Protein AF-A0A7S4WCY2-F1 (afdb_monomer_lite)

Secondary structure (DSSP, 8-state):
-HHHHHHTT-HHHHHHHHHHHHTTTTS---S---PPPPHHHHHHHHHHHHHHHHTS--HHHHHHHHHHHHHHHHHHHSSTT-TTS--HHHHHHHHHHHHH--SS--HHHHHHHHHHHHHHHGGGGB-TTT-PBP-SSSPPEEPTTTS--EESSHHHHHHHIIIIIHHH---GGGTT-HHHHHHHSGGGGSSS----S-PPP---TT-----HHHHSS-THHHHT--SSS-HHHHHHHHHHHHHHHHHHHHHHHHHHTTT-THHHHHHHHHHHHHHHT-TTHHHHHHHHHHHHHHHHHHHHS---S-HHHHHHHHHHHHHHHHHHHHHHHHHHHHHHHHHHHHHHHHHHHHHHHS-GGG--STHHHHHHHHHHHHHHHHS----------------

Structure (mmCIF, N/CA/C/O backbone):
data_AF-A0A7S4WCY2-F1
#
_entry.id   AF-A0A7S4WCY2-F1
#
loop_
_atom_site.group_PDB
_atom_site.id
_atom_site.type_symbol
_atom_site.label_atom_id
_atom_site.label_alt_id
_atom_site.label_comp_id
_atom_site.label_asym_id
_atom_site.label_entity_id
_atom_site.label_seq_id
_atom_site.pdbx_PDB_ins_code
_atom_site.Cartn_x
_atom_site.Cartn_y
_atom_site.Cartn_z
_atom_site.occupancy
_atom_site.B_iso_or_equiv
_atom_site.auth_seq_id
_atom_site.auth_comp_id
_atom_site.auth_asym_id
_atom_site.auth_atom_id
_atom_site.pdbx_PDB_model_num
ATOM 1 N N . MET A 1 1 ? 4.487 -0.505 -36.611 1.00 85.38 1 MET A N 1
ATOM 2 C CA . MET A 1 1 ? 5.626 -1.456 -36.594 1.00 85.38 1 MET A CA 1
ATOM 3 C C . MET A 1 1 ? 5.828 -2.096 -35.217 1.00 85.38 1 MET A C 1
ATOM 5 O O . MET A 1 1 ? 5.811 -3.319 -35.144 1.00 85.38 1 MET A O 1
ATOM 9 N N . TYR A 1 2 ? 5.940 -1.323 -34.125 1.00 93.44 2 TYR A N 1
ATOM 10 C CA . TYR A 1 2 ? 6.182 -1.879 -32.780 1.00 93.44 2 TYR A CA 1
ATOM 11 C C . TYR A 1 2 ? 5.120 -2.869 -32.292 1.00 93.44 2 TYR A C 1
ATOM 13 O O . TYR A 1 2 ? 5.494 -3.914 -31.772 1.00 93.44 2 TYR A O 1
ATOM 21 N N . LYS A 1 3 ? 3.827 -2.622 -32.557 1.00 94.75 3 LYS A N 1
ATOM 22 C CA . LYS A 1 3 ? 2.738 -3.562 -32.225 1.00 94.75 3 LYS A CA 1
ATOM 23 C C . LYS A 1 3 ? 2.994 -4.973 -32.756 1.00 94.75 3 LYS A C 1
ATOM 25 O O . LYS A 1 3 ? 2.889 -5.939 -32.013 1.00 94.75 3 LYS A O 1
ATOM 30 N N . VAL A 1 4 ? 3.401 -5.083 -34.021 1.00 95.50 4 VAL A N 1
ATOM 31 C CA . VAL A 1 4 ? 3.689 -6.369 -34.671 1.00 95.50 4 VAL A CA 1
ATOM 32 C C . VAL A 1 4 ? 4.854 -7.071 -33.964 1.00 95.50 4 VAL A C 1
ATOM 34 O O . VAL A 1 4 ? 4.727 -8.215 -33.533 1.00 95.50 4 VAL A O 1
ATOM 37 N N . ALA A 1 5 ? 5.967 -6.366 -33.739 1.00 94.25 5 ALA A N 1
ATOM 38 C CA . ALA A 1 5 ? 7.109 -6.919 -33.007 1.00 94.25 5 ALA A CA 1
ATOM 39 C C . ALA A 1 5 ? 6.745 -7.327 -31.563 1.00 94.25 5 ALA A C 1
ATOM 41 O O . ALA A 1 5 ? 7.202 -8.362 -31.073 1.00 94.25 5 ALA A O 1
ATOM 42 N N . ALA A 1 6 ? 5.892 -6.549 -30.893 1.00 94.75 6 ALA A N 1
ATOM 43 C CA . ALA A 1 6 ? 5.392 -6.839 -29.556 1.00 94.75 6 ALA A CA 1
ATOM 44 C C . ALA A 1 6 ? 4.550 -8.124 -29.523 1.00 94.75 6 ALA A C 1
ATOM 46 O O . ALA A 1 6 ? 4.747 -8.963 -28.636 1.00 94.75 6 ALA A O 1
ATOM 47 N N . THR A 1 7 ? 3.659 -8.304 -30.508 1.00 93.69 7 THR A N 1
ATOM 48 C CA . THR A 1 7 ? 2.813 -9.501 -30.650 1.00 93.69 7 THR A CA 1
ATOM 49 C C . THR A 1 7 ? 3.619 -10.759 -30.961 1.00 93.69 7 THR A C 1
ATOM 51 O O . THR A 1 7 ? 3.288 -11.819 -30.443 1.00 93.69 7 THR A O 1
ATOM 54 N N . TYR A 1 8 ? 4.728 -10.639 -31.698 1.00 95.62 8 TYR A N 1
ATOM 55 C CA . TYR A 1 8 ? 5.667 -11.746 -31.935 1.00 95.62 8 TYR A CA 1
ATOM 56 C C . TYR A 1 8 ? 6.645 -11.987 -30.777 1.00 95.62 8 TYR A C 1
ATOM 58 O O . TYR A 1 8 ? 7.535 -12.826 -30.871 1.00 95.62 8 TYR A O 1
ATOM 66 N N . GLY A 1 9 ? 6.499 -11.271 -29.660 1.00 92.62 9 GLY A N 1
ATOM 67 C CA . GLY A 1 9 ? 7.306 -11.527 -28.476 1.00 92.62 9 GLY A CA 1
ATOM 68 C C . GLY A 1 9 ? 8.733 -10.986 -28.562 1.00 92.62 9 GLY A C 1
ATOM 69 O O . GLY A 1 9 ? 9.607 -11.477 -27.852 1.00 92.62 9 GLY A O 1
ATOM 70 N N . HIS A 1 10 ? 9.013 -9.940 -29.335 1.00 93.75 10 HIS A N 1
ATOM 71 C CA . HIS A 1 10 ? 10.302 -9.249 -29.227 1.00 93.75 10 HIS A CA 1
ATOM 72 C C . HIS A 1 10 ? 10.307 -8.334 -27.998 1.00 93.75 10 HIS A C 1
ATOM 74 O O . HIS A 1 10 ? 9.493 -7.422 -27.936 1.00 93.75 10 HIS A O 1
ATOM 80 N N . ALA A 1 11 ? 11.214 -8.533 -27.031 1.00 92.88 11 ALA A N 1
ATOM 81 C CA . ALA A 1 11 ? 11.222 -7.752 -25.778 1.00 92.88 11 ALA A CA 1
ATOM 82 C C . ALA A 1 11 ? 11.286 -6.236 -26.031 1.00 92.88 11 ALA A C 1
ATOM 84 O O . ALA A 1 11 ? 10.440 -5.490 -25.552 1.00 92.88 11 ALA A O 1
ATOM 85 N N . ARG A 1 12 ? 12.214 -5.797 -26.895 1.00 93.31 12 ARG A N 1
ATOM 86 C CA . ARG A 1 12 ? 12.289 -4.395 -27.323 1.00 93.31 12 ARG A CA 1
ATOM 87 C C . ARG A 1 12 ? 10.990 -3.937 -27.986 1.00 93.31 12 ARG A C 1
ATOM 89 O O . ARG A 1 12 ? 10.481 -2.889 -27.635 1.00 93.31 12 ARG A O 1
ATOM 96 N N . GLY A 1 13 ? 10.416 -4.736 -28.888 1.00 94.19 13 GLY A N 1
ATOM 97 C CA . GLY A 1 13 ? 9.131 -4.415 -29.518 1.00 94.19 13 GLY A CA 1
ATOM 98 C C . GLY A 1 13 ? 7.997 -4.232 -28.504 1.00 94.19 13 GLY A C 1
ATOM 99 O O . GLY A 1 13 ? 7.221 -3.293 -28.634 1.00 94.19 13 GLY A O 1
ATOM 100 N N . GLN A 1 14 ? 7.934 -5.087 -27.477 1.00 95.12 14 GLN A N 1
ATOM 101 C CA . GLN A 1 14 ? 6.965 -4.996 -26.378 1.00 95.12 14 GLN A CA 1
ATOM 102 C C . GLN A 1 14 ? 7.150 -3.714 -25.564 1.00 95.12 14 GLN A C 1
ATOM 104 O O . GLN A 1 14 ? 6.176 -3.020 -25.299 1.00 95.12 14 GLN A O 1
ATOM 109 N N . TYR A 1 15 ? 8.392 -3.376 -25.222 1.00 94.69 15 TYR A N 1
ATOM 110 C CA . TYR A 1 15 ? 8.720 -2.128 -24.541 1.00 94.69 15 TYR A CA 1
ATOM 111 C C . TYR A 1 15 ? 8.349 -0.886 -25.366 1.00 94.69 15 TYR A C 1
ATOM 113 O O . TYR A 1 15 ? 7.616 -0.034 -24.877 1.00 94.69 15 TYR A O 1
ATOM 121 N N . GLU A 1 16 ? 8.805 -0.795 -26.620 1.00 94.25 16 GLU A N 1
ATOM 122 C CA . GLU A 1 16 ? 8.559 0.381 -27.471 1.00 94.25 16 GLU A CA 1
ATOM 123 C C . GLU A 1 16 ? 7.058 0.557 -27.739 1.00 94.25 16 GLU A C 1
ATOM 125 O O . GLU A 1 16 ? 6.543 1.671 -27.726 1.00 94.25 16 GLU A O 1
ATOM 130 N N . TYR A 1 17 ? 6.324 -0.546 -27.927 1.00 95.06 17 TYR A N 1
ATOM 131 C CA . TYR A 1 17 ? 4.872 -0.488 -28.084 1.00 95.06 17 TYR A CA 1
ATOM 132 C C . TYR A 1 17 ? 4.172 -0.009 -26.806 1.00 95.06 17 TYR A C 1
ATOM 134 O O . TYR A 1 17 ? 3.269 0.818 -26.894 1.00 95.06 17 TYR A O 1
ATOM 142 N N . ALA A 1 18 ? 4.614 -0.455 -25.626 1.00 93.88 18 ALA A N 1
ATOM 143 C CA . ALA A 1 18 ? 4.088 0.048 -24.360 1.00 93.88 18 ALA A CA 1
ATOM 144 C C . ALA A 1 18 ? 4.344 1.552 -24.175 1.00 93.88 18 ALA A C 1
ATOM 146 O O . ALA A 1 18 ? 3.457 2.262 -23.710 1.00 93.88 18 ALA A O 1
ATOM 147 N N . LEU A 1 19 ? 5.510 2.063 -24.587 1.00 92.88 19 LEU A N 1
ATOM 148 C CA . LEU A 1 19 ? 5.768 3.506 -24.577 1.00 92.88 19 LEU A CA 1
ATOM 149 C C . LEU A 1 19 ? 4.831 4.267 -25.516 1.00 92.88 19 LEU A C 1
ATOM 151 O O . LEU A 1 19 ? 4.324 5.317 -25.130 1.00 92.88 19 LEU A O 1
ATOM 155 N N . CYS A 1 20 ? 4.563 3.737 -26.714 1.00 92.75 20 CYS A N 1
ATOM 156 C CA . CYS A 1 20 ? 3.601 4.350 -27.631 1.00 92.75 20 CYS A CA 1
ATOM 157 C C . CYS A 1 20 ? 2.199 4.461 -27.014 1.00 92.75 20 CYS A C 1
ATOM 159 O O . CYS A 1 20 ? 1.542 5.484 -27.197 1.00 92.75 20 CYS A O 1
ATOM 161 N N . LEU A 1 21 ? 1.764 3.432 -26.276 1.00 91.31 21 LEU A N 1
ATOM 162 C CA . LEU A 1 21 ? 0.486 3.430 -25.557 1.00 91.31 21 LEU A CA 1
ATOM 163 C C . LEU A 1 21 ? 0.473 4.478 -24.433 1.00 91.31 21 LEU A C 1
ATOM 165 O O . LEU A 1 21 ? -0.447 5.284 -24.360 1.00 91.31 21 LEU A O 1
ATOM 169 N N . LEU A 1 22 ? 1.522 4.533 -23.604 1.00 90.00 22 LEU A N 1
ATOM 170 C CA . LEU A 1 22 ? 1.614 5.495 -22.494 1.00 90.00 22 LEU A CA 1
ATOM 171 C C . LEU A 1 22 ? 1.725 6.954 -22.958 1.00 90.00 22 LEU A C 1
ATOM 173 O O . LEU A 1 22 ? 1.287 7.855 -22.250 1.00 90.00 22 LEU A O 1
ATOM 177 N N . GLN A 1 23 ? 2.322 7.196 -24.126 1.00 89.56 23 GLN A N 1
ATOM 178 C CA . GLN A 1 23 ? 2.479 8.534 -24.704 1.00 89.56 23 GLN A CA 1
ATOM 179 C C . GLN A 1 23 ? 1.288 8.967 -25.574 1.00 89.56 23 GLN A C 1
ATOM 181 O O . GLN A 1 23 ? 1.297 10.087 -26.079 1.00 89.56 23 GLN A O 1
ATOM 186 N N . GLY A 1 24 ? 0.308 8.088 -25.819 1.00 85.69 24 GLY A N 1
ATOM 187 C CA . GLY A 1 24 ? -0.814 8.368 -26.721 1.00 85.69 24 GLY A CA 1
ATOM 188 C C . GLY A 1 24 ? -0.415 8.539 -28.196 1.00 85.69 24 GLY A C 1
ATOM 189 O O . GLY A 1 24 ? -1.204 9.028 -28.998 1.00 85.69 24 GLY A O 1
ATOM 190 N N . THR A 1 25 ? 0.798 8.136 -28.596 1.00 77.62 25 THR A N 1
ATOM 191 C CA . THR A 1 25 ? 1.307 8.316 -29.974 1.00 77.62 25 THR A CA 1
ATOM 192 C C . THR A 1 25 ? 0.789 7.260 -30.955 1.00 77.62 25 THR A C 1
ATOM 194 O O . THR A 1 25 ? 1.057 7.333 -32.154 1.00 77.62 25 THR A O 1
ATOM 197 N N . GLY A 1 26 ? 0.048 6.262 -30.462 1.00 63.62 26 GLY A N 1
ATOM 198 C CA . GLY A 1 26 ? -0.462 5.134 -31.243 1.00 63.62 26 GLY A CA 1
ATOM 199 C C . GLY A 1 26 ? -1.706 5.420 -32.089 1.00 63.62 26 GLY A C 1
ATOM 200 O O . GLY A 1 26 ? -2.015 4.618 -32.972 1.00 63.62 26 GLY A O 1
ATOM 201 N N . VAL A 1 27 ? -2.402 6.538 -31.861 1.00 58.69 27 VAL A N 1
ATOM 202 C CA . VAL A 1 27 ? -3.636 6.891 -32.577 1.00 58.69 27 VAL A CA 1
ATOM 203 C C . VAL A 1 27 ? -3.407 8.181 -33.352 1.00 58.69 27 VAL A C 1
ATOM 205 O O . VAL A 1 27 ? -2.999 9.194 -32.795 1.00 58.69 27 VAL A O 1
ATOM 208 N N . SER A 1 28 ? -3.652 8.137 -34.660 1.00 56.00 28 SER A N 1
ATOM 209 C CA . SER A 1 28 ? -3.529 9.251 -35.603 1.00 56.00 28 SER A CA 1
ATOM 210 C C . SER A 1 28 ? -4.600 10.327 -35.369 1.00 56.00 28 SER A C 1
ATOM 212 O O . SER A 1 28 ? -5.413 10.594 -36.251 1.00 56.00 28 SER A O 1
ATOM 214 N N . ASN A 1 29 ? -4.632 10.920 -34.179 1.00 49.28 29 ASN A N 1
ATOM 215 C CA . ASN A 1 29 ? -5.524 12.019 -33.847 1.00 49.28 29 ASN A CA 1
ATOM 216 C C . ASN A 1 29 ? -4.752 13.332 -33.957 1.00 49.28 29 ASN A C 1
ATOM 218 O O . ASN A 1 29 ? -3.979 13.730 -33.090 1.00 49.28 29 ASN A O 1
ATOM 222 N N . THR A 1 30 ? -4.966 14.001 -35.080 1.00 52.41 30 THR A N 1
ATOM 223 C CA . THR A 1 30 ? -4.531 15.366 -35.351 1.00 52.41 30 THR A CA 1
ATOM 224 C C . THR A 1 30 ? -5.337 16.351 -34.499 1.00 52.41 30 THR A C 1
ATOM 226 O O . THR A 1 30 ? -6.355 16.839 -34.975 1.00 52.41 30 THR A O 1
ATOM 229 N N . CYS A 1 31 ? -4.939 16.633 -33.255 1.00 45.62 31 CYS A N 1
ATOM 230 C CA . CYS A 1 31 ? -5.215 17.916 -32.583 1.00 45.62 31 CYS A CA 1
ATOM 231 C C . CYS A 1 31 ? -4.498 17.997 -31.224 1.00 45.62 31 CYS A C 1
ATOM 233 O O . CYS A 1 31 ? -4.495 17.025 -30.477 1.00 45.62 31 CYS A O 1
ATOM 235 N N . GLU A 1 32 ? -3.941 19.167 -30.904 1.00 52.69 32 GLU A N 1
ATOM 236 C CA . GLU A 1 32 ? -3.127 19.542 -29.729 1.00 52.69 32 GLU A CA 1
ATOM 237 C C . GLU A 1 32 ? -3.830 19.442 -28.355 1.00 52.69 32 GLU A C 1
ATOM 239 O O . GLU A 1 32 ? -3.850 20.390 -27.571 1.00 52.69 32 GLU A O 1
ATOM 244 N N . GLN A 1 33 ? -4.416 18.299 -28.022 1.00 55.00 33 GLN A N 1
ATOM 245 C CA . GLN A 1 33 ? -4.885 18.024 -26.669 1.00 55.00 33 GLN A CA 1
ATOM 246 C C . GLN A 1 33 ? -4.045 16.881 -26.118 1.00 55.00 33 GLN A C 1
ATOM 248 O O . GLN A 1 33 ? -4.048 15.784 -26.666 1.00 55.00 33 GLN A O 1
ATOM 253 N N . ALA A 1 34 ? -3.275 17.158 -25.065 1.00 50.53 34 ALA A N 1
ATOM 254 C CA . ALA A 1 34 ? -2.569 16.138 -24.303 1.00 50.53 34 ALA A CA 1
ATOM 255 C C . ALA A 1 34 ? -3.618 15.221 -23.655 1.00 50.53 34 ALA A C 1
ATOM 257 O O . ALA A 1 34 ? -4.119 15.505 -22.569 1.00 50.53 34 ALA A O 1
ATOM 258 N N . TYR A 1 35 ? -4.026 14.184 -24.385 1.00 50.75 35 TYR A N 1
ATOM 259 C CA . TYR A 1 35 ? -4.998 13.203 -23.931 1.00 50.75 35 TYR A CA 1
ATOM 260 C C . TYR A 1 35 ? -4.378 12.372 -22.807 1.00 50.75 35 TYR A C 1
ATOM 262 O O . TYR A 1 35 ? -3.313 11.777 -22.977 1.00 50.75 35 TYR A O 1
ATOM 270 N N . ASP A 1 36 ? -5.063 12.313 -21.664 1.00 68.56 36 ASP A N 1
ATOM 271 C CA . ASP A 1 36 ? -4.859 11.239 -20.699 1.00 68.56 36 ASP A CA 1
ATOM 272 C C . ASP A 1 36 ? -5.109 9.911 -21.427 1.00 68.56 36 ASP A C 1
ATOM 274 O O . ASP A 1 36 ? -6.200 9.690 -21.960 1.00 68.56 36 ASP A O 1
ATOM 278 N N . ALA A 1 37 ? -4.088 9.049 -21.483 1.00 75.06 37 ALA A N 1
ATOM 279 C CA . ALA A 1 37 ? -4.223 7.704 -22.032 1.00 75.06 37 ALA A CA 1
ATOM 280 C C . ALA A 1 37 ? -5.419 7.002 -21.378 1.00 75.06 37 ALA A C 1
ATOM 282 O O . ALA A 1 37 ? -5.630 7.102 -20.162 1.00 75.06 37 ALA A O 1
ATOM 283 N N . SER A 1 38 ? -6.208 6.289 -22.178 1.00 85.94 38 SER A N 1
ATOM 284 C CA . SER A 1 38 ? -7.343 5.544 -21.644 1.00 85.94 38 SER A CA 1
ATOM 285 C C . SER A 1 38 ? -6.859 4.482 -20.648 1.00 85.94 38 SER A C 1
ATOM 287 O O . SER A 1 38 ? -5.754 3.946 -20.760 1.00 85.94 38 SER A O 1
ATOM 289 N N . ASN A 1 39 ? -7.697 4.134 -19.667 1.00 85.88 39 ASN A N 1
ATOM 290 C CA . ASN A 1 39 ? -7.359 3.079 -18.703 1.00 85.88 39 ASN A CA 1
ATOM 291 C C . ASN A 1 39 ? -7.023 1.741 -19.395 1.00 85.88 39 ASN A C 1
ATOM 293 O O . ASN A 1 39 ? -6.214 0.976 -18.872 1.00 85.88 39 ASN A O 1
ATOM 297 N N . GLU A 1 40 ? -7.617 1.479 -20.565 1.00 89.00 40 GLU A N 1
ATOM 298 C CA . GLU A 1 40 ? -7.353 0.292 -21.387 1.00 89.00 40 GLU A CA 1
ATOM 299 C C . GLU A 1 40 ? -5.946 0.320 -22.004 1.00 89.00 40 GLU A C 1
ATOM 301 O O . GLU A 1 40 ? -5.228 -0.677 -21.934 1.00 89.00 40 GLU A O 1
ATOM 306 N N . GLU A 1 41 ? -5.504 1.465 -22.534 1.00 90.69 41 GLU A N 1
ATOM 307 C CA . GLU A 1 41 ? -4.148 1.624 -23.082 1.00 90.69 41 GLU A CA 1
ATOM 308 C C . GLU A 1 41 ? -3.077 1.505 -21.994 1.00 90.69 41 GLU A C 1
ATOM 310 O O . GLU A 1 41 ? -2.038 0.880 -22.215 1.00 90.69 41 GLU A O 1
ATOM 315 N N . VAL A 1 42 ? -3.335 2.052 -20.800 1.00 91.38 42 VAL A N 1
ATOM 316 C CA . VAL A 1 42 ? -2.437 1.903 -19.644 1.00 91.38 42 VAL A CA 1
ATOM 317 C C . VAL A 1 42 ? -2.351 0.436 -19.213 1.00 91.38 42 VAL A C 1
ATOM 319 O O . VAL A 1 42 ? -1.255 -0.064 -18.951 1.00 91.38 42 VAL A O 1
ATOM 322 N N . GLU A 1 43 ? -3.476 -0.283 -19.170 1.00 91.69 43 GLU A N 1
ATOM 323 C CA . GLU A 1 43 ? -3.492 -1.718 -18.867 1.00 91.69 43 GLU A CA 1
ATOM 324 C C . GLU A 1 43 ? -2.685 -2.522 -19.900 1.00 91.69 43 GLU A C 1
ATOM 326 O O . GLU A 1 43 ? -1.826 -3.332 -19.527 1.00 91.69 43 GLU A O 1
ATOM 331 N N . GLU A 1 44 ? -2.925 -2.280 -21.192 1.00 93.50 44 GLU A N 1
ATOM 332 C CA . GLU A 1 44 ? -2.209 -2.936 -22.289 1.00 93.50 44 GLU A CA 1
ATOM 333 C C . GLU A 1 44 ? -0.701 -2.636 -22.207 1.00 93.50 44 GLU A C 1
ATOM 335 O O . GLU A 1 44 ? 0.125 -3.551 -22.319 1.00 93.50 44 GLU A O 1
ATOM 340 N N . ALA A 1 45 ? -0.320 -1.390 -21.908 1.00 94.44 45 ALA A N 1
ATOM 341 C CA . ALA A 1 45 ? 1.073 -0.996 -21.725 1.00 94.44 45 ALA A CA 1
ATOM 342 C C . ALA A 1 45 ? 1.751 -1.764 -20.581 1.00 94.44 45 ALA A C 1
ATOM 344 O O . ALA A 1 45 ? 2.834 -2.324 -20.772 1.00 94.44 45 ALA A O 1
ATOM 345 N N . ILE A 1 46 ? 1.108 -1.859 -19.410 1.00 94.94 46 ILE A N 1
ATOM 346 C CA . ILE A 1 46 ? 1.629 -2.631 -18.270 1.00 94.94 46 ILE A CA 1
ATOM 347 C C . ILE A 1 46 ? 1.796 -4.100 -18.661 1.00 94.94 46 ILE A C 1
ATOM 349 O O . ILE A 1 46 ? 2.821 -4.704 -18.337 1.00 94.94 46 ILE A O 1
ATOM 353 N N . GLN A 1 47 ? 0.833 -4.681 -19.383 1.00 95.38 47 GLN A N 1
ATOM 354 C CA . GLN A 1 47 ? 0.915 -6.071 -19.825 1.00 95.38 47 GLN A CA 1
ATOM 355 C C . GLN A 1 47 ? 2.149 -6.309 -20.709 1.00 95.38 47 GLN A C 1
ATOM 357 O O . GLN A 1 47 ? 2.880 -7.286 -20.512 1.00 95.38 47 GLN A O 1
ATOM 362 N N . PHE A 1 48 ? 2.416 -5.419 -21.666 1.00 96.25 48 PHE A N 1
ATOM 363 C CA . PHE A 1 48 ? 3.590 -5.527 -22.530 1.00 96.25 48 PHE A CA 1
ATOM 364 C C . PHE A 1 48 ? 4.905 -5.257 -21.794 1.00 96.25 48 PHE A C 1
ATOM 366 O O . PHE A 1 48 ? 5.873 -5.987 -22.028 1.00 96.25 48 PHE A O 1
ATOM 373 N N . LEU A 1 49 ? 4.937 -4.304 -20.859 1.00 96.06 49 LEU A N 1
ATOM 374 C CA . LEU A 1 49 ? 6.097 -4.078 -19.993 1.00 96.06 49 LEU A CA 1
ATOM 375 C C . LEU A 1 49 ? 6.408 -5.318 -19.147 1.00 96.06 49 LEU A C 1
ATOM 377 O O . LEU A 1 49 ? 7.550 -5.769 -19.146 1.00 96.06 49 LEU A O 1
ATOM 381 N N . CYS A 1 50 ? 5.402 -5.954 -18.539 1.00 95.69 50 CYS A N 1
ATOM 382 C CA . CYS A 1 50 ? 5.577 -7.202 -17.788 1.00 95.69 50 CYS A CA 1
ATOM 383 C C . CYS A 1 50 ? 6.162 -8.321 -18.656 1.00 95.69 50 CYS A C 1
ATOM 385 O O . CYS A 1 50 ? 7.109 -9.000 -18.250 1.00 95.69 50 CYS A O 1
ATOM 387 N N . ARG A 1 51 ? 5.638 -8.501 -19.877 1.00 95.12 51 ARG A N 1
ATOM 388 C CA . ARG A 1 51 ? 6.147 -9.503 -20.832 1.00 95.12 51 ARG A CA 1
ATOM 389 C C . ARG A 1 51 ? 7.587 -9.216 -21.258 1.00 95.12 51 ARG A C 1
ATOM 391 O O . ARG A 1 51 ? 8.366 -10.157 -21.404 1.00 95.12 51 ARG A O 1
ATOM 398 N N . SER A 1 52 ? 7.938 -7.943 -21.448 1.00 94.56 52 SER A N 1
ATOM 399 C CA . SER A 1 52 ? 9.310 -7.533 -21.755 1.00 94.56 52 SER A CA 1
ATOM 400 C C . SER A 1 52 ? 10.245 -7.817 -20.579 1.00 94.56 52 SER A C 1
ATOM 402 O O . SER A 1 52 ? 11.316 -8.385 -20.778 1.00 94.56 52 SER A O 1
ATOM 404 N N . SER A 1 53 ? 9.834 -7.466 -19.360 1.00 94.62 53 SER A N 1
ATOM 405 C CA . SER A 1 53 ? 10.624 -7.643 -18.139 1.00 94.62 53 SER A CA 1
ATOM 406 C C . SER A 1 53 ? 10.822 -9.112 -17.760 1.00 94.62 53 SER A C 1
ATOM 408 O O . SER A 1 53 ? 11.918 -9.500 -17.375 1.00 94.62 53 SER A O 1
ATOM 410 N N . THR A 1 54 ? 9.812 -9.964 -17.963 1.00 93.75 54 THR A N 1
ATOM 411 C CA . THR A 1 54 ? 9.896 -11.413 -17.673 1.00 93.75 54 THR A CA 1
ATOM 412 C C . THR A 1 54 ? 11.022 -12.104 -18.447 1.00 93.75 54 THR A C 1
ATOM 414 O O . THR A 1 54 ? 11.546 -13.126 -18.018 1.00 93.75 54 THR A O 1
ATOM 417 N N . LYS A 1 55 ? 11.429 -11.543 -19.588 1.00 91.69 55 LYS A N 1
ATOM 418 C CA . LYS A 1 55 ? 12.503 -12.105 -20.409 1.00 91.69 55 LYS A CA 1
ATOM 419 C C . LYS A 1 55 ? 13.900 -11.889 -19.832 1.00 91.69 55 LYS A C 1
ATOM 421 O O . LYS A 1 55 ? 14.834 -12.521 -20.305 1.00 91.69 55 LYS A O 1
ATOM 426 N N . GLY A 1 56 ? 14.066 -11.030 -18.828 1.00 85.56 56 GLY A N 1
ATOM 427 C CA . GLY A 1 56 ? 15.308 -10.948 -18.059 1.00 85.56 56 GLY A CA 1
ATOM 428 C C . GLY A 1 56 ? 16.371 -9.985 -18.602 1.00 85.56 56 GLY A C 1
ATOM 429 O O . GLY A 1 56 ? 17.231 -9.561 -17.840 1.00 85.56 56 GLY A O 1
ATOM 430 N N . PHE A 1 57 ? 16.327 -9.604 -19.884 1.00 86.75 57 PHE A N 1
ATOM 431 C CA . PHE A 1 57 ? 17.476 -8.975 -20.561 1.00 86.75 57 PHE A CA 1
ATOM 432 C C . PHE A 1 57 ? 17.287 -7.523 -21.019 1.00 86.75 57 PHE A C 1
ATOM 434 O O . PHE A 1 57 ? 18.182 -6.977 -21.659 1.00 86.75 57 PHE A O 1
ATOM 441 N N . TYR A 1 58 ? 16.148 -6.880 -20.746 1.00 90.50 58 TYR A N 1
ATOM 442 C CA . TYR A 1 58 ? 15.897 -5.513 -21.219 1.00 90.50 58 TYR A CA 1
ATOM 443 C C . TYR A 1 58 ? 15.696 -4.534 -20.061 1.00 90.50 58 TYR A C 1
ATOM 445 O O . TYR A 1 58 ? 14.566 -4.279 -19.634 1.00 90.50 58 TYR A O 1
ATOM 453 N N . GLY A 1 59 ? 16.810 -3.969 -19.585 1.00 92.25 59 GLY A N 1
ATOM 454 C CA . GLY A 1 59 ? 16.894 -3.069 -18.429 1.00 92.25 59 GLY A CA 1
ATOM 455 C C . GLY A 1 59 ? 15.839 -1.956 -18.402 1.00 92.25 59 GLY A C 1
ATOM 456 O O . GLY A 1 59 ? 15.149 -1.821 -17.390 1.00 92.25 59 GLY A O 1
ATOM 457 N N . PRO A 1 60 ? 15.617 -1.219 -19.512 1.00 95.25 60 PRO A N 1
ATOM 458 C CA . PRO A 1 60 ? 14.634 -0.139 -19.545 1.00 95.25 60 PRO A CA 1
ATOM 459 C C . PRO A 1 60 ? 13.214 -0.572 -19.186 1.00 95.25 60 PRO A C 1
ATOM 461 O O . PRO A 1 60 ? 12.477 0.199 -18.577 1.00 95.25 60 PRO A O 1
ATOM 464 N N . SER A 1 61 ? 12.822 -1.809 -19.513 1.00 95.38 61 SER A N 1
ATOM 465 C CA . SER A 1 61 ? 11.463 -2.275 -19.216 1.00 95.38 61 SER A CA 1
ATOM 466 C C . SER A 1 61 ? 11.162 -2.290 -17.718 1.00 95.38 61 SER A C 1
ATOM 468 O O . SER A 1 61 ? 10.053 -1.932 -17.334 1.00 95.38 61 SER A O 1
ATOM 470 N N . TYR A 1 62 ? 12.149 -2.611 -16.874 1.00 96.56 62 TYR A N 1
ATOM 471 C CA . TYR A 1 62 ? 11.967 -2.619 -15.424 1.00 96.56 62 TYR A CA 1
ATOM 472 C C . TYR A 1 62 ? 11.746 -1.210 -14.872 1.00 96.56 62 TYR A C 1
ATOM 474 O O . TYR A 1 62 ? 10.803 -0.987 -14.114 1.00 96.56 62 TYR A O 1
ATOM 482 N N . THR A 1 63 ? 12.581 -0.248 -15.282 1.00 95.88 63 THR A N 1
ATOM 483 C CA . THR A 1 63 ? 12.486 1.143 -14.821 1.00 95.88 63 THR A CA 1
ATOM 484 C C . THR A 1 63 ? 11.183 1.789 -15.272 1.00 95.88 63 THR A C 1
ATOM 486 O O . THR A 1 63 ? 10.505 2.427 -14.470 1.00 95.88 63 THR A O 1
ATOM 489 N N . TYR A 1 64 ? 10.783 1.594 -16.530 1.00 95.19 64 TYR A N 1
ATOM 490 C CA . TYR A 1 64 ? 9.532 2.161 -17.030 1.00 95.19 64 TYR A CA 1
ATOM 491 C C . TYR A 1 64 ? 8.298 1.501 -16.420 1.00 95.19 64 TYR A C 1
ATOM 493 O O . TYR A 1 64 ? 7.343 2.210 -16.107 1.00 95.19 64 TYR A O 1
ATOM 501 N N . LEU A 1 65 ? 8.317 0.186 -16.180 1.00 96.12 65 LEU A N 1
ATOM 502 C CA . LEU A 1 65 ? 7.246 -0.477 -15.436 1.00 96.12 65 LEU A CA 1
ATOM 503 C C . LEU A 1 65 ? 7.125 0.104 -14.025 1.00 96.12 65 LEU A C 1
ATOM 505 O O . LEU A 1 65 ? 6.035 0.493 -13.620 1.00 96.12 65 LEU A O 1
ATOM 509 N N . ALA A 1 66 ? 8.244 0.247 -13.313 1.00 96.88 66 ALA A N 1
ATOM 510 C CA . ALA A 1 66 ? 8.273 0.832 -11.979 1.00 96.88 66 ALA A CA 1
ATOM 511 C C . ALA A 1 66 ? 7.717 2.270 -11.950 1.00 96.88 66 ALA A C 1
ATOM 513 O O . ALA A 1 66 ? 6.860 2.572 -11.121 1.00 96.88 66 ALA A O 1
ATOM 514 N N . LYS A 1 67 ? 8.142 3.132 -12.885 1.00 96.56 67 LYS A N 1
ATOM 515 C CA . LYS A 1 67 ? 7.623 4.505 -13.028 1.00 96.56 67 LYS A CA 1
ATOM 516 C C . LYS A 1 67 ? 6.126 4.525 -13.312 1.00 96.56 67 LYS A C 1
ATOM 518 O O . LYS A 1 67 ? 5.386 5.219 -12.629 1.00 96.56 67 LYS A O 1
ATOM 523 N N . THR A 1 68 ? 5.679 3.686 -14.245 1.00 94.69 68 THR A N 1
ATOM 524 C CA . THR A 1 68 ? 4.258 3.585 -14.597 1.00 94.69 68 THR A CA 1
ATOM 525 C C . THR A 1 68 ? 3.420 3.241 -13.369 1.00 94.69 68 THR A C 1
ATOM 527 O O . THR A 1 68 ? 2.376 3.846 -13.173 1.00 94.69 68 THR A O 1
ATOM 530 N N . LEU A 1 69 ? 3.884 2.323 -12.508 1.00 94.94 69 LEU A N 1
ATOM 531 C CA . LEU A 1 69 ? 3.194 1.955 -11.264 1.00 94.94 69 LEU A CA 1
ATOM 532 C C . LEU A 1 69 ? 3.173 3.078 -10.216 1.00 94.94 69 LEU A C 1
ATOM 534 O O . LEU A 1 69 ? 2.188 3.200 -9.487 1.00 94.94 69 LEU A O 1
ATOM 538 N N . ILE A 1 70 ? 4.236 3.883 -10.132 1.00 95.38 70 ILE A N 1
ATOM 539 C CA . ILE A 1 70 ? 4.296 5.073 -9.271 1.00 95.38 70 ILE A CA 1
ATOM 540 C C . ILE A 1 70 ? 3.247 6.092 -9.720 1.00 95.38 70 ILE A C 1
ATOM 542 O O . ILE A 1 70 ? 2.384 6.449 -8.920 1.00 95.38 70 ILE A O 1
ATOM 546 N N . ASP A 1 71 ? 3.264 6.479 -10.998 1.00 93.25 71 ASP A N 1
ATOM 547 C CA . ASP A 1 71 ? 2.356 7.487 -11.563 1.00 93.25 71 ASP A CA 1
ATOM 548 C C . ASP A 1 71 ? 0.887 7.086 -11.358 1.00 93.25 71 ASP A C 1
ATOM 550 O O . ASP A 1 71 ? 0.031 7.885 -10.980 1.00 93.25 71 ASP A O 1
ATOM 554 N N . ILE A 1 72 ? 0.613 5.798 -11.555 1.00 89.94 72 ILE A N 1
ATOM 555 C CA . ILE A 1 72 ? -0.655 5.117 -11.287 1.00 89.94 72 ILE A CA 1
ATOM 556 C C . ILE A 1 72 ? -1.105 5.317 -9.838 1.00 89.94 72 ILE A C 1
ATOM 558 O O . ILE A 1 72 ? -2.226 5.768 -9.597 1.00 89.94 72 ILE A O 1
ATOM 562 N N . ALA A 1 73 ? -0.249 5.012 -8.863 1.00 91.50 73 ALA A N 1
ATOM 563 C CA . ALA A 1 73 ? -0.596 5.138 -7.452 1.00 91.50 73 ALA A CA 1
ATOM 564 C C . ALA A 1 73 ? -0.770 6.606 -7.029 1.00 91.50 73 ALA A C 1
ATOM 566 O O . ALA A 1 73 ? -1.708 6.926 -6.296 1.00 91.50 73 ALA A O 1
ATOM 567 N N . GLU A 1 74 ? 0.073 7.511 -7.526 1.00 93.00 74 GLU A N 1
ATOM 568 C CA . GLU A 1 74 ? -0.034 8.945 -7.245 1.00 93.00 74 GLU A CA 1
ATOM 569 C C . GLU A 1 74 ? -1.327 9.539 -7.798 1.00 93.00 74 GLU A C 1
ATOM 571 O O . GLU A 1 74 ? -2.065 10.177 -7.046 1.00 93.00 74 GLU A O 1
ATOM 576 N N . LYS A 1 75 ? -1.669 9.263 -9.064 1.00 87.75 75 LYS A N 1
ATOM 577 C CA . LYS A 1 75 ? -2.913 9.754 -9.678 1.00 87.75 75 LYS A CA 1
ATOM 578 C C . LYS A 1 75 ? -4.161 9.288 -8.926 1.00 87.75 75 LYS A C 1
ATOM 580 O O . LYS A 1 75 ? -5.139 10.026 -8.854 1.00 87.75 75 LYS A O 1
ATOM 585 N N . LEU A 1 76 ? -4.153 8.074 -8.371 1.00 83.56 76 LEU A N 1
ATOM 586 C CA . LEU A 1 76 ? -5.379 7.444 -7.858 1.00 83.56 76 LEU A CA 1
ATOM 587 C C . LEU A 1 76 ? -5.518 7.417 -6.349 1.00 83.56 76 LEU A C 1
ATOM 589 O O . LEU A 1 76 ? -6.631 7.279 -5.834 1.00 83.56 76 LEU A O 1
ATOM 593 N N . HIS A 1 77 ? -4.416 7.525 -5.626 1.00 86.94 77 HIS A N 1
ATOM 594 C CA . HIS A 1 77 ? -4.426 7.557 -4.169 1.00 86.94 77 HIS A CA 1
ATOM 595 C C . HIS A 1 77 ? -3.877 8.872 -3.621 1.00 86.94 77 HIS A C 1
ATOM 597 O O . HIS 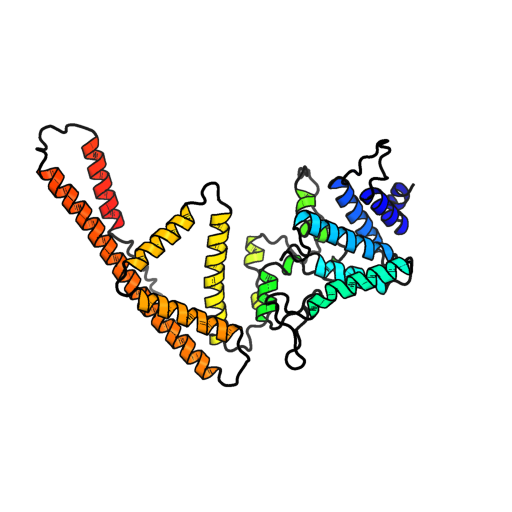A 1 77 ? -3.924 9.080 -2.412 1.00 86.94 77 HIS A O 1
ATOM 603 N N . GLY A 1 78 ? -3.355 9.753 -4.482 1.00 92.44 78 GLY A N 1
ATOM 604 C CA . GLY A 1 78 ? -2.629 10.954 -4.069 1.00 92.44 78 GLY A CA 1
ATOM 605 C C . GLY A 1 78 ? -1.292 10.640 -3.391 1.00 92.44 78 GLY A C 1
ATOM 606 O O . GLY A 1 78 ? -0.637 11.543 -2.878 1.00 92.44 78 GLY A O 1
ATOM 607 N N . THR A 1 79 ? -0.899 9.363 -3.318 1.00 94.00 79 THR A N 1
ATOM 608 C CA . THR A 1 79 ? 0.311 8.905 -2.636 1.00 94.00 79 THR A CA 1
ATOM 609 C C . THR A 1 79 ? 0.688 7.484 -3.052 1.00 94.00 79 THR A C 1
ATOM 611 O O . THR A 1 79 ? -0.170 6.624 -3.242 1.00 94.00 79 THR A O 1
ATOM 614 N N . VAL A 1 80 ? 1.990 7.206 -3.100 1.00 94.06 80 VAL A N 1
ATOM 615 C CA . VAL A 1 80 ? 2.546 5.854 -3.285 1.00 94.06 80 VAL A CA 1
ATOM 616 C C . VAL A 1 80 ? 2.609 5.031 -1.992 1.00 94.06 80 VAL A C 1
ATOM 618 O O . VAL A 1 80 ? 2.944 3.849 -2.028 1.00 94.06 80 VAL A O 1
ATOM 621 N N . TYR A 1 81 ? 2.304 5.631 -0.838 1.00 93.31 81 TYR A N 1
ATOM 622 C CA . TYR A 1 81 ? 2.417 4.994 0.484 1.00 93.31 81 TYR A CA 1
ATOM 623 C C . TYR A 1 81 ? 1.067 4.525 1.048 1.00 93.31 81 TYR A C 1
ATOM 625 O O . TYR A 1 81 ? 0.944 4.275 2.246 1.00 93.31 81 TYR A O 1
ATOM 633 N N . ALA A 1 82 ? 0.034 4.423 0.208 1.00 90.62 82 ALA A N 1
ATOM 634 C CA . ALA A 1 82 ? -1.271 3.929 0.628 1.00 90.62 82 ALA A CA 1
ATOM 635 C C . ALA A 1 82 ? -1.174 2.448 1.038 1.00 90.62 82 ALA A C 1
ATOM 637 O O . ALA A 1 82 ? -0.863 1.594 0.213 1.00 90.62 82 ALA A O 1
ATOM 638 N N . VAL A 1 83 ? -1.450 2.147 2.309 1.00 88.44 83 VAL A N 1
ATOM 639 C CA . VAL A 1 83 ? -1.362 0.787 2.868 1.00 88.44 83 VAL A CA 1
ATOM 640 C C . VAL A 1 83 ? -2.291 -0.172 2.111 1.00 88.44 83 VAL A C 1
ATOM 642 O O . VAL A 1 83 ? -3.481 0.109 1.942 1.00 88.44 83 VAL A O 1
ATOM 645 N N . GLY A 1 84 ? -1.749 -1.301 1.643 1.00 89.81 84 GLY A N 1
ATOM 646 C CA . GLY A 1 84 ? -2.467 -2.302 0.847 1.00 89.81 84 GLY A CA 1
ATOM 647 C C . GLY A 1 84 ? -2.706 -1.914 -0.610 1.00 89.81 84 GLY A C 1
ATOM 648 O O . GLY A 1 84 ? -3.444 -2.612 -1.308 1.00 89.81 84 GLY A O 1
ATOM 649 N N . LYS A 1 85 ? -2.141 -0.783 -1.045 1.00 91.44 85 LYS A N 1
ATOM 650 C CA . LYS A 1 85 ? -2.139 -0.302 -2.433 1.00 91.44 85 LYS A CA 1
ATOM 651 C C . LYS A 1 85 ? -0.795 0.331 -2.810 1.00 91.44 85 LYS A C 1
ATOM 653 O O . LYS A 1 85 ? -0.728 1.142 -3.734 1.00 91.44 85 LYS A O 1
ATOM 658 N N . SER A 1 86 ? 0.263 0.041 -2.058 1.00 93.31 86 SER A N 1
ATOM 659 C CA . SER A 1 86 ? 1.568 0.658 -2.253 1.00 93.31 86 SER A CA 1
ATOM 660 C C . SER A 1 86 ? 2.348 -0.130 -3.301 1.00 93.31 86 SER A C 1
ATOM 662 O O . SER A 1 86 ? 2.683 -1.294 -3.069 1.00 93.31 86 SER A O 1
ATOM 664 N N . PRO A 1 87 ? 2.732 0.483 -4.436 1.00 95.00 87 PRO A N 1
ATOM 665 C CA . PRO A 1 87 ? 3.553 -0.203 -5.425 1.00 95.00 87 PRO A CA 1
ATOM 666 C C . PRO A 1 87 ? 5.016 -0.332 -4.970 1.00 95.00 87 PRO A C 1
ATOM 668 O O . PRO A 1 87 ? 5.794 -1.033 -5.614 1.00 95.00 87 PRO A O 1
ATOM 671 N N . ILE A 1 88 ? 5.413 0.331 -3.877 1.00 95.19 88 ILE A N 1
ATOM 672 C CA . ILE A 1 88 ? 6.814 0.525 -3.483 1.00 95.19 88 ILE A CA 1
ATOM 673 C C . ILE A 1 88 ? 7.594 -0.785 -3.306 1.00 95.19 88 ILE A C 1
ATOM 675 O O . ILE A 1 88 ? 8.690 -0.875 -3.868 1.00 95.19 88 ILE A O 1
ATOM 679 N N . PRO A 1 89 ? 7.083 -1.826 -2.613 1.00 95.12 89 PRO A N 1
ATOM 680 C CA . PRO A 1 89 ? 7.830 -3.077 -2.483 1.00 95.12 89 PRO A CA 1
ATOM 681 C C . PRO A 1 89 ? 8.131 -3.747 -3.827 1.00 95.12 89 PRO A C 1
ATOM 683 O O . PRO A 1 89 ? 9.155 -4.407 -3.987 1.00 95.12 89 PRO A O 1
ATOM 686 N N . ARG A 1 90 ? 7.248 -3.573 -4.812 1.00 95.50 90 ARG A N 1
ATOM 687 C CA . ARG A 1 90 ? 7.410 -4.122 -6.158 1.00 95.50 90 ARG A CA 1
ATOM 688 C C . ARG A 1 90 ? 8.331 -3.242 -7.006 1.00 95.50 90 ARG A C 1
ATOM 690 O O . ARG A 1 90 ? 9.282 -3.740 -7.599 1.00 95.50 90 ARG A O 1
ATOM 697 N N . VAL A 1 91 ? 8.108 -1.932 -6.982 1.00 96.19 91 VAL A N 1
ATOM 698 C CA . VAL A 1 91 ? 8.925 -0.903 -7.646 1.00 96.19 91 VAL A CA 1
ATOM 699 C C . VAL A 1 91 ? 10.398 -1.025 -7.263 1.00 96.19 91 VAL A C 1
ATOM 701 O O . VAL A 1 91 ? 11.245 -1.092 -8.146 1.00 96.19 91 VAL A O 1
ATOM 704 N N . LEU A 1 92 ? 10.723 -1.123 -5.971 1.00 96.75 92 LEU 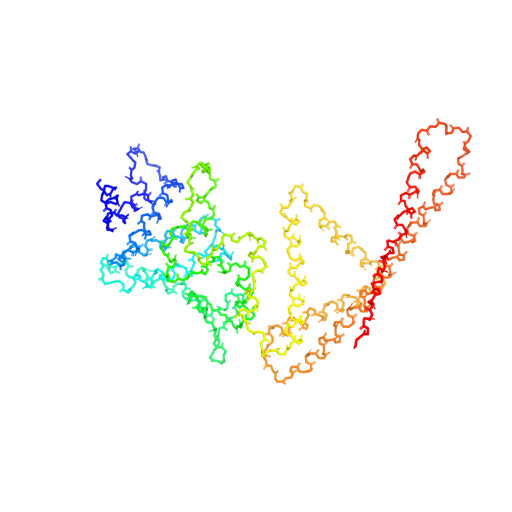A N 1
ATOM 705 C CA . LEU A 1 92 ? 12.114 -1.228 -5.517 1.00 96.75 92 LEU A CA 1
ATOM 706 C C . LEU A 1 92 ? 12.813 -2.489 -6.043 1.00 96.75 92 LEU A C 1
ATOM 708 O O . LEU A 1 92 ? 13.964 -2.414 -6.469 1.00 96.75 92 LEU A O 1
ATOM 712 N N . GLN A 1 93 ? 12.121 -3.632 -6.059 1.00 96.06 93 GLN A N 1
ATOM 713 C CA . GLN A 1 93 ? 12.662 -4.872 -6.624 1.00 96.06 93 GLN A CA 1
ATOM 714 C C . GLN A 1 93 ? 12.868 -4.767 -8.142 1.00 96.06 93 GLN A C 1
ATOM 716 O O . GLN A 1 93 ? 13.895 -5.211 -8.650 1.00 96.06 93 GLN A O 1
ATOM 721 N N . MET A 1 94 ? 11.931 -4.146 -8.868 1.00 96.69 94 MET A N 1
ATOM 722 C CA . MET A 1 94 ? 12.060 -3.914 -10.312 1.00 96.69 94 MET A CA 1
ATOM 723 C C . MET A 1 94 ? 13.243 -2.998 -10.629 1.00 96.69 94 MET A C 1
ATOM 725 O O . MET A 1 94 ? 14.047 -3.310 -11.503 1.00 96.69 94 MET A O 1
ATOM 729 N N . LEU A 1 95 ? 13.390 -1.892 -9.897 1.00 96.88 95 LEU A N 1
ATOM 730 C CA . LEU A 1 95 ? 14.495 -0.955 -10.093 1.00 96.88 95 LEU A CA 1
ATOM 731 C C . LEU A 1 95 ? 15.852 -1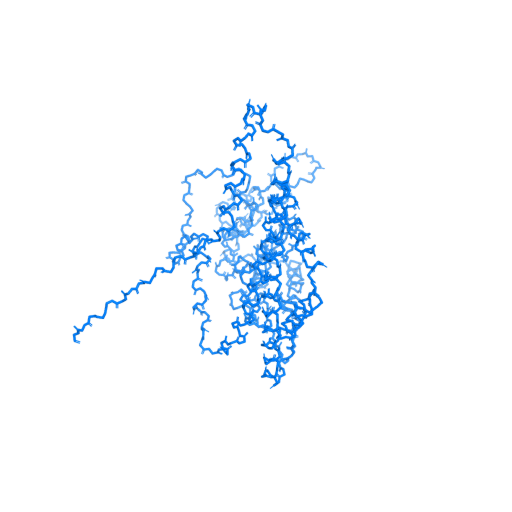.611 -9.791 1.00 96.88 95 LEU A C 1
ATOM 733 O O . LEU A 1 95 ? 16.804 -1.390 -10.538 1.00 96.88 95 LEU A O 1
ATOM 737 N N . ALA A 1 96 ? 15.937 -2.455 -8.755 1.00 96.19 96 ALA A N 1
ATOM 738 C CA . ALA A 1 96 ? 17.147 -3.225 -8.458 1.00 96.19 96 ALA A CA 1
ATOM 739 C C . ALA A 1 96 ? 17.542 -4.142 -9.631 1.00 96.19 96 ALA A C 1
ATOM 741 O O . ALA A 1 96 ? 18.685 -4.096 -10.082 1.00 96.19 96 ALA A O 1
ATOM 742 N N . LEU A 1 97 ? 16.583 -4.877 -10.210 1.00 95.44 97 LEU A N 1
ATOM 743 C CA . LEU A 1 97 ? 16.820 -5.681 -11.420 1.00 95.44 97 LEU A CA 1
ATOM 744 C C . LEU A 1 97 ? 17.220 -4.818 -12.629 1.00 95.44 97 LEU A C 1
ATOM 746 O O . LEU A 1 97 ? 18.059 -5.222 -13.431 1.00 95.44 97 LEU A O 1
ATOM 750 N N . GLY A 1 98 ? 16.663 -3.609 -12.747 1.00 95.50 98 GLY A N 1
ATOM 751 C CA . GLY A 1 98 ? 17.064 -2.620 -13.749 1.00 95.50 98 GLY A CA 1
ATOM 752 C C . GLY A 1 98 ? 18.534 -2.217 -13.650 1.00 95.50 98 GLY A C 1
ATOM 753 O O . GLY A 1 98 ? 19.206 -2.118 -14.676 1.00 95.50 98 GLY A O 1
ATOM 754 N N . MET A 1 99 ? 19.049 -2.045 -12.431 1.00 96.25 99 MET A N 1
ATOM 755 C CA . MET A 1 99 ? 20.454 -1.700 -12.182 1.00 96.25 99 MET A CA 1
ATOM 756 C C . MET A 1 99 ? 21.415 -2.866 -12.434 1.00 96.25 99 MET A C 1
ATOM 758 O O . MET A 1 99 ? 22.533 -2.638 -12.905 1.00 96.25 99 MET A O 1
ATOM 762 N N . GLU A 1 100 ? 20.979 -4.091 -12.132 1.00 95.31 100 GLU A N 1
ATOM 763 C CA . GLU A 1 100 ? 21.738 -5.329 -12.354 1.00 95.31 100 GLU A CA 1
ATOM 764 C C . GLU A 1 100 ? 21.758 -5.752 -13.834 1.00 95.31 100 GLU A C 1
ATOM 766 O O . GLU A 1 100 ? 22.629 -6.516 -14.250 1.00 95.31 100 GLU A O 1
ATOM 771 N N . CYS A 1 101 ? 20.829 -5.247 -14.653 1.00 93.69 101 CYS A N 1
ATOM 772 C CA . CYS A 1 101 ? 20.725 -5.620 -16.058 1.00 93.69 101 CYS A CA 1
ATOM 773 C C . CYS A 1 101 ? 21.897 -5.057 -16.896 1.00 93.69 101 CYS A C 1
ATOM 775 O O . CYS A 1 101 ? 22.074 -3.836 -16.975 1.00 93.69 101 CYS A O 1
ATOM 777 N N . PRO A 1 102 ? 22.666 -5.911 -17.603 1.00 88.69 102 PRO A N 1
ATOM 778 C CA . PRO A 1 102 ? 23.824 -5.469 -18.382 1.00 88.69 102 PRO A CA 1
ATOM 779 C C . PRO A 1 102 ? 23.463 -4.818 -19.726 1.00 88.69 102 PRO A C 1
ATOM 781 O O . PRO A 1 102 ? 24.305 -4.152 -20.324 1.00 88.69 102 PRO A O 1
ATOM 784 N N . TYR A 1 103 ? 22.230 -4.988 -20.218 1.00 89.62 103 TYR A N 1
ATOM 785 C CA . TYR A 1 103 ? 21.838 -4.575 -21.568 1.00 89.62 103 TYR A CA 1
ATOM 786 C C . TYR A 1 103 ? 20.749 -3.497 -21.594 1.00 89.62 103 TYR A C 1
ATOM 788 O O . TYR A 1 103 ? 19.773 -3.533 -20.839 1.00 89.62 103 TYR A O 1
ATOM 796 N N . GLY A 1 104 ? 20.892 -2.578 -22.553 1.00 81.19 104 GLY A N 1
ATOM 797 C CA . GLY A 1 104 ? 19.832 -1.683 -23.020 1.00 81.19 104 GLY A CA 1
ATOM 798 C C . GLY A 1 104 ? 19.562 -0.443 -22.169 1.00 81.19 104 GLY A C 1
ATOM 799 O O . GLY A 1 104 ? 18.818 0.418 -22.625 1.00 81.19 104 GLY A O 1
ATOM 800 N N . ILE A 1 105 ? 20.142 -0.317 -20.972 1.00 90.44 105 ILE A N 1
ATOM 801 C CA . ILE A 1 105 ? 19.975 0.883 -20.143 1.00 90.44 105 ILE A CA 1
ATOM 802 C C . ILE A 1 105 ? 20.991 1.954 -20.558 1.00 90.44 105 ILE A C 1
ATOM 804 O O . ILE A 1 105 ? 22.195 1.705 -20.568 1.00 90.44 105 ILE A O 1
ATOM 808 N N . SER A 1 106 ? 20.508 3.138 -20.932 1.00 94.56 106 SER A N 1
ATOM 809 C CA . SER A 1 106 ? 21.371 4.303 -21.141 1.00 94.56 106 SER A CA 1
ATOM 810 C C . SER A 1 106 ? 21.886 4.830 -19.799 1.00 94.56 106 SER A C 1
ATOM 812 O O . SER A 1 106 ? 21.236 4.631 -18.770 1.00 94.56 106 SER A O 1
ATOM 814 N N . ASP A 1 107 ? 23.011 5.549 -19.796 1.00 96.00 107 ASP A N 1
ATOM 815 C CA . ASP A 1 107 ? 23.552 6.155 -18.568 1.00 96.00 107 ASP A CA 1
ATOM 816 C C . ASP A 1 107 ? 22.543 7.103 -17.910 1.00 96.00 107 ASP A C 1
ATOM 818 O O . ASP A 1 107 ? 22.334 7.051 -16.702 1.00 96.00 107 ASP A O 1
ATOM 822 N N . ALA A 1 108 ? 21.808 7.875 -18.717 1.00 96.06 108 ALA A N 1
ATOM 823 C CA . ALA A 1 108 ? 20.740 8.742 -18.226 1.00 96.06 108 ALA A CA 1
ATOM 824 C C . ALA A 1 108 ? 19.631 7.960 -17.494 1.00 96.06 108 ALA A C 1
ATOM 826 O O . ALA A 1 108 ? 19.187 8.372 -16.421 1.00 96.06 108 ALA A O 1
ATOM 827 N N . LEU A 1 109 ? 19.201 6.814 -18.039 1.00 95.00 109 LEU A N 1
ATOM 828 C CA . LEU A 1 109 ? 18.169 5.983 -17.413 1.00 95.00 109 LEU A CA 1
ATOM 829 C C . LEU A 1 109 ? 18.706 5.243 -16.179 1.00 95.00 109 LEU A C 1
ATOM 831 O O . LEU A 1 109 ? 17.967 5.028 -15.218 1.00 95.00 109 LEU A O 1
ATOM 835 N N . ARG A 1 110 ? 19.994 4.882 -16.168 1.00 96.06 110 ARG A N 1
ATOM 836 C CA . ARG A 1 110 ? 20.679 4.310 -15.001 1.00 96.06 110 ARG A CA 1
ATOM 837 C C . ARG A 1 110 ? 20.752 5.324 -13.858 1.00 96.06 110 ARG A C 1
ATOM 839 O O . ARG A 1 110 ? 20.417 4.984 -12.724 1.00 96.06 110 ARG A O 1
ATOM 846 N N . ASP A 1 111 ? 21.113 6.569 -14.153 1.00 96.81 111 ASP A N 1
ATOM 847 C CA . ASP A 1 111 ? 21.134 7.663 -13.180 1.00 96.81 111 ASP A CA 1
ATOM 848 C C . ASP A 1 111 ? 19.741 7.948 -12.619 1.00 96.81 111 ASP A C 1
ATOM 850 O O . ASP A 1 111 ? 19.576 8.123 -11.409 1.00 96.81 111 ASP A O 1
ATOM 854 N N . GLU A 1 112 ? 18.721 7.955 -13.478 1.00 97.00 112 GLU A N 1
ATOM 855 C CA . GLU A 1 112 ? 17.326 8.087 -13.059 1.00 97.00 112 GLU A CA 1
ATOM 856 C C . GLU A 1 112 ? 16.893 6.926 -12.148 1.00 97.00 112 GLU A C 1
ATOM 858 O O . GLU A 1 112 ? 16.365 7.157 -11.060 1.00 97.00 112 GLU A O 1
ATOM 863 N N . THR A 1 113 ? 17.187 5.683 -12.541 1.00 96.88 113 THR A N 1
ATOM 864 C CA . THR A 1 113 ? 16.892 4.475 -11.750 1.00 96.88 113 THR A CA 1
ATOM 865 C C . THR A 1 113 ? 17.560 4.549 -10.373 1.00 96.88 113 THR A C 1
ATOM 867 O O . THR A 1 113 ? 16.914 4.316 -9.353 1.00 96.88 113 THR A O 1
ATOM 870 N N . SER A 1 114 ? 18.829 4.961 -10.320 1.00 97.38 114 SER A N 1
ATOM 871 C CA . SER A 1 114 ? 19.586 5.159 -9.078 1.00 97.38 114 SER A CA 1
ATOM 872 C C . SER A 1 114 ? 18.965 6.233 -8.176 1.00 97.38 114 SER A C 1
ATOM 874 O O . SER A 1 114 ? 18.854 6.039 -6.963 1.00 97.38 114 SER A O 1
ATOM 876 N N . LYS A 1 115 ? 18.502 7.353 -8.750 1.00 97.31 115 LYS A N 1
ATOM 877 C CA . LYS A 1 115 ? 17.790 8.405 -8.003 1.00 97.31 115 LYS A CA 1
ATOM 878 C C . LYS A 1 115 ? 16.482 7.887 -7.404 1.00 97.31 115 LYS A C 1
ATOM 880 O O . LYS A 1 115 ? 16.226 8.155 -6.231 1.00 97.31 115 LYS A O 1
ATOM 885 N N . LEU A 1 116 ? 15.696 7.123 -8.168 1.00 96.62 116 LEU A N 1
ATOM 886 C CA . LEU A 1 116 ? 14.445 6.526 -7.686 1.00 96.62 116 LEU A CA 1
ATOM 887 C C . LEU A 1 116 ? 14.693 5.531 -6.546 1.00 96.62 116 LEU A C 1
ATOM 889 O O . LEU A 1 116 ? 14.025 5.613 -5.517 1.00 96.62 116 LEU A O 1
ATOM 893 N N . ILE A 1 117 ? 15.689 4.647 -6.683 1.00 97.19 117 ILE A N 1
ATOM 894 C CA . ILE A 1 117 ? 16.075 3.713 -5.614 1.00 97.19 117 ILE A CA 1
ATOM 895 C C . ILE A 1 117 ? 16.427 4.492 -4.349 1.00 97.19 117 ILE A C 1
ATOM 897 O O . ILE A 1 117 ? 15.800 4.280 -3.316 1.00 97.19 117 ILE A O 1
ATOM 901 N N . LYS A 1 118 ? 17.350 5.459 -4.428 1.00 96.31 118 LYS A N 1
ATOM 902 C CA . LYS A 1 118 ? 17.753 6.266 -3.263 1.00 96.31 118 LYS A CA 1
ATOM 903 C C . LYS A 1 118 ? 16.571 6.988 -2.618 1.00 96.31 118 LYS A C 1
ATOM 905 O O . LYS A 1 118 ? 16.480 7.030 -1.394 1.00 96.31 118 LYS A O 1
ATOM 910 N N . HIS A 1 119 ? 15.667 7.545 -3.425 1.00 95.25 119 HIS A N 1
ATOM 911 C CA . HIS A 1 119 ? 14.486 8.244 -2.927 1.00 95.25 119 HIS A CA 1
ATOM 912 C C . HIS A 1 119 ? 13.607 7.327 -2.065 1.00 95.25 119 HIS A C 1
ATOM 914 O O . HIS A 1 119 ? 13.287 7.684 -0.929 1.00 95.25 119 HIS A O 1
ATOM 920 N N . TYR A 1 120 ? 13.276 6.131 -2.559 1.00 94.94 120 TYR A N 1
ATOM 921 C CA . TYR A 1 120 ? 12.388 5.209 -1.849 1.00 94.94 120 TYR A CA 1
ATOM 922 C C . TYR A 1 120 ? 13.097 4.378 -0.775 1.00 94.94 120 TYR A C 1
ATOM 924 O O . TYR A 1 120 ? 12.479 4.033 0.231 1.00 94.94 120 TYR A O 1
ATOM 932 N N . GLU A 1 121 ? 14.393 4.098 -0.906 1.00 93.88 121 GLU A N 1
ATOM 933 C CA . GLU A 1 121 ? 15.160 3.386 0.123 1.00 93.88 121 GLU A CA 1
ATOM 934 C C . GLU A 1 121 ? 15.358 4.198 1.399 1.00 93.88 121 GLU A C 1
ATOM 936 O O . GLU A 1 121 ? 15.447 3.608 2.473 1.00 93.88 121 GLU A O 1
ATOM 941 N N . ASN A 1 122 ? 15.314 5.531 1.334 1.00 90.00 122 ASN A N 1
ATOM 942 C CA . ASN A 1 122 ? 15.329 6.371 2.535 1.00 90.00 122 ASN A CA 1
ATOM 943 C C . ASN A 1 122 ? 14.182 6.039 3.509 1.00 90.00 122 ASN A C 1
ATOM 945 O O . ASN A 1 122 ? 14.305 6.281 4.713 1.00 90.00 122 ASN A O 1
ATOM 949 N N . SER A 1 123 ? 13.087 5.443 3.017 1.00 86.31 123 SER A N 1
ATOM 950 C CA . SER A 1 123 ? 11.989 4.963 3.861 1.00 86.31 123 SER A CA 1
ATOM 951 C C . SER A 1 123 ? 12.361 3.737 4.708 1.00 86.31 123 SER A C 1
ATOM 953 O O . SER A 1 123 ? 11.812 3.579 5.797 1.00 86.31 123 SER A O 1
ATOM 955 N N . LYS A 1 124 ? 13.353 2.930 4.292 1.00 91.12 124 LYS A N 1
ATOM 956 C CA . LYS A 1 124 ? 13.823 1.731 5.018 1.00 91.12 124 LYS A CA 1
ATOM 957 C C . LYS A 1 124 ? 14.478 2.056 6.358 1.00 91.12 124 LYS A C 1
ATOM 959 O O . LYS A 1 124 ? 14.603 1.176 7.203 1.00 91.12 124 LYS A O 1
ATOM 964 N N . ASN A 1 125 ? 14.868 3.311 6.576 1.00 93.88 125 ASN A N 1
ATOM 965 C CA . ASN A 1 125 ? 15.425 3.759 7.852 1.00 93.88 125 ASN A CA 1
ATOM 966 C C . ASN A 1 125 ? 14.356 3.924 8.939 1.00 93.88 125 ASN A C 1
ATOM 968 O O . ASN A 1 125 ? 14.706 4.147 10.097 1.00 93.88 125 ASN A O 1
ATOM 972 N N . LYS A 1 126 ? 13.069 3.821 8.588 1.00 95.81 126 LYS A N 1
ATOM 973 C CA . LYS A 1 126 ? 11.933 3.941 9.501 1.00 95.81 126 LYS A CA 1
ATOM 974 C C . LYS A 1 126 ? 11.088 2.673 9.468 1.00 95.81 126 LYS A C 1
ATOM 976 O O . LYS A 1 126 ? 10.949 2.017 8.442 1.00 95.81 126 LYS A O 1
ATOM 981 N N . CYS A 1 127 ? 10.499 2.340 10.608 1.00 96.06 127 CYS A N 1
ATOM 982 C CA . CYS A 1 127 ? 9.530 1.265 10.718 1.00 96.06 127 CYS A CA 1
ATOM 983 C C . CYS A 1 127 ? 8.298 1.604 9.870 1.00 96.06 127 CYS A C 1
ATOM 985 O O . CYS A 1 127 ? 7.652 2.618 10.128 1.00 96.06 127 CYS A O 1
ATOM 987 N N . SER A 1 128 ? 7.930 0.749 8.917 1.00 94.94 128 SER A N 1
ATOM 988 C CA . SER A 1 128 ? 6.790 0.990 8.021 1.00 94.94 128 SER A CA 1
ATOM 989 C C . SER A 1 128 ? 5.449 1.072 8.759 1.00 94.94 128 SER A C 1
ATOM 991 O O . SER A 1 128 ? 4.567 1.802 8.331 1.00 94.94 128 SER A O 1
ATOM 993 N N . ASN A 1 129 ? 5.327 0.409 9.915 1.00 94.88 129 ASN A N 1
ATOM 994 C CA . ASN A 1 129 ? 4.118 0.461 10.740 1.00 94.88 129 ASN A CA 1
ATOM 995 C C . ASN A 1 129 ? 4.056 1.693 11.663 1.00 94.88 129 ASN A C 1
ATOM 997 O O . ASN A 1 129 ? 3.046 2.381 11.736 1.00 94.88 129 ASN A O 1
ATOM 1001 N N . CYS A 1 130 ? 5.112 1.936 12.449 1.00 94.00 130 CYS A N 1
ATOM 1002 C CA . CYS A 1 130 ? 5.072 2.920 13.541 1.00 94.00 130 CYS A CA 1
ATOM 1003 C C . CYS A 1 130 ? 5.956 4.154 13.312 1.00 94.00 130 CYS A C 1
ATOM 1005 O O . CYS A 1 130 ? 6.051 5.002 14.193 1.00 94.00 130 CYS A O 1
ATOM 1007 N N . GLY A 1 131 ? 6.665 4.235 12.183 1.00 94.62 131 GLY A N 1
ATOM 1008 C CA . GLY A 1 131 ? 7.524 5.362 11.807 1.00 94.62 131 GLY A CA 1
ATOM 1009 C C . GLY A 1 131 ? 8.843 5.490 12.578 1.00 94.62 131 GLY A C 1
ATOM 1010 O O . GLY A 1 131 ? 9.638 6.371 12.261 1.00 94.62 131 GLY A O 1
ATOM 1011 N N . MET A 1 132 ? 9.098 4.631 13.569 1.00 94.25 132 MET A N 1
ATOM 1012 C CA . MET A 1 132 ? 10.303 4.690 14.404 1.00 94.25 132 MET A CA 1
ATOM 1013 C C . MET A 1 132 ? 11.566 4.451 13.577 1.00 94.25 132 MET A C 1
ATOM 1015 O O . MET A 1 132 ? 11.655 3.450 12.867 1.00 94.25 132 MET A O 1
ATOM 1019 N N . THR A 1 133 ? 12.544 5.341 13.698 1.00 96.56 133 THR A N 1
ATOM 1020 C CA . THR A 1 133 ? 13.841 5.200 13.033 1.00 96.56 133 THR A CA 1
ATOM 1021 C C . THR A 1 133 ? 14.670 4.098 13.695 1.00 96.56 133 THR A C 1
ATOM 1023 O O . THR A 1 133 ? 14.706 4.007 14.922 1.00 96.56 133 THR A O 1
ATOM 1026 N N . GLY A 1 134 ? 15.343 3.266 12.898 1.00 93.75 134 GLY A N 1
ATOM 1027 C CA . GLY A 1 134 ? 16.306 2.291 13.418 1.00 93.75 134 GLY A CA 1
ATOM 1028 C C . GLY A 1 134 ? 17.505 2.963 14.087 1.00 93.75 134 GLY A C 1
ATOM 1029 O O . GLY A 1 134 ? 17.948 4.024 13.651 1.00 93.75 134 GLY A O 1
ATOM 1030 N N . SER A 1 135 ? 18.060 2.331 15.120 1.00 94.38 135 SER A N 1
ATOM 1031 C CA . SER A 1 135 ? 19.335 2.731 15.728 1.00 94.38 135 SER A CA 1
ATOM 1032 C C . SER A 1 135 ? 20.386 1.635 15.536 1.00 94.38 135 SER A C 1
ATOM 1034 O O . SER A 1 135 ? 20.063 0.514 15.149 1.00 94.38 135 SER A O 1
ATOM 1036 N N . GLN A 1 136 ? 21.653 1.930 15.843 1.00 94.25 136 GLN A N 1
ATOM 1037 C CA . GLN A 1 136 ? 22.705 0.903 15.850 1.00 94.25 136 GLN A CA 1
ATOM 1038 C C . GLN A 1 136 ? 22.425 -0.206 16.878 1.00 94.25 136 GLN A C 1
ATOM 1040 O O . GLN A 1 136 ? 22.718 -1.370 16.628 1.00 94.25 136 GLN A O 1
ATOM 1045 N N . THR A 1 137 ? 21.826 0.143 18.021 1.00 92.81 137 THR A N 1
ATOM 1046 C CA . THR A 1 137 ? 21.466 -0.809 19.085 1.00 92.81 137 THR A CA 1
ATOM 1047 C C . THR A 1 137 ? 20.195 -1.600 18.773 1.00 92.81 137 THR A C 1
ATOM 1049 O O . THR A 1 137 ? 20.036 -2.732 19.229 1.00 92.81 137 THR A O 1
ATOM 1052 N N . HIS A 1 138 ? 19.292 -1.025 17.979 1.00 91.38 138 HIS A N 1
ATOM 1053 C CA . HIS A 1 138 ? 18.022 -1.621 17.583 1.00 91.38 138 HIS A CA 1
ATOM 1054 C C . HIS A 1 138 ? 17.818 -1.452 16.071 1.00 91.38 138 HIS A C 1
ATOM 1056 O O . HIS A 1 138 ? 17.033 -0.597 15.640 1.00 91.38 138 HIS A O 1
ATOM 1062 N N . PRO A 1 139 ? 18.531 -2.247 15.250 1.00 96.25 139 PRO A N 1
ATOM 1063 C CA . PRO A 1 139 ? 18.360 -2.210 13.808 1.00 96.25 139 PRO A CA 1
ATOM 1064 C C . PRO A 1 139 ? 16.955 -2.686 13.426 1.00 96.25 139 PRO A C 1
ATOM 1066 O O . PRO A 1 139 ? 16.381 -3.580 14.056 1.00 96.25 139 PRO A O 1
ATOM 1069 N N . LEU A 1 140 ? 16.396 -2.090 12.373 1.00 97.12 140 LEU A N 1
ATOM 1070 C CA . LEU A 1 140 ? 15.103 -2.513 11.845 1.00 97.12 140 LEU A CA 1
ATOM 1071 C C . LEU A 1 140 ? 15.237 -3.863 11.133 1.00 97.12 140 LEU A C 1
ATOM 1073 O O . LEU A 1 140 ? 16.197 -4.127 10.413 1.00 97.12 140 LEU A O 1
ATOM 1077 N N . ARG A 1 141 ? 14.234 -4.716 11.318 1.00 96.50 141 ARG A N 1
ATOM 1078 C CA . ARG A 1 141 ? 14.094 -6.012 10.657 1.00 96.50 141 ARG A CA 1
ATOM 1079 C C . ARG A 1 141 ? 13.450 -5.815 9.297 1.00 96.50 141 ARG A C 1
ATOM 1081 O O . ARG A 1 141 ? 12.350 -5.278 9.215 1.00 96.50 141 ARG A O 1
ATOM 1088 N N . ILE A 1 142 ? 14.113 -6.264 8.245 1.00 96.81 142 ILE A N 1
ATOM 1089 C CA . ILE A 1 142 ? 13.584 -6.186 6.884 1.00 96.81 142 ILE A CA 1
ATOM 1090 C C . ILE A 1 142 ? 12.569 -7.319 6.670 1.00 96.81 142 ILE A C 1
ATOM 1092 O O . ILE A 1 142 ? 12.758 -8.431 7.167 1.00 96.81 142 ILE A O 1
ATOM 1096 N N . CYS A 1 143 ? 11.488 -7.054 5.934 1.00 96.75 143 CYS A N 1
ATOM 1097 C CA . CYS A 1 143 ? 10.549 -8.092 5.514 1.00 96.75 143 CYS A CA 1
ATOM 1098 C C . CYS A 1 143 ? 11.275 -9.170 4.702 1.00 96.75 143 CYS A C 1
ATOM 1100 O O . CYS A 1 143 ? 11.846 -8.876 3.654 1.00 96.75 143 CYS A O 1
ATOM 1102 N N . THR A 1 144 ? 11.221 -10.421 5.151 1.00 94.69 144 THR A N 1
ATOM 1103 C CA . THR A 1 144 ? 11.932 -11.540 4.512 1.00 94.69 144 THR A CA 1
ATOM 1104 C C . THR A 1 144 ? 11.386 -11.900 3.131 1.00 94.69 144 THR A C 1
ATOM 1106 O O . THR A 1 144 ? 12.120 -12.455 2.322 1.00 94.69 144 THR A O 1
ATOM 1109 N N . MET A 1 145 ? 10.119 -11.575 2.848 1.00 94.19 145 MET A N 1
ATOM 1110 C CA . MET A 1 145 ? 9.475 -11.881 1.568 1.00 94.19 145 MET A CA 1
ATOM 1111 C C . MET A 1 145 ? 9.846 -10.881 0.469 1.00 94.19 145 MET A C 1
ATOM 1113 O O . MET A 1 145 ? 10.317 -11.284 -0.590 1.00 94.19 145 MET A O 1
ATOM 1117 N N . CYS A 1 146 ? 9.636 -9.582 0.708 1.00 95.19 146 CYS A N 1
ATOM 1118 C CA . CYS A 1 146 ? 9.873 -8.555 -0.312 1.00 95.19 146 CYS A CA 1
ATOM 1119 C C . CYS A 1 146 ? 11.238 -7.865 -0.194 1.00 95.19 146 CYS A C 1
ATOM 1121 O O . CYS A 1 146 ? 11.705 -7.280 -1.163 1.00 95.19 146 CYS A O 1
ATOM 1123 N N . GLY A 1 147 ? 11.878 -7.871 0.980 1.00 94.88 147 GLY A N 1
ATOM 1124 C CA . GLY A 1 147 ? 13.149 -7.172 1.203 1.00 94.88 147 GLY A CA 1
ATOM 1125 C C . GLY A 1 147 ? 13.061 -5.635 1.207 1.00 94.88 147 GLY A C 1
ATOM 1126 O O . GLY A 1 147 ? 14.087 -4.962 1.308 1.00 94.88 147 GLY A O 1
ATOM 1127 N N . CYS A 1 148 ? 11.863 -5.056 1.068 1.00 94.06 148 CYS A N 1
ATOM 1128 C CA . CYS A 1 148 ? 11.700 -3.627 0.772 1.00 94.06 148 CYS A CA 1
ATOM 1129 C C . CYS A 1 148 ? 11.251 -2.761 1.946 1.00 94.06 148 CYS A C 1
ATOM 1131 O O . CYS A 1 148 ? 11.555 -1.573 1.955 1.00 94.06 148 CYS A O 1
ATOM 1133 N N . VAL A 1 149 ? 10.535 -3.332 2.910 1.00 95.44 149 VAL A N 1
ATOM 1134 C CA . VAL A 1 149 ? 10.010 -2.623 4.087 1.00 95.44 149 VAL A CA 1
ATOM 1135 C C . VAL A 1 149 ? 10.716 -3.103 5.349 1.00 95.44 149 VAL A C 1
ATOM 1137 O O . VAL A 1 149 ? 11.202 -4.238 5.396 1.00 95.44 149 VAL A O 1
ATOM 1140 N N . ALA A 1 150 ? 10.790 -2.241 6.361 1.00 96.81 150 ALA A N 1
ATOM 1141 C CA . ALA A 1 150 ? 11.542 -2.493 7.584 1.00 96.81 150 ALA A CA 1
ATOM 1142 C C . ALA A 1 150 ? 10.679 -2.254 8.830 1.00 96.81 150 ALA A C 1
ATOM 1144 O O . ALA A 1 150 ? 9.789 -1.406 8.837 1.00 96.81 150 ALA A O 1
ATOM 1145 N N . TYR A 1 151 ? 10.943 -2.996 9.905 1.00 96.81 151 TYR A N 1
ATOM 1146 C CA . TYR A 1 151 ? 10.126 -3.009 11.117 1.00 96.81 151 TYR A CA 1
ATOM 1147 C C . TYR A 1 151 ? 10.979 -3.000 12.381 1.00 96.81 151 TYR A C 1
ATOM 1149 O O . TYR A 1 151 ? 11.954 -3.733 12.492 1.00 96.81 151 TYR A O 1
ATOM 1157 N N . CYS A 1 152 ? 10.574 -2.240 13.397 1.00 96.44 152 CYS A N 1
ATOM 1158 C CA . CYS A 1 152 ? 11.267 -2.240 14.693 1.00 96.44 152 CYS A CA 1
ATOM 1159 C C . CYS A 1 152 ? 11.022 -3.522 15.511 1.00 96.44 152 CYS A C 1
ATOM 1161 O O . CYS A 1 152 ? 11.742 -3.808 16.464 1.00 96.44 152 CYS A O 1
ATOM 1163 N N . SER A 1 153 ? 9.982 -4.293 15.177 1.00 94.56 153 SER A N 1
ATOM 1164 C CA . SER A 1 153 ? 9.574 -5.489 15.916 1.00 94.56 153 SER A CA 1
ATOM 1165 C C . SER A 1 153 ? 8.693 -6.410 15.070 1.00 94.56 153 SER A C 1
ATOM 1167 O O . SER A 1 153 ? 8.043 -5.966 14.121 1.00 94.56 153 SER A O 1
ATOM 1169 N N . ASN A 1 154 ? 8.592 -7.682 15.476 1.00 94.12 154 ASN A N 1
ATOM 1170 C CA . ASN A 1 154 ? 7.655 -8.641 14.871 1.00 94.12 154 ASN A CA 1
ATOM 1171 C C . ASN A 1 154 ? 6.193 -8.200 15.030 1.00 94.12 154 ASN A C 1
ATOM 1173 O O . ASN A 1 154 ? 5.370 -8.478 14.165 1.00 94.12 154 ASN A O 1
ATOM 1177 N N . VAL A 1 155 ? 5.864 -7.486 16.112 1.00 93.06 155 VAL A N 1
ATOM 1178 C CA . VAL A 1 155 ? 4.514 -6.950 16.337 1.00 93.06 155 VAL A CA 1
ATOM 1179 C C . VAL A 1 155 ? 4.160 -5.927 15.258 1.00 93.06 155 VAL A C 1
ATOM 1181 O O . VAL A 1 155 ? 3.077 -5.995 14.680 1.00 93.06 155 VAL A O 1
ATOM 1184 N N . CYS A 1 156 ? 5.088 -5.017 14.944 1.00 95.44 156 CYS A N 1
ATOM 1185 C CA . CYS A 1 156 ? 4.904 -4.041 13.872 1.00 95.44 156 CYS A CA 1
ATOM 1186 C C . CYS A 1 156 ? 4.793 -4.700 12.496 1.00 95.44 156 CYS A C 1
ATOM 1188 O O . CYS A 1 156 ? 3.923 -4.311 11.727 1.00 95.44 156 CYS A O 1
ATOM 1190 N N . GLN A 1 157 ? 5.601 -5.725 12.220 1.00 95.94 157 GLN A N 1
ATOM 1191 C CA . GLN A 1 157 ? 5.505 -6.492 10.977 1.00 95.94 157 GLN A CA 1
ATOM 1192 C C . GLN A 1 157 ? 4.148 -7.198 10.839 1.00 95.94 157 GLN A C 1
ATOM 1194 O O . GLN A 1 157 ? 3.462 -7.008 9.840 1.00 95.94 157 GLN A O 1
ATOM 1199 N N . LYS A 1 158 ? 3.721 -7.973 11.850 1.00 93.88 158 LYS A N 1
ATOM 1200 C CA . LYS A 1 158 ? 2.422 -8.676 11.839 1.00 93.88 158 LYS A CA 1
ATOM 1201 C C . LYS A 1 158 ? 1.245 -7.701 11.719 1.00 93.88 158 LYS A C 1
ATOM 1203 O O . LYS A 1 158 ? 0.201 -8.049 11.174 1.00 93.88 158 LYS A O 1
ATOM 1208 N N . ARG A 1 159 ? 1.372 -6.491 12.270 1.00 90.00 159 ARG A N 1
ATOM 1209 C CA . ARG A 1 159 ? 0.349 -5.448 12.155 1.00 90.00 159 ARG A CA 1
ATOM 1210 C C . ARG A 1 159 ? 0.279 -4.875 10.743 1.00 90.00 159 ARG A C 1
ATOM 1212 O O . ARG A 1 159 ? -0.770 -4.991 10.130 1.00 90.00 159 ARG A O 1
ATOM 1219 N N . ASP A 1 160 ? 1.390 -4.376 10.215 1.00 94.75 160 ASP A N 1
ATOM 1220 C CA . ASP A 1 160 ? 1.459 -3.831 8.853 1.00 94.75 160 ASP A CA 1
ATOM 1221 C C . ASP A 1 160 ? 1.019 -4.858 7.796 1.00 94.75 160 ASP A C 1
ATOM 1223 O O . ASP A 1 160 ? 0.243 -4.552 6.892 1.00 94.75 160 ASP A O 1
ATOM 1227 N N . TYR A 1 161 ? 1.422 -6.124 7.969 1.00 95.12 161 TYR A N 1
ATOM 1228 C CA . TYR A 1 161 ? 0.991 -7.234 7.115 1.00 95.12 161 TYR A CA 1
ATOM 1229 C C . TYR A 1 161 ? -0.533 -7.401 7.084 1.00 95.12 161 TYR A C 1
ATOM 1231 O O . TYR A 1 161 ? -1.108 -7.580 6.009 1.00 95.12 161 TYR A O 1
ATOM 1239 N N . ARG A 1 162 ? -1.199 -7.298 8.243 1.00 93.25 162 ARG A N 1
ATOM 1240 C CA . ARG A 1 162 ? -2.667 -7.353 8.347 1.00 93.25 162 ARG A CA 1
ATOM 1241 C C . ARG A 1 162 ? -3.339 -6.099 7.796 1.00 93.25 162 ARG A C 1
ATOM 1243 O O . ARG A 1 162 ? -4.368 -6.235 7.136 1.00 93.25 162 ARG A O 1
ATOM 1250 N N . ASP A 1 163 ? -2.757 -4.931 8.054 1.00 91.50 163 ASP A N 1
ATOM 1251 C CA . ASP A 1 163 ? -3.321 -3.628 7.687 1.00 91.50 163 ASP A CA 1
ATOM 1252 C C . ASP A 1 163 ? -3.272 -3.391 6.167 1.00 91.50 163 ASP A C 1
ATOM 1254 O O . ASP A 1 163 ? -4.125 -2.694 5.622 1.00 91.50 163 ASP A O 1
ATOM 1258 N N . GLY A 1 164 ? -2.355 -4.049 5.456 1.00 92.00 164 GLY A N 1
ATOM 1259 C CA . GLY A 1 164 ? -2.423 -4.143 3.999 1.00 92.00 164 GLY A CA 1
ATOM 1260 C C . GLY A 1 164 ? -1.149 -4.617 3.320 1.00 92.00 164 GLY A C 1
ATOM 1261 O O . GLY A 1 164 ? -1.227 -5.043 2.170 1.00 92.00 164 GLY A O 1
ATOM 1262 N N . HIS A 1 165 ? -0.004 -4.650 4.012 1.00 94.69 165 HIS A N 1
ATOM 1263 C CA . HIS A 1 165 ? 1.258 -5.029 3.378 1.00 94.69 165 HIS A CA 1
ATOM 1264 C C . HIS A 1 165 ? 1.200 -6.414 2.726 1.00 94.69 165 HIS A C 1
ATOM 1266 O O . HIS A 1 165 ? 1.869 -6.612 1.727 1.00 94.69 165 HIS A O 1
ATOM 1272 N N . LYS A 1 166 ? 0.356 -7.354 3.173 1.00 93.25 166 LYS A N 1
ATOM 1273 C CA . LYS A 1 166 ? 0.169 -8.642 2.474 1.00 93.25 166 LYS A CA 1
ATOM 1274 C C . LYS A 1 166 ? -0.247 -8.528 1.001 1.00 93.25 166 LYS A C 1
ATOM 1276 O O . LYS A 1 166 ? 0.042 -9.437 0.235 1.00 93.25 166 LYS A O 1
ATOM 1281 N N . PHE A 1 167 ? -0.921 -7.442 0.620 1.00 90.06 167 PHE A N 1
ATOM 1282 C CA . PHE A 1 167 ? -1.310 -7.166 -0.765 1.00 90.06 167 PHE A CA 1
ATOM 1283 C C . PHE A 1 167 ? -0.179 -6.488 -1.547 1.00 90.06 167 PHE A C 1
ATOM 1285 O O . PHE A 1 167 ? -0.009 -6.753 -2.731 1.00 90.06 167 PHE A O 1
ATOM 1292 N N . ASP A 1 168 ? 0.629 -5.672 -0.871 1.00 92.50 168 ASP A N 1
ATOM 1293 C CA . ASP A 1 168 ? 1.776 -4.970 -1.463 1.00 92.50 168 ASP A CA 1
ATOM 1294 C C . ASP A 1 168 ? 3.030 -5.862 -1.538 1.00 92.50 168 ASP A C 1
ATOM 1296 O O . ASP A 1 168 ? 3.947 -5.640 -2.333 1.00 92.50 168 ASP A O 1
ATOM 1300 N N . CYS A 1 169 ? 3.099 -6.870 -0.667 1.00 94.69 169 CYS A N 1
ATOM 1301 C CA . CYS A 1 169 ? 4.225 -7.770 -0.505 1.00 94.69 169 CYS A CA 1
ATOM 1302 C C . CYS A 1 169 ? 4.303 -8.714 -1.700 1.00 94.69 169 CYS A C 1
ATOM 1304 O O . CYS A 1 169 ? 3.397 -9.502 -1.960 1.00 94.69 169 CYS A O 1
ATOM 1306 N N . CYS A 1 170 ? 5.417 -8.648 -2.420 1.00 93.31 170 CYS A N 1
ATOM 1307 C CA . CYS A 1 170 ? 5.635 -9.422 -3.628 1.00 93.31 170 CYS A CA 1
ATOM 1308 C C . CYS A 1 170 ? 6.950 -10.186 -3.521 1.00 93.31 170 CYS A C 1
ATOM 1310 O O . CYS A 1 170 ? 7.979 -9.585 -3.201 1.00 93.31 170 CYS A O 1
ATOM 1312 N N . SER A 1 171 ? 6.912 -11.485 -3.822 1.00 92.94 171 SER A N 1
ATOM 1313 C CA . SER A 1 171 ? 8.117 -12.284 -4.033 1.00 92.94 171 SER A CA 1
ATOM 1314 C C . SER A 1 171 ? 8.783 -11.894 -5.360 1.00 92.94 171 SER A C 1
ATOM 1316 O O . SER A 1 171 ? 8.127 -11.353 -6.256 1.00 92.94 171 SER A O 1
ATOM 1318 N N . LYS A 1 172 ? 10.071 -12.219 -5.532 1.00 91.06 172 LYS A N 1
ATOM 1319 C CA . LYS A 1 172 ? 10.766 -12.017 -6.818 1.00 91.06 172 LYS A CA 1
ATOM 1320 C C . LYS A 1 172 ? 10.102 -12.775 -7.977 1.00 91.06 172 LYS A C 1
ATOM 1322 O O . LYS A 1 172 ? 10.133 -12.296 -9.105 1.00 91.06 172 LYS A O 1
ATOM 1327 N N . ASN A 1 173 ? 9.475 -13.921 -7.700 1.00 89.88 173 ASN A N 1
ATOM 1328 C CA . ASN A 1 173 ? 8.833 -14.757 -8.719 1.00 89.88 173 ASN A CA 1
ATOM 1329 C C . ASN A 1 173 ? 7.526 -14.141 -9.242 1.00 89.88 173 ASN A C 1
ATOM 1331 O O . ASN A 1 173 ? 7.183 -14.320 -10.408 1.00 89.88 173 ASN A O 1
ATOM 1335 N N . ASP A 1 174 ? 6.825 -13.372 -8.407 1.00 92.88 174 ASP A N 1
ATOM 1336 C CA . ASP A 1 174 ? 5.544 -12.745 -8.760 1.00 92.88 174 ASP A CA 1
ATOM 1337 C C . ASP A 1 174 ? 5.696 -11.323 -9.307 1.00 92.88 174 ASP A C 1
ATOM 1339 O O . ASP A 1 174 ? 4.705 -10.675 -9.651 1.00 92.88 174 ASP A O 1
ATOM 1343 N N . LEU A 1 175 ? 6.932 -10.826 -9.398 1.00 93.31 175 LEU A N 1
ATOM 1344 C CA . LEU A 1 175 ? 7.228 -9.423 -9.670 1.00 93.31 175 LEU A CA 1
ATOM 1345 C C . LEU A 1 175 ? 6.636 -8.931 -10.996 1.00 93.31 175 LEU A C 1
ATOM 1347 O O . LEU A 1 175 ? 6.106 -7.824 -11.066 1.00 93.31 175 LEU A O 1
ATOM 1351 N N . PHE A 1 176 ? 6.684 -9.777 -12.025 1.00 94.88 176 PHE A N 1
ATOM 1352 C CA . PHE A 1 176 ? 6.181 -9.485 -13.372 1.00 94.88 176 PHE A CA 1
ATOM 1353 C C . PHE A 1 176 ? 4.874 -10.212 -13.695 1.00 94.88 176 PHE A C 1
ATOM 1355 O O . PHE A 1 176 ? 4.432 -10.219 -14.846 1.00 94.88 176 PHE A O 1
ATOM 1362 N N . ASN A 1 177 ? 4.239 -10.831 -12.696 1.00 93.69 177 ASN A N 1
ATOM 1363 C CA . ASN A 1 177 ? 2.947 -11.463 -12.891 1.00 93.69 177 ASN A CA 1
ATOM 1364 C C . ASN A 1 177 ? 1.887 -10.369 -13.065 1.00 93.69 177 ASN A C 1
ATOM 1366 O O . ASN A 1 177 ? 1.457 -9.723 -12.107 1.00 93.69 177 ASN A O 1
ATOM 1370 N N . PHE A 1 178 ? 1.453 -10.174 -14.309 1.00 92.19 178 PHE A N 1
ATOM 1371 C CA . PHE A 1 178 ? 0.458 -9.166 -14.656 1.00 92.19 178 PHE A CA 1
ATOM 1372 C C . PHE A 1 178 ? -0.855 -9.338 -13.880 1.00 92.19 178 PHE A C 1
ATOM 1374 O O . PHE A 1 178 ? -1.449 -8.349 -13.464 1.00 92.19 178 PHE A O 1
ATOM 1381 N N . GLN A 1 179 ? -1.286 -10.575 -13.614 1.00 90.25 179 GLN A N 1
ATOM 1382 C CA . GLN A 1 179 ? -2.499 -10.816 -12.835 1.00 90.25 179 GLN A CA 1
ATOM 1383 C C . GLN A 1 179 ? -2.318 -10.382 -11.375 1.00 90.25 179 GLN A C 1
ATOM 1385 O O . GLN A 1 179 ? -3.215 -9.768 -10.800 1.00 90.25 179 GLN A O 1
ATOM 1390 N N . SER A 1 180 ? -1.140 -10.627 -10.795 1.00 89.12 180 SER A N 1
ATOM 1391 C CA . SER A 1 180 ? -0.783 -10.122 -9.464 1.00 89.12 180 SER A CA 1
ATOM 1392 C C . SER A 1 180 ? -0.766 -8.589 -9.434 1.00 89.12 180 SER A C 1
ATOM 1394 O O . SER A 1 180 ? -1.321 -7.982 -8.524 1.00 89.12 180 SER A O 1
ATOM 1396 N N . LEU A 1 181 ? -0.199 -7.937 -10.458 1.00 89.56 181 LEU A N 1
ATOM 1397 C CA . LEU A 1 181 ? -0.245 -6.475 -10.626 1.00 89.56 181 LEU A CA 1
ATOM 1398 C C . LEU A 1 181 ? -1.671 -5.945 -10.724 1.00 89.56 181 LEU A C 1
ATOM 1400 O O . LEU A 1 181 ? -2.027 -4.989 -10.039 1.00 89.56 181 LEU A O 1
ATOM 1404 N N . ARG A 1 182 ? -2.507 -6.601 -11.522 1.00 85.88 182 ARG A N 1
ATOM 1405 C CA . ARG A 1 182 ? -3.902 -6.221 -11.717 1.00 85.88 182 ARG A CA 1
ATOM 1406 C C . ARG A 1 182 ? -4.712 -6.303 -10.422 1.00 85.88 182 ARG A C 1
ATOM 1408 O O . ARG A 1 182 ? -5.543 -5.436 -10.178 1.00 85.88 182 ARG A O 1
ATOM 1415 N N . LEU A 1 183 ? -4.452 -7.296 -9.568 1.00 81.25 183 LEU A N 1
ATOM 1416 C CA . LEU A 1 183 ? -5.099 -7.405 -8.254 1.00 81.25 183 LEU A CA 1
ATOM 1417 C C . LEU A 1 183 ? -4.674 -6.285 -7.294 1.00 81.25 183 LEU A C 1
ATOM 1419 O O . LEU A 1 183 ? -5.501 -5.799 -6.525 1.00 81.25 183 LEU A O 1
ATOM 1423 N N . THR A 1 184 ? -3.417 -5.843 -7.373 1.00 75.12 184 THR A N 1
ATOM 1424 C CA . THR A 1 184 ? -2.898 -4.725 -6.567 1.00 75.12 184 THR A CA 1
ATOM 1425 C C . THR A 1 184 ? -3.304 -3.341 -7.087 1.00 75.12 184 THR A C 1
ATOM 1427 O O . THR A 1 184 ? -3.139 -2.359 -6.372 1.00 75.12 184 THR A O 1
ATOM 1430 N N . LEU A 1 185 ? -3.866 -3.250 -8.302 1.00 72.25 185 LEU A N 1
ATOM 1431 C CA . LEU A 1 185 ? -4.266 -2.006 -8.976 1.00 72.25 185 LEU A CA 1
ATOM 1432 C C . LEU A 1 185 ? -5.784 -1.999 -9.272 1.00 72.25 185 LEU A C 1
ATOM 1434 O O . LEU A 1 185 ? -6.213 -2.328 -10.382 1.00 72.25 185 LEU A O 1
ATOM 1438 N N . PRO A 1 186 ? -6.647 -1.624 -8.305 1.00 58.22 186 PRO A N 1
ATOM 1439 C CA . PRO A 1 186 ? -8.083 -1.928 -8.342 1.00 58.22 186 PRO A CA 1
ATOM 1440 C C . PRO A 1 186 ? -8.905 -1.345 -9.511 1.00 58.22 186 PRO A C 1
ATOM 1442 O O . PRO A 1 186 ? -10.043 -1.775 -9.711 1.00 58.22 186 PRO A O 1
ATOM 1445 N N . TRP A 1 187 ? -8.405 -0.364 -10.269 1.00 59.00 187 TRP A N 1
ATOM 1446 C CA . TRP A 1 187 ? -9.167 0.299 -11.345 1.00 59.00 187 TRP A CA 1
ATOM 1447 C C . TRP A 1 187 ? -9.078 -0.385 -12.705 1.00 59.00 187 TRP A C 1
ATOM 1449 O O . TRP A 1 187 ? -9.973 -0.186 -13.521 1.00 59.00 187 TRP A O 1
ATOM 1459 N N . VAL A 1 188 ? -8.098 -1.263 -12.920 1.00 54.38 188 VAL A N 1
ATOM 1460 C CA . VAL A 1 188 ? -7.988 -2.069 -14.147 1.00 54.38 188 VAL A CA 1
ATOM 1461 C C . VAL A 1 188 ? -9.233 -2.965 -14.353 1.00 54.38 188 VAL A C 1
ATOM 1463 O O . VAL A 1 188 ? -9.496 -3.489 -15.426 1.00 54.38 188 VAL A O 1
ATOM 1466 N N . SER A 1 189 ? -10.065 -3.153 -13.321 1.00 52.03 189 SER A N 1
ATOM 1467 C CA . SER A 1 189 ? -11.276 -3.985 -13.403 1.00 52.03 189 SER A CA 1
ATOM 1468 C C . SER A 1 189 ? -12.614 -3.236 -13.422 1.00 52.03 189 SER A C 1
ATOM 1470 O O . SER A 1 189 ? -13.645 -3.892 -13.566 1.00 52.03 189 SER A O 1
ATOM 1472 N N . LYS A 1 190 ? -12.658 -1.906 -13.240 1.00 49.44 190 LYS A N 1
ATOM 1473 C CA . LYS A 1 190 ? -13.900 -1.252 -12.773 1.00 49.44 190 LYS A CA 1
ATOM 1474 C C . LYS A 1 190 ? -14.791 -0.571 -13.813 1.00 49.44 190 LYS A C 1
ATOM 1476 O O . LYS A 1 190 ? -15.930 -0.274 -13.469 1.00 49.44 190 LYS A O 1
ATOM 1481 N N . SER A 1 191 ? -14.386 -0.403 -15.068 1.00 44.19 191 SER A N 1
ATOM 1482 C CA . SER A 1 191 ? -15.277 0.143 -16.105 1.00 44.19 191 SER A CA 1
ATOM 1483 C C . SER A 1 191 ? -15.371 -0.793 -17.308 1.00 44.19 191 SER A C 1
ATOM 1485 O O . SER A 1 191 ? -14.628 -0.643 -18.264 1.00 44.19 191 SER A O 1
ATOM 1487 N N . GLY A 1 192 ? -16.285 -1.769 -17.263 1.00 47.84 192 GLY A N 1
ATOM 1488 C CA . GLY A 1 192 ? -16.768 -2.444 -18.480 1.00 47.84 192 GLY A CA 1
ATOM 1489 C C . GLY A 1 192 ? -16.402 -3.917 -18.682 1.00 47.84 192 GLY A C 1
ATOM 1490 O O . GLY A 1 192 ? -16.940 -4.530 -19.600 1.00 47.84 192 GLY A O 1
ATOM 1491 N N . TRP A 1 193 ? -15.580 -4.533 -17.825 1.00 42.62 193 TRP A N 1
ATOM 1492 C CA . TRP A 1 193 ? -15.275 -5.968 -17.938 1.00 42.62 193 TRP A CA 1
ATOM 1493 C C . TRP A 1 193 ? -16.485 -6.821 -17.513 1.00 42.62 193 TRP A C 1
ATOM 1495 O O . TRP A 1 193 ? -16.629 -7.230 -16.358 1.00 42.62 193 TRP A O 1
ATOM 1505 N N . LYS A 1 194 ? -17.395 -7.085 -18.458 1.00 42.78 194 LYS A N 1
ATOM 1506 C CA . LYS A 1 194 ? -18.360 -8.180 -18.333 1.00 42.78 194 LYS A CA 1
ATOM 1507 C C . LYS A 1 194 ? -17.549 -9.471 -18.236 1.00 42.78 194 LYS A C 1
ATOM 1509 O O . LYS A 1 194 ? -16.734 -9.753 -19.108 1.00 42.78 194 LYS A O 1
ATOM 1514 N N . ARG A 1 195 ? -17.745 -10.240 -17.160 1.00 43.31 195 ARG A N 1
ATOM 1515 C CA . ARG A 1 195 ? -17.189 -11.594 -17.013 1.00 43.31 195 ARG A CA 1
ATOM 1516 C C . ARG A 1 195 ? -17.829 -12.518 -18.052 1.00 43.31 195 ARG A C 1
ATOM 1518 O O . ARG A 1 195 ? -18.703 -13.311 -17.718 1.00 43.31 195 ARG A O 1
ATOM 1525 N N . GLU A 1 196 ? -17.432 -12.410 -19.309 1.00 41.00 196 GLU A N 1
ATOM 1526 C CA . GLU A 1 196 ? -17.819 -13.368 -20.337 1.00 41.00 196 GLU A CA 1
ATOM 1527 C C . GLU A 1 196 ? -16.733 -14.447 -20.428 1.00 41.00 196 GLU A C 1
ATOM 1529 O O . GLU A 1 196 ? -15.701 -14.298 -21.071 1.00 41.00 196 GLU A O 1
ATOM 1534 N N . GLY A 1 197 ? -16.959 -15.540 -19.697 1.00 42.44 197 GLY A N 1
ATOM 1535 C CA . GLY A 1 197 ? -16.547 -16.890 -20.097 1.00 42.44 197 GLY A CA 1
ATOM 1536 C C . GLY A 1 197 ? -15.077 -17.315 -20.003 1.00 42.44 197 GLY A C 1
ATOM 1537 O O . GLY A 1 197 ? -14.830 -18.514 -20.099 1.00 42.44 197 GLY A O 1
ATOM 1538 N N . VAL A 1 198 ? -14.101 -16.429 -19.789 1.00 38.41 198 VAL A N 1
ATOM 1539 C CA . VAL A 1 198 ? -12.689 -16.854 -19.682 1.00 38.41 198 VAL A CA 1
ATOM 1540 C C . VAL A 1 198 ? -12.345 -17.190 -18.230 1.00 38.41 198 VAL A C 1
ATOM 1542 O O . VAL A 1 198 ? -12.243 -16.303 -17.382 1.00 38.41 198 VAL A O 1
ATOM 1545 N N . GLN A 1 199 ? -12.173 -18.484 -17.939 1.00 36.88 199 GLN A N 1
ATOM 1546 C CA . GLN A 1 199 ? -11.590 -18.946 -16.678 1.00 36.88 199 GLN A CA 1
ATOM 1547 C C . GLN A 1 199 ? -10.184 -18.345 -16.540 1.00 36.88 199 GLN A C 1
ATOM 1549 O O . GLN A 1 199 ? -9.337 -18.517 -17.417 1.00 36.88 199 GLN A O 1
ATOM 1554 N N . LEU A 1 200 ? -9.958 -17.599 -15.455 1.00 37.28 200 LEU A N 1
ATOM 1555 C CA . LEU A 1 200 ? -8.635 -17.106 -15.076 1.00 37.28 200 LEU A CA 1
ATOM 1556 C C . LEU A 1 200 ? -7.650 -18.289 -15.044 1.00 37.28 200 LEU A C 1
ATOM 1558 O O . LEU A 1 200 ? -8.036 -19.362 -14.574 1.00 37.28 200 LEU A O 1
ATOM 1562 N N . PRO A 1 201 ? -6.392 -18.128 -15.502 1.00 33.62 201 PRO A N 1
ATOM 1563 C CA . PRO A 1 201 ? -5.369 -19.132 -15.256 1.00 33.62 201 PRO A CA 1
ATOM 1564 C C . PRO A 1 201 ? -5.324 -19.400 -13.754 1.00 33.62 201 PRO A C 1
ATOM 1566 O O . PRO A 1 201 ? -5.101 -18.470 -12.974 1.00 33.62 201 PRO A O 1
ATOM 1569 N N . GLN A 1 202 ? -5.568 -20.650 -13.358 1.00 32.44 202 GLN A N 1
ATOM 1570 C CA . GLN A 1 202 ? -5.324 -21.090 -11.993 1.00 32.44 202 GLN A CA 1
ATOM 1571 C C . GLN A 1 202 ? -3.860 -20.765 -11.683 1.00 32.44 202 GLN A C 1
ATOM 1573 O O . GLN A 1 202 ? -2.942 -21.326 -12.285 1.00 32.44 202 GLN A O 1
ATOM 1578 N N . LEU A 1 203 ? -3.644 -19.790 -10.794 1.00 32.88 203 LEU A N 1
ATOM 1579 C CA . LEU A 1 203 ? -2.355 -19.603 -10.136 1.00 32.88 203 LEU A CA 1
ATOM 1580 C C . LEU A 1 203 ? -1.951 -20.974 -9.579 1.00 32.88 203 LEU A C 1
ATOM 1582 O O . LEU A 1 203 ? -2.818 -21.709 -9.112 1.00 32.88 203 LEU A O 1
ATOM 1586 N N . SER A 1 204 ? -0.670 -21.332 -9.714 1.00 35.47 204 SER A N 1
ATOM 1587 C CA . SER A 1 204 ? -0.112 -22.653 -9.384 1.00 35.47 204 SER A CA 1
ATOM 1588 C C . SER A 1 204 ? -0.837 -23.337 -8.221 1.00 35.47 204 SER A C 1
ATOM 1590 O O . SER A 1 204 ? -1.034 -22.693 -7.192 1.00 35.47 204 SER A O 1
ATOM 1592 N N . ASN A 1 205 ? -1.158 -24.626 -8.380 1.00 33.94 205 ASN A N 1
ATOM 1593 C CA . ASN A 1 205 ? -2.009 -25.494 -7.540 1.00 33.94 205 ASN A CA 1
ATOM 1594 C C . ASN A 1 205 ? -1.723 -25.562 -6.014 1.00 33.94 205 ASN A C 1
ATOM 1596 O O . ASN A 1 205 ? -2.223 -26.461 -5.347 1.00 33.94 205 ASN A O 1
ATOM 1600 N N . HIS A 1 206 ? -0.947 -24.649 -5.433 1.00 35.28 206 HIS A N 1
ATOM 1601 C CA . HIS A 1 206 ? -0.788 -24.479 -3.989 1.00 35.28 206 HIS A CA 1
ATOM 1602 C C . HIS A 1 206 ? -1.635 -23.359 -3.371 1.00 35.28 206 HIS A C 1
ATOM 1604 O O . HIS A 1 206 ? -1.645 -23.223 -2.149 1.00 35.28 206 HIS A O 1
ATOM 1610 N N . THR A 1 207 ? -2.394 -22.604 -4.161 1.00 41.44 207 THR A N 1
ATOM 1611 C CA . THR A 1 207 ? -3.323 -21.593 -3.641 1.00 41.44 207 THR A CA 1
ATOM 1612 C C . THR A 1 207 ? -4.695 -21.779 -4.270 1.00 41.44 207 THR A C 1
ATOM 1614 O O . THR A 1 207 ? -5.068 -21.094 -5.218 1.00 41.44 207 THR A O 1
ATOM 1617 N N . GLU A 1 208 ? -5.460 -22.731 -3.726 1.00 36.00 208 GLU A N 1
ATOM 1618 C CA . GLU A 1 208 ? -6.913 -22.777 -3.915 1.00 36.00 208 GLU A CA 1
ATOM 1619 C C . GLU A 1 208 ? -7.501 -21.378 -3.675 1.00 36.00 208 GLU A C 1
ATOM 1621 O O . GLU A 1 208 ? -7.057 -20.666 -2.770 1.00 36.00 208 GLU A O 1
ATOM 1626 N N . GLU A 1 209 ? -8.480 -20.971 -4.489 1.00 34.09 209 GLU A N 1
ATOM 1627 C CA . GLU A 1 209 ? -9.207 -19.707 -4.346 1.00 34.09 209 GLU A CA 1
ATOM 1628 C C . GLU A 1 209 ? -9.865 -19.628 -2.961 1.00 34.09 209 GLU A C 1
ATOM 1630 O O . GLU A 1 209 ? -11.006 -20.036 -2.740 1.00 34.09 209 GLU A O 1
ATOM 1635 N N . ARG A 1 210 ? -9.121 -19.104 -1.989 1.00 40.06 210 ARG A N 1
ATOM 1636 C CA . ARG A 1 210 ? -9.609 -18.880 -0.636 1.00 40.06 210 ARG A CA 1
ATOM 1637 C C . ARG A 1 210 ? -10.627 -17.750 -0.695 1.00 40.06 210 ARG A C 1
ATOM 1639 O O . ARG A 1 210 ? -10.307 -16.622 -1.066 1.00 40.06 210 ARG A O 1
ATOM 1646 N N . SER A 1 211 ? -11.858 -18.047 -0.284 1.00 41.16 211 SER A N 1
ATOM 1647 C CA . SER A 1 211 ? -12.873 -17.032 0.006 1.00 41.16 211 SER A CA 1
ATOM 1648 C C . SER A 1 211 ? -12.277 -15.927 0.889 1.00 41.16 211 SER A C 1
ATOM 1650 O O . SER A 1 211 ? -11.431 -16.202 1.741 1.00 41.16 211 SER A O 1
ATOM 1652 N N . LEU A 1 212 ? -12.758 -14.684 0.773 1.00 39.12 212 LEU A N 1
ATOM 1653 C CA . LEU A 1 212 ? -12.382 -13.587 1.681 1.00 39.12 212 LEU A CA 1
ATOM 1654 C C . LEU A 1 212 ? -12.520 -14.007 3.166 1.00 39.12 212 LEU A C 1
ATOM 1656 O O . LEU A 1 212 ? -11.750 -13.576 4.018 1.00 39.12 212 LEU A O 1
ATOM 1660 N N . MET A 1 213 ? -13.461 -14.914 3.467 1.00 37.66 213 MET A N 1
ATOM 1661 C CA . MET A 1 213 ? -13.656 -15.521 4.790 1.00 37.66 213 MET A CA 1
ATOM 1662 C C . MET A 1 213 ? -12.614 -16.592 5.159 1.00 37.66 213 MET A C 1
ATOM 1664 O O . MET A 1 213 ? -12.360 -16.780 6.343 1.00 37.66 213 MET A O 1
ATOM 1668 N N . GLN A 1 214 ? -12.000 -17.270 4.188 1.00 42.31 214 GLN A N 1
ATOM 1669 C CA . GLN A 1 214 ? -10.848 -18.162 4.385 1.00 42.31 214 GLN A CA 1
ATOM 1670 C C . GLN A 1 214 ? -9.532 -17.386 4.510 1.00 42.31 214 GLN A C 1
ATOM 1672 O O . GLN A 1 214 ? -8.713 -17.762 5.333 1.00 42.31 214 GLN A O 1
ATOM 1677 N N . MET A 1 215 ? -9.364 -16.254 3.817 1.00 43.88 215 MET A N 1
ATOM 1678 C CA . MET A 1 215 ? -8.214 -15.354 4.022 1.00 43.88 215 MET A CA 1
ATOM 1679 C C . MET A 1 215 ? -8.218 -14.650 5.389 1.00 43.88 215 MET A C 1
ATOM 1681 O O . MET A 1 215 ? -7.174 -14.217 5.869 1.00 43.88 215 MET A O 1
ATOM 1685 N N . VAL A 1 216 ? -9.392 -14.481 6.007 1.00 44.78 216 VAL A N 1
ATOM 1686 C CA . VAL A 1 216 ? -9.533 -13.968 7.385 1.00 44.78 216 VAL A CA 1
ATOM 1687 C C . VAL A 1 216 ? -9.323 -15.076 8.425 1.00 44.78 216 VAL A C 1
ATOM 1689 O O . VAL A 1 216 ? -8.987 -14.780 9.567 1.00 44.78 216 VAL A O 1
ATOM 1692 N N . LYS A 1 217 ? -9.501 -16.342 8.033 1.00 41.31 217 LYS A N 1
ATOM 1693 C CA . LYS A 1 217 ? -9.266 -17.531 8.866 1.00 41.31 217 LYS A CA 1
ATOM 1694 C C . LYS A 1 217 ? -7.902 -18.176 8.627 1.00 41.31 217 LYS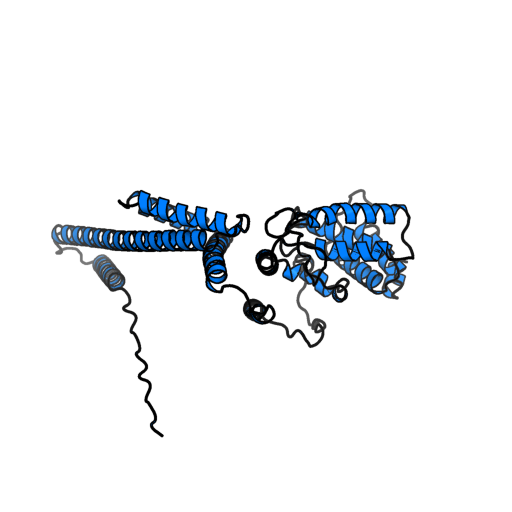 A C 1
ATOM 1696 O O . LYS A 1 217 ? -7.662 -19.253 9.153 1.00 41.31 217 LYS A O 1
ATOM 1701 N N . ASP A 1 218 ? -7.055 -17.556 7.812 1.00 40.22 218 ASP A N 1
ATOM 1702 C CA . ASP A 1 218 ? -5.783 -18.140 7.428 1.00 40.22 218 ASP A CA 1
ATOM 1703 C C . ASP A 1 218 ? -4.898 -18.302 8.667 1.00 40.22 218 ASP A C 1
ATOM 1705 O O . ASP A 1 218 ? -4.558 -17.311 9.322 1.00 40.22 218 ASP A O 1
ATOM 1709 N N . GLU A 1 219 ? -4.519 -19.549 8.955 1.00 40.75 219 GLU A N 1
ATOM 1710 C CA . GLU A 1 219 ? -3.659 -20.042 10.048 1.00 40.75 219 GLU A CA 1
ATOM 1711 C C . GLU A 1 219 ? -2.214 -19.509 9.951 1.00 40.75 219 GLU A C 1
ATOM 1713 O O . GLU A 1 219 ? -1.253 -20.098 10.430 1.00 40.75 219 GLU A O 1
ATOM 1718 N N . THR A 1 220 ? -2.031 -18.331 9.359 1.00 50.03 220 THR A N 1
ATOM 1719 C CA . THR A 1 220 ? -0.800 -17.544 9.456 1.00 50.03 220 THR A CA 1
ATOM 1720 C C . THR A 1 220 ? -0.432 -17.202 10.903 1.00 50.03 220 THR A C 1
ATOM 1722 O O . THR A 1 220 ? 0.727 -16.885 11.158 1.00 50.03 220 THR A O 1
ATOM 1725 N N . ASP A 1 221 ? -1.361 -17.323 11.859 1.00 48.72 221 ASP A N 1
ATOM 1726 C CA . ASP A 1 221 ? -1.028 -17.306 13.287 1.00 48.72 221 ASP A CA 1
ATOM 1727 C C . ASP A 1 221 ? -0.200 -18.548 13.711 1.00 48.72 221 ASP A C 1
ATOM 1729 O O . ASP A 1 221 ? 0.688 -18.398 14.547 1.00 48.72 221 ASP A O 1
ATOM 1733 N N . GLU A 1 222 ? -0.361 -19.717 13.069 1.00 48.84 222 GLU A N 1
ATOM 1734 C CA . GLU A 1 222 ? 0.393 -20.951 13.374 1.00 48.84 222 GLU A CA 1
ATOM 1735 C C . GLU A 1 222 ? 1.791 -20.991 12.722 1.00 48.84 222 GLU A C 1
ATOM 1737 O O . GLU A 1 222 ? 2.752 -21.467 13.326 1.00 48.84 222 GLU A O 1
ATOM 1742 N N . VAL A 1 223 ? 1.959 -20.429 11.515 1.00 49.84 223 VAL A N 1
ATOM 1743 C CA . VAL A 1 223 ? 3.262 -20.412 10.802 1.00 49.84 223 VAL A CA 1
ATOM 1744 C C . VAL A 1 223 ? 4.293 -19.498 11.486 1.00 49.84 223 VAL A C 1
ATOM 1746 O O . VAL A 1 223 ? 5.500 -19.670 11.317 1.00 49.84 223 VAL A O 1
ATOM 1749 N N . TYR A 1 224 ? 3.845 -18.552 12.315 1.00 51.00 224 TYR A N 1
ATOM 1750 C CA . TYR A 1 224 ? 4.720 -17.707 13.132 1.00 51.00 224 TYR A CA 1
ATOM 1751 C C . TYR A 1 224 ? 4.729 -18.142 14.601 1.00 51.00 224 TYR A C 1
ATOM 1753 O O . TYR A 1 224 ? 4.461 -17.311 15.472 1.00 51.00 224 TYR A O 1
ATOM 1761 N N . GLY A 1 225 ? 5.069 -19.418 14.820 1.00 45.91 225 GLY A N 1
ATOM 1762 C CA . GLY A 1 225 ? 5.595 -20.028 16.046 1.00 45.91 225 GLY A CA 1
ATOM 1763 C C . GLY A 1 225 ? 5.224 -19.338 17.358 1.00 45.91 225 GLY A C 1
ATOM 1764 O O . GLY A 1 225 ? 5.890 -18.392 17.782 1.00 45.91 225 GLY A O 1
ATOM 1765 N N . GLU A 1 226 ? 4.214 -19.877 18.034 1.00 45.28 226 GLU A N 1
ATOM 1766 C CA . GLU A 1 226 ? 3.756 -19.468 19.369 1.00 45.28 226 GLU A CA 1
ATOM 1767 C C . GLU A 1 226 ? 4.731 -19.825 20.512 1.00 45.28 226 GLU A C 1
ATOM 1769 O O . GLU A 1 226 ? 4.396 -19.662 21.681 1.00 45.28 226 GLU A O 1
ATOM 1774 N N . GLU A 1 227 ? 5.945 -20.308 20.235 1.00 50.22 227 GLU A N 1
ATOM 1775 C CA . GLU A 1 227 ? 6.665 -21.092 21.245 1.00 50.22 227 GLU A CA 1
ATOM 1776 C C . GLU A 1 227 ? 7.554 -20.334 22.241 1.00 50.22 227 GLU A C 1
ATOM 1778 O O . GLU A 1 227 ? 8.024 -20.977 23.166 1.00 50.22 227 GLU A O 1
ATOM 1783 N N . ASN A 1 228 ? 7.796 -19.017 22.160 1.00 47.09 228 ASN A N 1
ATOM 1784 C CA . ASN A 1 228 ? 8.704 -18.371 23.138 1.00 47.09 228 ASN A CA 1
ATOM 1785 C C . ASN A 1 228 ? 8.456 -16.873 23.398 1.00 47.09 228 ASN A C 1
ATOM 1787 O O . ASN A 1 228 ? 9.383 -16.063 23.309 1.00 47.09 228 ASN A O 1
ATOM 1791 N N . GLN A 1 229 ? 7.229 -16.458 23.720 1.00 48.69 229 GLN A N 1
ATOM 1792 C CA . GLN A 1 229 ? 6.997 -15.102 24.239 1.00 48.69 229 GLN A CA 1
ATOM 1793 C C . GLN A 1 229 ? 6.043 -15.135 25.424 1.00 48.69 229 GLN A C 1
ATOM 1795 O O . GLN A 1 229 ? 4.987 -15.752 25.326 1.00 48.69 229 GLN A O 1
ATOM 1800 N N . ASP A 1 230 ? 6.441 -14.471 26.516 1.00 49.44 230 ASP A N 1
ATOM 1801 C CA . ASP A 1 230 ? 5.654 -14.262 27.733 1.00 49.44 230 ASP A CA 1
ATOM 1802 C C . ASP A 1 230 ? 4.201 -13.948 27.371 1.00 49.44 230 ASP A C 1
ATOM 1804 O O . ASP A 1 230 ? 3.856 -12.863 26.886 1.00 49.44 230 ASP A O 1
ATOM 1808 N N . TYR A 1 231 ? 3.373 -14.977 27.540 1.00 51.12 231 TYR A N 1
ATOM 1809 C CA . TYR A 1 231 ? 2.040 -15.074 26.960 1.00 51.12 231 TYR A CA 1
ATOM 1810 C C . TYR A 1 231 ? 1.147 -13.928 27.454 1.00 51.12 231 TYR A C 1
ATOM 1812 O O . TYR A 1 231 ? 0.292 -13.447 26.720 1.00 51.12 231 TYR A O 1
ATOM 1820 N N . ASP A 1 232 ? 1.404 -13.403 28.651 1.00 55.69 232 ASP A N 1
ATOM 1821 C CA . ASP A 1 232 ? 0.538 -12.426 29.304 1.00 55.69 232 ASP A CA 1
ATOM 1822 C C . ASP A 1 232 ? 0.712 -10.992 28.775 1.00 55.69 232 ASP A C 1
ATOM 1824 O O . ASP A 1 232 ? -0.289 -10.320 28.505 1.00 55.69 232 ASP A O 1
ATOM 1828 N N . ASP A 1 233 ? 1.942 -10.535 28.517 1.00 50.47 233 ASP A N 1
ATOM 1829 C CA . ASP A 1 233 ? 2.193 -9.179 27.998 1.00 50.47 233 ASP A CA 1
ATOM 1830 C C . ASP A 1 233 ? 1.806 -9.063 26.517 1.00 50.47 233 ASP A C 1
ATOM 1832 O O . ASP A 1 233 ? 1.210 -8.068 26.087 1.00 50.47 233 ASP A O 1
ATOM 1836 N N . TYR A 1 234 ? 2.067 -10.111 25.728 1.00 56.12 234 TYR A N 1
ATOM 1837 C CA . TYR A 1 234 ? 1.642 -10.174 24.329 1.00 56.12 234 TYR A CA 1
ATOM 1838 C C . TYR A 1 234 ? 0.119 -10.302 24.207 1.00 56.12 234 TYR A C 1
ATOM 1840 O O . TYR A 1 234 ? -0.486 -9.624 23.371 1.00 56.12 234 TYR A O 1
ATOM 1848 N N . VAL A 1 235 ? -0.532 -11.125 25.037 1.00 59.16 235 VAL A N 1
ATOM 1849 C CA . VAL A 1 235 ? -1.998 -11.248 25.039 1.00 59.16 235 VAL A CA 1
ATOM 1850 C C . VAL A 1 235 ? -2.649 -9.945 25.484 1.00 59.16 235 VAL A C 1
ATOM 1852 O O . VAL A 1 235 ? -3.611 -9.518 24.844 1.00 59.16 235 VAL A O 1
ATOM 1855 N N . LEU A 1 236 ? -2.122 -9.263 26.505 1.00 57.25 236 LEU A N 1
ATOM 1856 C CA . LEU A 1 236 ? -2.671 -7.987 26.965 1.00 57.25 236 LEU A CA 1
ATOM 1857 C C . LEU A 1 236 ? -2.497 -6.881 25.915 1.00 57.25 236 LEU A C 1
ATOM 1859 O O . LEU A 1 236 ? -3.462 -6.174 25.610 1.00 57.25 236 LEU A O 1
ATOM 1863 N N . ALA A 1 237 ? -1.319 -6.777 25.292 1.00 56.75 237 ALA A N 1
ATOM 1864 C CA . ALA A 1 237 ? -1.073 -5.833 24.203 1.00 56.75 237 ALA A CA 1
ATOM 1865 C C . ALA A 1 237 ? -1.975 -6.114 22.988 1.00 56.75 237 ALA A C 1
ATOM 1867 O O . ALA A 1 237 ? -2.573 -5.191 22.429 1.00 56.75 237 ALA A O 1
ATOM 1868 N N . ASN A 1 238 ? -2.148 -7.384 22.608 1.00 59.75 238 ASN A N 1
ATOM 1869 C CA . ASN A 1 238 ? -3.062 -7.761 21.530 1.00 59.75 238 ASN A CA 1
ATOM 1870 C C . ASN A 1 238 ? -4.528 -7.541 21.889 1.00 59.75 238 ASN A C 1
ATOM 1872 O O . ASN A 1 238 ? -5.307 -7.172 21.015 1.00 59.75 238 ASN A O 1
ATOM 1876 N N . LEU A 1 239 ? -4.924 -7.749 23.143 1.00 61.78 239 LEU A N 1
ATOM 1877 C CA . LEU A 1 239 ? -6.288 -7.506 23.598 1.00 61.78 239 LEU A CA 1
ATOM 1878 C C . LEU A 1 239 ? -6.621 -6.014 23.512 1.00 61.78 239 LEU A C 1
ATOM 1880 O O . LEU A 1 239 ? -7.631 -5.650 22.909 1.00 61.78 239 LEU A O 1
ATOM 1884 N N . MET A 1 240 ? -5.749 -5.153 24.043 1.00 59.88 240 MET A N 1
ATOM 1885 C CA . MET A 1 240 ? -5.915 -3.696 23.976 1.00 59.88 240 MET A CA 1
ATOM 1886 C C . MET A 1 240 ? -5.908 -3.198 22.527 1.00 59.88 240 MET A C 1
ATOM 1888 O O . MET A 1 240 ? -6.717 -2.348 22.147 1.00 59.88 240 MET A O 1
ATOM 1892 N N . LEU A 1 241 ? -5.061 -3.786 21.681 1.00 56.38 241 LEU A N 1
ATOM 1893 C CA . LEU A 1 241 ? -5.011 -3.472 20.258 1.00 56.38 241 LEU A CA 1
ATOM 1894 C C . LEU A 1 241 ? -6.282 -3.905 19.512 1.00 56.38 241 LEU A C 1
ATOM 1896 O O . LEU A 1 241 ? -6.826 -3.113 18.746 1.00 56.38 241 LEU A O 1
ATOM 1900 N N . ARG A 1 242 ? -6.798 -5.117 19.758 1.00 58.75 242 ARG A N 1
ATOM 1901 C CA . ARG A 1 242 ? -8.069 -5.590 19.177 1.00 58.75 242 ARG A CA 1
ATOM 1902 C C . ARG A 1 242 ? -9.239 -4.722 19.624 1.00 58.75 242 ARG A C 1
ATOM 1904 O O . ARG A 1 242 ? -10.115 -4.429 18.817 1.00 58.75 242 ARG A O 1
ATOM 1911 N N . MET A 1 243 ? -9.253 -4.278 20.883 1.00 57.97 243 MET A N 1
ATOM 1912 C CA . MET A 1 243 ? -10.267 -3.341 21.375 1.00 57.97 243 MET A CA 1
ATOM 1913 C C . MET A 1 243 ? -10.218 -2.020 20.601 1.00 57.97 243 MET A C 1
ATOM 1915 O O . MET A 1 243 ? -11.257 -1.563 20.129 1.00 57.97 243 MET A O 1
ATOM 1919 N N . ARG A 1 244 ? -9.024 -1.456 20.384 1.00 65.94 244 ARG A N 1
ATOM 1920 C CA . ARG A 1 244 ? -8.842 -0.252 19.563 1.00 65.94 244 ARG A CA 1
ATOM 1921 C C . ARG A 1 244 ? -9.276 -0.461 18.107 1.00 65.94 244 ARG A C 1
ATOM 1923 O O . ARG A 1 244 ? -10.025 0.354 17.587 1.00 65.94 244 ARG A O 1
ATOM 1930 N N . GLN A 1 245 ? -8.851 -1.547 17.462 1.00 53.53 245 GLN A N 1
ATOM 1931 C CA . GLN A 1 245 ? -9.174 -1.831 16.057 1.00 53.53 245 GLN A CA 1
ATOM 1932 C C . GLN A 1 245 ? -10.663 -2.101 15.837 1.00 53.53 245 GLN A C 1
ATOM 1934 O O . GLN A 1 245 ? -11.223 -1.674 14.833 1.00 53.53 245 GLN A O 1
ATOM 1939 N N . ASN A 1 246 ? -11.328 -2.771 16.779 1.00 58.69 246 ASN A N 1
ATOM 1940 C CA . ASN A 1 246 ? -12.775 -2.956 16.720 1.00 58.69 246 ASN A CA 1
ATOM 1941 C C . ASN A 1 246 ? -13.509 -1.615 16.798 1.00 58.69 246 ASN A C 1
ATOM 1943 O O . ASN A 1 246 ? -14.489 -1.429 16.081 1.00 58.69 246 ASN A O 1
ATOM 1947 N N . ILE A 1 247 ? -13.014 -0.681 17.616 1.00 61.78 247 ILE A N 1
ATOM 1948 C CA . ILE A 1 247 ? -13.539 0.686 17.675 1.00 61.78 247 ILE A CA 1
ATOM 1949 C C . ILE A 1 247 ? -13.267 1.402 16.346 1.00 61.78 247 ILE A C 1
ATOM 1951 O O . ILE A 1 247 ? -14.207 1.868 15.722 1.00 61.78 247 ILE A O 1
ATOM 1955 N N . GLU A 1 248 ? -12.030 1.422 15.847 1.00 55.97 248 GLU A N 1
ATOM 1956 C CA . GLU A 1 248 ? -11.675 2.094 14.584 1.00 55.97 248 GLU A CA 1
ATOM 1957 C C . GLU A 1 248 ? -12.436 1.528 13.369 1.00 55.97 248 GLU A C 1
ATOM 1959 O O . GLU A 1 248 ? -12.961 2.293 12.563 1.00 55.97 248 GLU A O 1
ATOM 1964 N N . MET A 1 249 ? -12.571 0.202 13.240 1.00 60.19 249 MET A N 1
ATOM 1965 C CA . MET A 1 249 ? -13.371 -0.412 12.172 1.00 60.19 249 MET A CA 1
ATOM 1966 C C . MET A 1 249 ? -14.856 -0.092 12.301 1.00 60.19 249 MET A C 1
ATOM 1968 O O . MET A 1 249 ? -15.519 0.105 11.285 1.00 60.19 249 MET A O 1
ATOM 1972 N N . PHE A 1 250 ? -15.393 -0.087 13.522 1.00 58.75 250 PHE A N 1
ATOM 1973 C CA . PHE A 1 250 ? -16.778 0.305 13.759 1.00 58.75 250 PHE A CA 1
ATOM 1974 C C . PHE A 1 250 ? -16.998 1.760 13.324 1.00 58.75 250 PHE A C 1
ATOM 1976 O O . PHE A 1 250 ? -17.893 2.021 12.523 1.00 58.75 250 PHE A O 1
ATOM 1983 N N . LEU A 1 251 ? -16.108 2.672 13.734 1.00 57.25 251 LEU A N 1
ATOM 1984 C CA . LEU A 1 251 ? -16.131 4.081 13.332 1.00 57.25 251 LEU A CA 1
ATOM 1985 C C . LEU A 1 251 ? -16.034 4.250 11.802 1.00 57.25 251 LEU A C 1
ATOM 1987 O O . LEU A 1 251 ? -16.770 5.044 11.222 1.00 57.25 251 LEU A O 1
ATOM 1991 N N . ASN A 1 252 ? -15.176 3.472 11.135 1.00 60.66 252 ASN A N 1
ATOM 1992 C CA . ASN A 1 252 ? -14.991 3.527 9.680 1.00 60.66 252 ASN A CA 1
ATOM 1993 C C . ASN A 1 252 ? -16.153 2.914 8.879 1.00 60.66 252 ASN A C 1
ATOM 1995 O O . ASN A 1 252 ? -16.464 3.383 7.787 1.00 60.66 252 ASN A O 1
ATOM 1999 N N . ARG A 1 253 ? -16.810 1.864 9.384 1.00 63.31 253 ARG A N 1
ATOM 2000 C CA . ARG A 1 253 ? -18.007 1.299 8.733 1.00 63.31 253 ARG A CA 1
ATOM 2001 C C . ARG A 1 253 ? -19.188 2.257 8.814 1.00 63.31 253 ARG A C 1
ATOM 2003 O O . ARG A 1 253 ? -19.903 2.424 7.831 1.00 63.31 253 ARG A O 1
ATOM 2010 N N . GLU A 1 254 ? -19.361 2.906 9.958 1.00 55.69 254 GLU A N 1
ATOM 2011 C CA . GLU A 1 254 ? -20.387 3.933 10.142 1.00 55.69 254 GLU A CA 1
ATOM 2012 C C . GLU A 1 254 ? -20.106 5.178 9.285 1.00 55.69 254 GLU A C 1
ATOM 2014 O O . GLU A 1 254 ? -21.030 5.738 8.699 1.00 55.69 254 GLU A O 1
ATOM 2019 N N . SER A 1 255 ? -18.837 5.578 9.120 1.00 55.41 255 SER A N 1
ATOM 2020 C CA . SER A 1 255 ? -18.479 6.724 8.271 1.00 55.41 255 SER A CA 1
ATOM 2021 C C . SER A 1 255 ? -18.686 6.470 6.773 1.00 55.41 255 SER A C 1
ATOM 2023 O O . SER A 1 255 ? -18.994 7.411 6.043 1.00 55.41 255 SER A O 1
ATOM 2025 N N . GLN A 1 256 ? -18.571 5.223 6.302 1.00 62.72 256 GLN A N 1
ATOM 2026 C CA . GLN A 1 256 ? -18.791 4.864 4.893 1.00 62.72 256 GLN A CA 1
ATOM 2027 C C . GLN A 1 256 ? -20.257 4.580 4.530 1.00 62.72 256 GLN A C 1
ATOM 2029 O O . GLN A 1 256 ? -20.621 4.701 3.364 1.00 62.72 256 GLN A O 1
ATOM 2034 N N . ASN A 1 257 ? -21.123 4.284 5.502 1.00 60.47 257 ASN A N 1
ATOM 2035 C CA . ASN A 1 257 ? -22.572 4.135 5.289 1.00 60.47 257 ASN A CA 1
ATOM 2036 C C . ASN A 1 257 ? -23.326 5.488 5.302 1.00 60.47 257 ASN A C 1
ATOM 2038 O O . ASN A 1 257 ? -24.544 5.550 5.489 1.00 60.47 257 ASN A O 1
ATOM 2042 N N . SER A 1 258 ? -22.607 6.593 5.097 1.00 48.00 258 SER A N 1
ATOM 2043 C CA . SER A 1 258 ? -23.052 7.972 5.295 1.00 48.00 258 SER A CA 1
ATOM 2044 C C . SER A 1 258 ? -23.888 8.551 4.144 1.00 48.00 258 SER A C 1
ATOM 2046 O O . SER A 1 258 ? -23.572 9.596 3.589 1.00 48.00 258 SER A O 1
ATOM 2048 N N . ASN A 1 259 ? -25.065 7.967 3.909 1.00 56.12 259 ASN A N 1
ATOM 2049 C CA . ASN A 1 259 ? -26.244 8.824 3.703 1.00 56.12 259 ASN A CA 1
ATOM 2050 C C . ASN A 1 259 ? -26.876 9.255 5.044 1.00 56.12 259 ASN A C 1
ATOM 2052 O O . ASN A 1 259 ? -27.819 10.039 5.058 1.00 56.12 259 ASN A O 1
ATOM 2056 N N . SER A 1 260 ? -26.335 8.803 6.183 1.00 55.47 260 SER A N 1
ATOM 2057 C CA . SER A 1 260 ? -26.608 9.392 7.496 1.00 55.47 260 SER A CA 1
ATOM 2058 C C . SER A 1 260 ? -25.355 9.398 8.383 1.00 55.47 260 SER A C 1
ATOM 2060 O O . SER A 1 260 ? -25.087 8.429 9.091 1.00 55.47 260 SER A O 1
ATOM 2062 N N . PRO A 1 261 ? -24.601 10.509 8.420 1.00 55.91 261 PRO A N 1
ATOM 2063 C CA . PRO A 1 261 ? -23.580 10.770 9.438 1.00 55.91 261 PRO A CA 1
ATOM 2064 C C . PRO A 1 261 ? -24.131 10.857 10.879 1.00 55.91 261 PRO A C 1
ATOM 2066 O O . PRO A 1 261 ? -23.379 11.189 11.796 1.00 55.91 261 PRO A O 1
ATOM 2069 N N . SER A 1 262 ? -25.434 10.629 11.107 1.00 72.06 262 SER A N 1
ATOM 2070 C CA . SER A 1 262 ? -26.075 10.957 12.381 1.00 72.06 262 SER A CA 1
ATOM 2071 C C . SER A 1 262 ? -25.947 9.863 13.437 1.00 72.06 262 SER A C 1
ATOM 2073 O O . SER A 1 262 ? -25.880 10.208 14.605 1.00 72.06 262 SER A O 1
ATOM 2075 N N . ILE A 1 263 ? -25.891 8.572 13.084 1.00 74.06 263 ILE A N 1
ATOM 2076 C CA . ILE A 1 263 ? -26.084 7.492 14.076 1.00 74.06 263 ILE A CA 1
ATOM 2077 C C . ILE A 1 263 ? -24.892 7.363 15.024 1.00 74.06 263 ILE A C 1
ATOM 2079 O O . ILE A 1 263 ? -25.073 7.362 16.239 1.00 74.06 263 ILE A O 1
ATOM 2083 N N . LEU A 1 264 ? -23.671 7.282 14.498 1.00 64.94 264 LEU A N 1
ATOM 2084 C CA . LEU A 1 264 ? -22.478 7.167 15.333 1.00 64.94 264 LEU A CA 1
ATOM 2085 C C . LEU A 1 264 ? -22.230 8.436 16.151 1.00 64.94 264 LEU A C 1
ATOM 2087 O O . LEU A 1 264 ? -21.933 8.346 17.338 1.00 64.94 264 LEU A O 1
ATOM 2091 N N . LYS A 1 265 ? -22.377 9.612 15.531 1.00 75.62 265 LYS A N 1
ATOM 2092 C CA . LYS A 1 265 ? -22.273 10.887 16.243 1.00 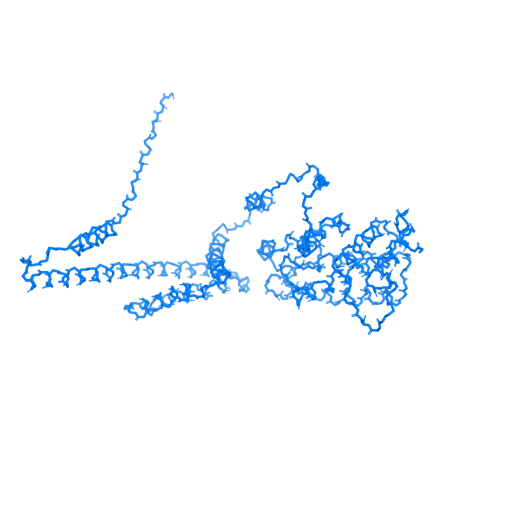75.62 265 LYS A CA 1
ATOM 2093 C C . LYS A 1 265 ? -23.305 10.950 17.369 1.00 75.62 265 LYS A C 1
ATOM 2095 O O . LYS A 1 265 ? -22.937 11.215 18.500 1.00 75.62 265 LYS A O 1
ATOM 2100 N N . GLN A 1 266 ? -24.548 10.562 17.094 1.00 79.75 266 GLN A N 1
ATOM 2101 C CA . GLN A 1 266 ? -25.603 10.466 18.098 1.00 79.75 266 GLN A CA 1
ATOM 2102 C C . GLN A 1 266 ? -25.275 9.444 19.196 1.00 79.75 266 GLN A C 1
ATOM 2104 O O . GLN A 1 266 ? -25.556 9.703 20.356 1.00 79.75 266 GLN A O 1
ATOM 2109 N N . GLN A 1 267 ? -24.659 8.301 18.881 1.00 77.31 267 GLN A N 1
ATOM 2110 C CA . GLN A 1 267 ? -24.213 7.345 19.902 1.00 77.31 267 GLN A CA 1
ATOM 2111 C C . GLN A 1 267 ? -23.082 7.907 20.771 1.00 77.31 267 GLN A C 1
ATOM 2113 O O . GLN A 1 267 ? -23.081 7.669 21.978 1.00 77.31 267 GLN A O 1
ATOM 2118 N N . ILE A 1 268 ? -22.142 8.644 20.174 1.00 74.44 268 ILE A N 1
ATOM 2119 C CA . ILE A 1 268 ? -21.065 9.336 20.892 1.00 74.44 268 ILE A CA 1
ATOM 2120 C C . ILE A 1 268 ? -21.650 10.433 21.784 1.00 74.44 268 ILE A C 1
ATOM 2122 O O . ILE A 1 268 ? -21.284 10.496 22.953 1.00 74.44 268 ILE A O 1
ATOM 2126 N N . ASP A 1 269 ? -22.586 11.228 21.271 1.00 81.75 269 ASP A N 1
ATOM 2127 C CA . ASP A 1 269 ? -23.248 12.309 22.003 1.00 81.75 269 ASP A CA 1
ATOM 2128 C C . ASP A 1 269 ? -24.081 11.742 23.167 1.00 81.75 269 ASP A C 1
ATOM 2130 O O . ASP A 1 269 ? -23.886 12.148 24.308 1.00 81.75 269 ASP A O 1
ATOM 2134 N N . ILE A 1 270 ? -24.893 10.700 22.931 1.00 83.81 270 ILE A N 1
ATOM 2135 C CA . ILE A 1 270 ? -25.642 9.988 23.986 1.00 83.81 270 ILE A CA 1
ATOM 2136 C C . ILE A 1 270 ? -24.691 9.423 25.045 1.00 83.81 270 ILE A C 1
ATOM 2138 O O . ILE A 1 270 ? -24.979 9.464 26.243 1.00 83.81 270 ILE A O 1
ATOM 2142 N N . PHE A 1 271 ? -23.558 8.854 24.625 1.00 83.88 271 PHE A N 1
ATOM 2143 C CA . PHE A 1 271 ? -22.572 8.330 25.561 1.00 83.88 271 PHE A CA 1
ATOM 2144 C C . PHE A 1 271 ? -21.933 9.454 26.384 1.00 83.88 271 PHE A C 1
ATOM 2146 O O . PHE A 1 271 ? -21.853 9.325 27.606 1.00 83.88 271 PHE A O 1
ATOM 2153 N N . ALA A 1 272 ? -21.542 10.557 25.747 1.00 83.50 272 ALA A N 1
ATOM 2154 C CA . ALA A 1 272 ? -20.963 11.724 26.401 1.00 83.50 272 ALA A CA 1
ATOM 2155 C C . ALA A 1 272 ? -21.936 12.355 27.408 1.00 83.50 272 ALA A C 1
ATOM 2157 O O . ALA A 1 272 ? -21.548 12.593 28.549 1.00 83.50 272 ALA A O 1
ATOM 2158 N N . GLU A 1 273 ? -23.206 12.528 27.037 1.00 90.06 273 GLU A N 1
ATOM 2159 C CA . GLU A 1 273 ? -24.276 12.984 27.933 1.00 90.06 273 GLU A CA 1
ATOM 2160 C C . GLU A 1 273 ? -24.466 12.019 29.110 1.00 90.06 273 GLU A C 1
ATOM 2162 O O . GLU A 1 273 ? -24.517 12.431 30.268 1.00 90.06 273 GLU A O 1
ATOM 2167 N N . SER A 1 274 ? -24.491 10.708 28.844 1.00 88.00 274 SER A N 1
ATOM 2168 C CA . SER A 1 274 ? -24.650 9.708 29.904 1.00 88.00 274 SER A CA 1
ATOM 2169 C C . SER A 1 274 ? -23.482 9.682 30.895 1.00 88.00 274 SER A C 1
ATOM 2171 O O . SER A 1 274 ? -23.699 9.395 32.073 1.00 88.00 274 SER A O 1
ATOM 2173 N N . ILE A 1 275 ? -22.264 9.989 30.436 1.00 88.12 275 ILE A N 1
ATOM 2174 C CA . ILE A 1 275 ? -21.089 10.156 31.297 1.00 88.12 275 ILE A CA 1
ATOM 2175 C C . ILE A 1 275 ? -21.169 11.468 32.072 1.00 88.12 275 ILE A C 1
ATOM 2177 O O . ILE A 1 275 ? -20.862 11.454 33.257 1.00 88.12 275 ILE A O 1
ATOM 2181 N N . ALA A 1 276 ? -21.590 12.567 31.440 1.00 91.38 276 ALA A N 1
ATOM 2182 C CA . ALA A 1 276 ? -21.684 13.880 32.079 1.00 91.38 276 ALA A CA 1
ATOM 2183 C C . ALA A 1 276 ? -22.622 13.885 33.299 1.00 91.38 276 ALA A C 1
ATOM 2185 O O . ALA A 1 276 ? -22.422 14.633 34.251 1.00 91.38 276 ALA A O 1
ATOM 2186 N N . GLU A 1 277 ? -23.644 13.029 33.286 1.00 92.56 277 GLU A N 1
ATOM 2187 C CA . GLU A 1 277 ? -24.574 12.879 34.405 1.00 92.56 277 GLU A CA 1
ATOM 2188 C C . GLU A 1 277 ? -24.137 11.839 35.453 1.00 92.56 277 GLU A C 1
ATOM 2190 O O . GLU A 1 277 ? -24.755 11.732 36.517 1.00 92.56 277 GLU A O 1
ATOM 2195 N N . TYR A 1 278 ? -23.099 11.045 35.175 1.00 94.62 278 TYR A N 1
ATOM 2196 C CA . TYR A 1 278 ? -22.625 10.012 36.092 1.00 94.62 278 TYR A CA 1
ATOM 2197 C C . TYR A 1 278 ? -21.838 10.644 37.255 1.00 94.62 278 TYR A C 1
ATOM 2199 O O . TYR A 1 278 ? -20.787 11.238 37.023 1.00 94.62 278 TYR A O 1
ATOM 2207 N N . PRO A 1 279 ? -22.247 10.453 38.529 1.00 94.81 279 PRO A N 1
ATOM 2208 C CA . PRO A 1 279 ? -21.565 11.074 39.671 1.00 94.81 279 PRO A CA 1
ATOM 2209 C C . PRO A 1 279 ? -20.086 10.687 39.818 1.00 94.81 279 PRO A C 1
ATOM 2211 O O . PRO A 1 279 ? -19.310 11.442 40.391 1.00 94.81 279 PRO A O 1
ATOM 2214 N N . GLY A 1 280 ? -19.693 9.514 39.305 1.00 94.12 280 GLY A N 1
ATOM 2215 C CA . GLY A 1 280 ? -18.306 9.035 39.282 1.00 94.12 280 GLY A CA 1
ATOM 2216 C C . GLY A 1 280 ? -17.574 9.311 37.964 1.00 94.12 280 GLY A C 1
ATOM 2217 O O . GLY A 1 280 ? -16.653 8.572 37.620 1.00 94.12 280 GLY A O 1
ATOM 2218 N N . GLN A 1 281 ? -18.015 10.303 37.180 1.00 95.06 281 GLN A N 1
ATOM 2219 C CA . GLN A 1 281 ? -17.436 10.656 35.878 1.00 95.06 281 GLN A CA 1
ATOM 2220 C C . GLN A 1 281 ? -15.916 10.803 35.943 1.00 95.06 281 GLN A C 1
ATOM 2222 O O . GLN A 1 281 ? -15.215 10.252 35.094 1.00 95.06 281 GLN A O 1
ATOM 2227 N N . GLN A 1 282 ? -15.422 11.551 36.931 1.00 94.44 282 GLN A N 1
ATOM 2228 C CA . GLN A 1 282 ? -14.006 11.881 37.032 1.00 94.44 282 GLN A CA 1
ATOM 2229 C C . GLN A 1 282 ? -13.163 10.616 37.232 1.00 94.44 282 GLN A C 1
ATOM 2231 O O . GLN A 1 282 ? -12.271 10.357 36.429 1.00 94.44 282 GLN A O 1
ATOM 2236 N N . ASP A 1 283 ? -13.533 9.766 38.195 1.00 94.19 283 ASP A N 1
ATOM 2237 C CA . ASP A 1 283 ? -12.868 8.481 38.449 1.00 94.19 283 ASP A CA 1
ATOM 2238 C C . ASP A 1 283 ? -12.876 7.567 37.211 1.00 94.19 283 ASP A C 1
ATOM 2240 O O . ASP A 1 283 ? -11.894 6.886 36.909 1.00 94.19 283 ASP A O 1
ATOM 2244 N N . PHE A 1 284 ? -13.987 7.544 36.465 1.00 88.69 284 PHE A N 1
ATOM 2245 C CA . PHE A 1 284 ? -14.100 6.743 35.247 1.00 88.69 284 PHE A CA 1
ATOM 2246 C C . PHE A 1 284 ? -13.174 7.255 34.133 1.00 88.69 284 PHE A C 1
ATOM 2248 O O . PHE A 1 284 ? -12.490 6.456 33.485 1.00 88.69 284 PHE A O 1
ATOM 2255 N N . ILE A 1 285 ? -13.118 8.575 33.924 1.00 85.88 285 ILE A N 1
ATOM 2256 C CA . ILE A 1 285 ? -12.228 9.211 32.941 1.00 85.88 285 ILE A CA 1
ATOM 2257 C C . ILE A 1 285 ? -10.763 8.993 33.327 1.00 85.88 285 ILE A C 1
ATOM 2259 O O . ILE A 1 285 ? -9.962 8.605 32.476 1.00 85.88 285 ILE A O 1
ATOM 2263 N N . GLU A 1 286 ? -10.415 9.176 34.599 1.00 92.44 286 GLU A N 1
ATOM 2264 C CA . GLU A 1 286 ? -9.059 8.965 35.109 1.00 92.44 286 GLU A CA 1
ATOM 2265 C C . GLU A 1 286 ? -8.608 7.512 34.940 1.00 92.44 286 GLU A C 1
ATOM 2267 O O . GLU A 1 286 ? -7.496 7.261 34.469 1.00 92.44 286 GLU A O 1
ATOM 2272 N N . ALA A 1 287 ? -9.485 6.543 35.219 1.00 87.94 287 ALA A N 1
ATOM 2273 C CA . ALA A 1 287 ? -9.183 5.133 35.002 1.00 87.94 287 ALA A CA 1
ATOM 2274 C C . ALA A 1 287 ? -8.967 4.802 33.511 1.00 87.94 287 ALA A C 1
ATOM 2276 O O . ALA A 1 287 ? -8.048 4.050 33.170 1.00 87.94 287 ALA A O 1
ATOM 2277 N N . MET A 1 288 ? -9.758 5.388 32.602 1.00 85.25 288 MET A N 1
ATOM 2278 C CA . MET A 1 288 ? -9.532 5.255 31.154 1.00 85.25 288 MET A CA 1
ATOM 2279 C C . MET A 1 288 ? -8.206 5.883 30.715 1.00 85.25 288 MET A C 1
ATOM 2281 O O . MET A 1 288 ? -7.455 5.281 29.941 1.00 85.25 288 MET A O 1
ATOM 2285 N N . GLU A 1 289 ? -7.901 7.088 31.200 1.00 84.19 289 GLU A N 1
ATOM 2286 C CA . GLU A 1 289 ? -6.644 7.770 30.907 1.00 84.19 289 GLU A CA 1
ATOM 2287 C C . GLU A 1 289 ? -5.432 6.986 31.402 1.00 84.19 289 GLU A C 1
ATOM 2289 O O . GLU A 1 289 ? -4.434 6.915 30.684 1.00 84.19 289 GLU A O 1
ATOM 2294 N N . ALA A 1 290 ? -5.515 6.388 32.592 1.00 90.69 290 ALA A N 1
ATOM 2295 C CA . ALA A 1 290 ? -4.446 5.580 33.163 1.00 90.69 290 ALA A CA 1
ATOM 2296 C C . ALA A 1 290 ? -4.123 4.376 32.268 1.00 90.69 290 ALA A C 1
ATOM 2298 O O . ALA A 1 290 ? -2.964 4.180 31.901 1.00 90.69 290 ALA A O 1
ATOM 2299 N N . VAL A 1 291 ? -5.146 3.628 31.830 1.00 84.25 291 VAL A N 1
ATOM 2300 C CA . VAL A 1 291 ? -4.973 2.504 30.891 1.00 84.25 291 VAL A CA 1
ATOM 2301 C C . VAL A 1 291 ? -4.377 2.983 29.565 1.00 84.25 291 VAL A C 1
ATOM 2303 O O . VAL A 1 291 ? -3.458 2.352 29.043 1.00 84.25 291 VAL A O 1
ATOM 2306 N N . ARG A 1 292 ? -4.844 4.120 29.030 1.00 84.00 292 ARG A N 1
ATOM 2307 C CA . ARG A 1 292 ? -4.319 4.704 27.784 1.00 84.00 292 ARG A CA 1
ATOM 2308 C C . ARG A 1 292 ? -2.845 5.095 27.907 1.00 84.00 292 ARG A C 1
ATOM 2310 O O . ARG A 1 292 ? -2.052 4.756 27.031 1.00 84.00 292 ARG A O 1
ATOM 2317 N N . LYS A 1 293 ? -2.481 5.815 28.972 1.00 84.06 293 LYS A N 1
ATOM 2318 C CA . LYS A 1 293 ? -1.113 6.291 29.228 1.00 84.06 293 LYS A CA 1
ATOM 2319 C C . LYS A 1 293 ? -0.161 5.109 29.406 1.00 84.06 293 LYS A C 1
ATOM 2321 O O . LYS A 1 293 ? 0.839 5.042 28.699 1.00 84.06 293 LYS A O 1
ATOM 2326 N N . LEU A 1 294 ? -0.510 4.150 30.264 1.00 85.62 294 LEU A N 1
ATOM 2327 C CA . LEU A 1 294 ? 0.312 2.965 30.517 1.00 85.62 294 LEU A CA 1
ATOM 2328 C C . LEU A 1 294 ? 0.423 2.060 29.287 1.00 85.62 294 LEU A C 1
ATOM 2330 O O . LEU A 1 294 ? 1.521 1.625 28.962 1.00 85.62 294 LEU A O 1
ATOM 2334 N N . GLY A 1 295 ? -0.670 1.843 28.549 1.00 78.62 295 GLY A N 1
ATOM 2335 C CA . GLY A 1 295 ? -0.647 1.068 27.307 1.00 78.62 295 GLY A CA 1
ATOM 2336 C C . GLY A 1 295 ? 0.253 1.690 26.235 1.00 78.62 295 GLY A C 1
ATOM 2337 O O . GLY A 1 295 ? 1.023 0.980 25.590 1.00 78.62 295 GLY A O 1
ATOM 2338 N N . ASN A 1 296 ? 0.219 3.018 26.080 1.00 75.44 296 ASN A N 1
ATOM 2339 C CA . ASN A 1 296 ? 1.119 3.730 25.170 1.00 75.44 296 ASN A CA 1
ATOM 2340 C C . ASN A 1 296 ? 2.582 3.645 25.632 1.00 75.44 296 ASN A C 1
ATOM 2342 O O . ASN A 1 296 ? 3.460 3.383 24.811 1.00 75.44 296 ASN A O 1
ATOM 2346 N N . SER A 1 297 ? 2.846 3.828 26.928 1.00 80.31 297 SER A N 1
ATOM 2347 C CA . SER A 1 297 ? 4.192 3.699 27.495 1.00 80.31 297 SER A CA 1
ATOM 2348 C C . SER A 1 297 ? 4.743 2.280 27.356 1.00 80.31 297 SER A C 1
ATOM 2350 O O . SER A 1 297 ? 5.897 2.123 26.985 1.00 80.31 297 SER A O 1
ATOM 2352 N N . ALA A 1 298 ? 3.934 1.243 27.574 1.00 77.75 298 ALA A N 1
ATOM 2353 C CA . ALA A 1 298 ? 4.347 -0.148 27.389 1.00 77.75 298 ALA A CA 1
ATOM 2354 C C . ALA A 1 298 ? 4.608 -0.485 25.910 1.00 77.75 298 ALA A C 1
ATOM 2356 O O . ALA A 1 298 ? 5.536 -1.224 25.591 1.00 77.75 298 ALA A O 1
ATOM 2357 N N . ALA A 1 299 ? 3.821 0.081 24.989 1.00 72.25 299 ALA A N 1
ATOM 2358 C CA . ALA A 1 299 ? 3.975 -0.158 23.554 1.00 72.25 299 ALA A CA 1
ATOM 2359 C C . ALA A 1 299 ? 5.181 0.566 22.927 1.00 72.25 299 ALA A C 1
ATOM 2361 O O . ALA A 1 299 ? 5.703 0.111 21.906 1.00 72.25 299 ALA A O 1
ATOM 2362 N N . HIS A 1 300 ? 5.593 1.703 23.496 1.00 74.38 300 HIS A N 1
ATOM 2363 C CA . HIS A 1 300 ? 6.585 2.598 22.890 1.00 74.38 300 HIS A CA 1
ATOM 2364 C C . HIS A 1 300 ? 7.802 2.894 23.772 1.00 74.38 300 HIS A C 1
ATOM 2366 O O . HIS A 1 300 ? 8.757 3.507 23.296 1.00 74.38 300 HIS A O 1
ATOM 2372 N N . GLY A 1 301 ? 7.784 2.486 25.038 1.00 74.50 301 GLY A N 1
ATOM 2373 C CA . GLY A 1 301 ? 8.870 2.717 25.976 1.00 74.50 301 GLY A CA 1
ATOM 2374 C C . GLY A 1 301 ? 10.121 1.907 25.619 1.00 74.50 301 GLY A C 1
ATOM 2375 O O . GLY A 1 301 ? 10.012 0.800 25.081 1.00 74.50 301 GLY A O 1
ATOM 2376 N N . PRO A 1 302 ? 11.325 2.431 25.913 1.00 75.75 302 PRO A N 1
ATOM 2377 C CA . PRO A 1 302 ? 12.539 1.628 25.861 1.00 75.75 302 PRO A CA 1
ATOM 2378 C C . PRO A 1 302 ? 12.354 0.393 26.748 1.00 75.75 302 PRO A C 1
ATOM 2380 O O . PRO A 1 302 ? 11.802 0.505 27.842 1.00 75.75 302 PRO A O 1
ATOM 2383 N N . LYS A 1 303 ? 12.797 -0.781 26.278 1.00 69.00 303 LYS A N 1
ATOM 2384 C CA . LYS A 1 303 ? 12.803 -2.025 27.065 1.00 69.00 303 LYS A CA 1
ATOM 2385 C C . LYS A 1 303 ? 13.746 -1.861 28.264 1.00 69.00 303 LYS A C 1
ATOM 2387 O O . LYS A 1 303 ? 14.895 -2.283 28.203 1.00 69.00 303 LYS A O 1
ATOM 2392 N N . LEU A 1 304 ? 13.297 -1.187 29.319 1.00 61.69 304 LEU A N 1
ATOM 2393 C CA . LEU A 1 304 ? 13.999 -1.153 30.594 1.00 61.69 304 LEU A CA 1
ATOM 2394 C C . LEU A 1 304 ? 13.776 -2.476 31.324 1.00 61.69 304 LEU A C 1
ATOM 2396 O O . LEU A 1 304 ? 12.698 -3.058 31.273 1.00 61.69 304 LEU A O 1
ATOM 2400 N N . GLU A 1 305 ? 14.783 -2.902 32.078 1.00 61.66 305 GLU A N 1
ATOM 2401 C CA . GLU A 1 305 ? 14.811 -4.147 32.860 1.00 61.66 305 GLU A CA 1
ATOM 2402 C C . GLU A 1 305 ? 13.742 -4.244 33.976 1.00 61.66 305 GLU A C 1
ATOM 2404 O O . GLU A 1 305 ? 13.685 -5.232 34.703 1.00 61.66 305 GLU A O 1
ATOM 2409 N N . CYS A 1 306 ? 12.838 -3.266 34.102 1.00 58.81 306 CYS A N 1
ATOM 2410 C CA . CYS A 1 306 ? 11.744 -3.251 35.079 1.00 58.81 306 CYS A CA 1
ATOM 2411 C C . CYS A 1 306 ? 10.367 -3.618 34.490 1.00 58.81 306 CYS A C 1
ATOM 2413 O O . CYS A 1 306 ? 9.344 -3.112 34.953 1.00 58.81 306 CYS A O 1
ATOM 2415 N N . ASN A 1 307 ? 10.312 -4.537 33.517 1.00 69.44 307 ASN A N 1
ATOM 2416 C CA . ASN A 1 307 ? 9.051 -5.024 32.925 1.00 69.44 307 ASN A CA 1
ATOM 2417 C C . ASN A 1 307 ? 8.016 -5.457 33.982 1.00 69.44 307 ASN A C 1
ATOM 2419 O O . ASN A 1 307 ? 6.833 -5.164 33.842 1.00 69.44 307 ASN A O 1
ATOM 2423 N N . LYS A 1 308 ? 8.457 -6.064 35.093 1.00 75.19 308 LYS A N 1
ATOM 2424 C CA . LYS A 1 308 ? 7.555 -6.525 36.163 1.00 75.19 308 LYS A CA 1
ATOM 2425 C C . LYS A 1 308 ? 6.817 -5.392 36.885 1.00 75.19 308 LYS A C 1
ATOM 2427 O O . LYS A 1 308 ? 5.657 -5.565 37.250 1.00 75.19 308 LYS A O 1
ATOM 2432 N N . LEU A 1 309 ? 7.465 -4.243 37.100 1.00 71.31 309 LEU A N 1
ATOM 2433 C CA . LEU A 1 309 ? 6.816 -3.094 37.745 1.00 71.31 309 LEU A CA 1
ATOM 2434 C C . LEU A 1 309 ? 5.785 -2.459 36.806 1.00 71.31 309 LEU A C 1
ATOM 2436 O O . LEU A 1 309 ? 4.658 -2.201 37.224 1.00 71.31 309 LEU A O 1
ATOM 2440 N N . VAL A 1 310 ? 6.132 -2.312 35.524 1.00 81.81 310 VAL A N 1
ATOM 2441 C CA . VAL A 1 310 ? 5.222 -1.774 34.498 1.00 81.81 310 VAL A CA 1
ATOM 2442 C C . VAL A 1 310 ? 4.006 -2.684 34.306 1.00 81.81 310 VAL A C 1
ATOM 2444 O O . VAL A 1 310 ? 2.881 -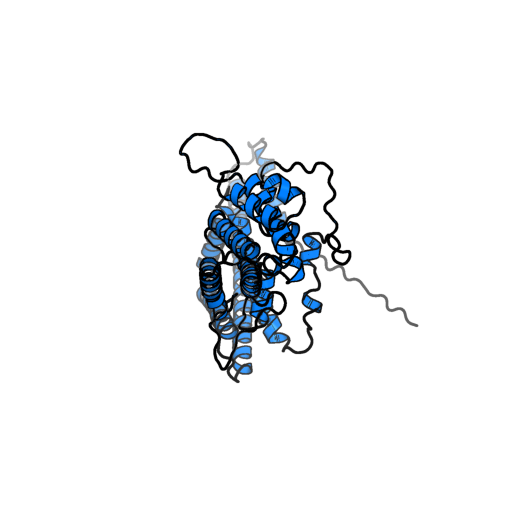2.194 34.206 1.00 81.81 310 VAL A O 1
ATOM 2447 N N . GLN A 1 311 ? 4.201 -4.005 34.317 1.00 83.25 311 GLN A N 1
ATOM 2448 C CA . GLN A 1 311 ? 3.113 -4.979 34.227 1.00 83.25 311 GLN A CA 1
ATOM 2449 C C . GLN A 1 311 ? 2.145 -4.856 35.413 1.00 83.25 311 GLN A C 1
ATOM 2451 O O . GLN A 1 311 ? 0.934 -4.752 35.209 1.00 83.25 311 GLN A O 1
ATOM 2456 N N . LEU A 1 312 ? 2.658 -4.790 36.648 1.00 88.25 312 LEU A N 1
ATOM 2457 C CA . LEU A 1 312 ? 1.824 -4.655 37.846 1.00 88.25 312 LEU A CA 1
ATOM 2458 C C . LEU A 1 312 ? 1.006 -3.350 37.835 1.00 88.25 312 LEU A C 1
ATOM 2460 O O . LEU A 1 312 ? -0.171 -3.346 38.213 1.00 88.25 312 LEU A O 1
ATOM 2464 N N . GLU A 1 313 ? 1.603 -2.248 37.376 1.00 91.56 313 GLU A N 1
ATOM 2465 C CA . GLU A 1 313 ? 0.912 -0.967 37.196 1.00 91.56 313 GLU A CA 1
ATOM 2466 C C . GLU A 1 313 ? -0.181 -1.050 36.124 1.00 91.56 313 GLU A C 1
ATOM 2468 O O . GLU A 1 313 ? -1.307 -0.599 36.359 1.00 91.56 313 GLU A O 1
ATOM 2473 N N . CYS A 1 314 ? 0.108 -1.687 34.985 1.00 86.31 314 CYS A N 1
ATOM 2474 C CA . CYS A 1 314 ? -0.871 -1.921 33.922 1.00 86.31 314 CYS A CA 1
ATOM 2475 C C . CYS A 1 314 ? -2.057 -2.749 34.427 1.00 86.31 314 CYS A C 1
ATOM 2477 O O . CYS A 1 314 ? -3.213 -2.372 34.225 1.00 86.31 314 CYS A O 1
ATOM 2479 N N . GLU A 1 315 ? -1.797 -3.850 35.133 1.00 87.44 315 GLU A N 1
ATOM 2480 C CA . GLU A 1 315 ? -2.850 -4.678 35.718 1.00 87.44 315 GLU A CA 1
ATOM 2481 C C . GLU A 1 315 ? -3.707 -3.905 36.718 1.00 87.44 315 GLU A C 1
ATOM 2483 O O . GLU A 1 315 ? -4.934 -4.033 36.717 1.00 87.44 315 GLU A O 1
ATOM 2488 N N . LYS A 1 316 ? -3.076 -3.095 37.577 1.00 93.56 316 LYS A N 1
ATOM 2489 C CA . LYS A 1 316 ? -3.783 -2.255 38.545 1.00 93.56 316 LYS A CA 1
ATOM 2490 C C . LYS A 1 316 ? -4.703 -1.261 37.834 1.00 93.56 316 LYS A C 1
ATOM 2492 O O . LYS A 1 316 ? -5.872 -1.174 38.202 1.00 93.56 316 LYS A O 1
ATOM 2497 N N . ALA A 1 317 ? -4.218 -0.582 36.794 1.00 90.56 317 ALA A N 1
ATOM 2498 C CA . ALA A 1 317 ? -5.023 0.355 36.012 1.00 90.56 317 ALA A CA 1
ATOM 2499 C C . ALA A 1 317 ? -6.195 -0.335 35.295 1.00 90.56 317 ALA A C 1
ATOM 2501 O O . ALA A 1 317 ? -7.317 0.169 35.309 1.00 90.56 317 ALA A O 1
ATOM 2502 N N . VAL A 1 318 ? -5.978 -1.527 34.727 1.00 87.81 318 VAL A N 1
ATOM 2503 C CA . VAL A 1 318 ? -7.046 -2.309 34.081 1.00 87.81 318 VAL A CA 1
ATOM 2504 C C . VAL A 1 318 ? -8.094 -2.780 35.094 1.00 87.81 318 VAL A C 1
ATOM 2506 O O . VAL A 1 318 ? -9.289 -2.754 34.786 1.00 87.81 318 VAL A O 1
ATOM 2509 N N . ARG A 1 319 ? -7.682 -3.205 36.298 1.00 91.38 319 ARG A N 1
ATOM 2510 C CA . ARG A 1 319 ? -8.611 -3.565 37.383 1.00 91.38 319 ARG A CA 1
ATOM 2511 C C . ARG A 1 319 ? -9.475 -2.372 37.794 1.00 91.38 319 ARG A C 1
ATOM 2513 O O . ARG A 1 319 ? -10.692 -2.529 37.870 1.00 91.38 319 ARG A O 1
ATOM 2520 N N . GLU A 1 320 ? -8.871 -1.200 37.977 1.00 93.00 320 GLU A N 1
ATOM 2521 C CA . GLU A 1 320 ? -9.600 0.023 38.335 1.00 93.00 320 GLU A CA 1
ATOM 2522 C C . GLU A 1 320 ? -10.592 0.431 37.239 1.00 93.00 320 GLU A C 1
ATOM 2524 O O . GLU A 1 320 ? -11.772 0.640 37.512 1.00 93.00 320 GLU A O 1
ATOM 2529 N N . TYR A 1 321 ? -10.169 0.425 35.971 1.00 91.88 321 TYR A N 1
ATOM 2530 C CA . TYR A 1 321 ? -11.066 0.706 34.848 1.00 91.88 321 TYR A CA 1
ATOM 2531 C C . TYR A 1 321 ? -12.269 -0.248 34.802 1.00 91.88 321 TYR A C 1
ATOM 2533 O O . TYR A 1 321 ? -13.401 0.191 34.598 1.00 91.88 321 TYR A O 1
ATOM 2541 N N . ARG A 1 322 ? -12.058 -1.553 35.024 1.00 90.56 322 ARG A N 1
ATOM 2542 C CA . ARG A 1 322 ? -13.157 -2.535 35.064 1.00 90.56 322 ARG A CA 1
ATOM 2543 C C . ARG A 1 322 ? -14.137 -2.249 36.200 1.00 90.56 322 ARG A C 1
ATOM 2545 O O . ARG A 1 322 ? -15.342 -2.328 35.971 1.00 90.56 322 ARG A O 1
ATOM 2552 N N . LEU A 1 323 ? -13.633 -1.892 37.381 1.00 94.12 323 LEU A N 1
ATOM 2553 C CA . LEU A 1 323 ? -14.463 -1.526 38.526 1.00 94.12 323 LEU A CA 1
ATOM 2554 C C . LEU A 1 323 ? -15.316 -0.286 38.222 1.00 94.12 323 LEU A C 1
ATOM 2556 O O . LEU A 1 323 ? -16.527 -0.298 38.447 1.00 94.12 323 LEU A O 1
ATOM 2560 N N . GLN A 1 324 ? -14.709 0.762 37.662 1.00 92.25 324 GLN A N 1
ATOM 2561 C CA . GLN A 1 324 ? -15.427 1.990 37.313 1.00 92.25 324 GLN A CA 1
ATOM 2562 C C . GLN A 1 324 ? -16.445 1.758 36.190 1.00 92.25 324 GLN A C 1
ATOM 2564 O O . GLN A 1 324 ? -17.561 2.273 36.251 1.00 92.25 324 GLN A O 1
ATOM 2569 N N . LYS A 1 325 ? -16.117 0.909 35.210 1.00 90.94 325 LYS A N 1
ATOM 2570 C CA . LYS A 1 325 ? -17.054 0.485 34.165 1.00 90.94 325 LYS A CA 1
ATOM 2571 C C . LYS A 1 325 ? -18.275 -0.234 34.738 1.00 90.94 325 LYS A C 1
ATOM 2573 O O . LYS A 1 325 ? -19.394 0.094 34.357 1.00 90.94 325 LYS A O 1
ATOM 2578 N N . GLU A 1 326 ? -18.083 -1.167 35.669 1.00 93.50 326 GLU A N 1
ATOM 2579 C CA . GLU A 1 326 ? -19.198 -1.864 36.324 1.00 93.50 326 GLU A CA 1
ATOM 2580 C C . GLU A 1 326 ? -20.095 -0.886 37.104 1.00 93.50 326 GLU A C 1
ATOM 2582 O O . GLU A 1 326 ? -21.324 -0.976 37.047 1.00 93.50 326 GLU A O 1
ATOM 2587 N N . ARG A 1 327 ? -19.499 0.084 37.814 1.00 94.81 327 ARG A N 1
ATOM 2588 C CA . ARG A 1 327 ? -20.252 1.131 38.528 1.00 94.81 327 ARG A CA 1
ATOM 2589 C C . ARG A 1 327 ? -21.069 1.999 37.571 1.00 94.81 327 ARG A C 1
ATOM 2591 O O . ARG A 1 327 ? -22.246 2.245 37.846 1.00 94.81 327 ARG A O 1
ATOM 2598 N N . PHE A 1 328 ? -20.478 2.403 36.447 1.00 92.38 328 PHE A N 1
ATOM 2599 C CA . PHE A 1 328 ? -21.158 3.161 35.399 1.00 92.38 328 PHE A CA 1
ATOM 2600 C C . PHE A 1 328 ? -22.322 2.371 34.779 1.00 92.38 328 PHE A C 1
ATOM 2602 O O . PHE A 1 328 ? -23.423 2.902 34.642 1.00 92.38 328 PHE A O 1
ATOM 2609 N N . GLU A 1 329 ? -22.133 1.083 34.476 1.00 91.00 329 GLU A N 1
ATOM 2610 C CA . GLU A 1 329 ? -23.199 0.220 33.949 1.00 91.00 329 GLU A CA 1
ATOM 2611 C C . GLU A 1 329 ? -24.369 0.096 34.942 1.00 91.00 329 GLU A C 1
ATOM 2613 O O . GLU A 1 329 ? -25.519 0.319 34.559 1.00 91.00 329 GLU A O 1
ATOM 2618 N N . LYS A 1 330 ? -24.091 -0.120 36.237 1.00 95.06 330 LYS A N 1
ATOM 2619 C CA . LYS A 1 330 ? -25.123 -0.139 37.297 1.00 95.06 330 LYS A CA 1
ATOM 2620 C C . LYS A 1 330 ? -25.836 1.202 37.472 1.00 95.06 330 LYS A C 1
ATOM 2622 O O . LYS A 1 330 ? -27.000 1.232 37.874 1.00 95.06 330 LYS A O 1
ATOM 2627 N N . TYR A 1 331 ? -25.142 2.319 37.263 1.00 95.06 331 TYR A N 1
ATOM 2628 C CA . TYR A 1 331 ? -25.764 3.643 37.259 1.00 95.06 331 TYR A CA 1
ATOM 2629 C C . TYR A 1 331 ? -26.710 3.791 36.061 1.00 95.06 331 TYR A C 1
ATOM 2631 O O . TYR A 1 331 ? -27.872 4.156 36.238 1.00 95.06 331 TYR A O 1
ATOM 2639 N N . ARG A 1 332 ? -26.256 3.414 34.859 1.00 92.25 332 ARG A N 1
ATOM 2640 C CA . ARG A 1 332 ? -27.053 3.494 33.630 1.00 92.25 332 ARG A CA 1
ATOM 2641 C C . ARG A 1 332 ? -28.312 2.629 33.700 1.00 92.25 332 ARG A C 1
ATOM 2643 O O . ARG A 1 332 ? -29.378 3.065 33.270 1.00 92.25 332 ARG A O 1
ATOM 2650 N N . GLU A 1 333 ? -28.208 1.425 34.262 1.00 91.81 333 GLU A N 1
ATOM 2651 C CA . GLU A 1 333 ? -29.352 0.534 34.496 1.00 91.81 333 GLU A CA 1
ATOM 2652 C C . GLU A 1 333 ? -30.386 1.158 35.441 1.00 91.81 333 GLU A C 1
ATOM 2654 O O . GLU A 1 333 ? -31.577 1.145 35.128 1.00 91.81 333 GLU A O 1
ATOM 2659 N N . ARG A 1 334 ? -29.941 1.760 36.555 1.00 94.69 334 ARG A N 1
ATOM 2660 C CA . ARG A 1 334 ? -30.822 2.467 37.501 1.00 94.69 334 ARG A CA 1
ATOM 2661 C C . ARG A 1 334 ? -31.518 3.655 36.846 1.00 94.69 334 ARG A C 1
ATOM 2663 O O . ARG A 1 334 ? -32.740 3.693 36.839 1.00 94.69 334 ARG A O 1
ATOM 2670 N N . LYS A 1 335 ? -30.768 4.530 36.171 1.00 92.12 335 LYS A N 1
ATOM 2671 C CA . LYS A 1 335 ? -31.329 5.688 35.459 1.00 92.12 335 LYS A CA 1
ATOM 2672 C C . LYS A 1 335 ? -32.352 5.285 34.391 1.00 92.12 335 LYS A C 1
ATOM 2674 O O . LYS A 1 335 ? -33.387 5.933 34.238 1.00 92.12 335 LYS A O 1
ATOM 2679 N N . THR A 1 336 ? -32.087 4.198 33.663 1.00 89.00 336 THR A N 1
ATOM 2680 C CA . THR A 1 336 ? -33.031 3.662 32.668 1.00 89.00 336 THR A CA 1
ATOM 2681 C C . THR A 1 336 ? -34.312 3.171 33.340 1.00 89.00 336 THR A C 1
ATOM 2683 O O . THR A 1 336 ? -35.404 3.431 32.841 1.00 89.00 336 THR A O 1
ATOM 2686 N N . LYS A 1 337 ? -34.190 2.486 34.483 1.00 92.62 337 LYS A N 1
ATOM 2687 C CA . LYS A 1 337 ? -35.336 2.025 35.269 1.00 92.62 337 LYS A CA 1
ATOM 2688 C C . LYS A 1 337 ? -36.158 3.201 35.805 1.00 92.62 337 LYS A C 1
ATOM 2690 O O . LYS A 1 337 ? -37.362 3.220 35.578 1.00 92.62 337 LYS A O 1
ATOM 2695 N N . ASP A 1 338 ? -35.509 4.201 36.395 1.00 92.75 338 ASP A N 1
ATOM 2696 C CA . ASP A 1 338 ? -36.166 5.400 36.931 1.00 92.75 338 ASP A CA 1
ATOM 2697 C C . ASP A 1 338 ? -36.901 6.177 35.824 1.00 92.75 338 ASP A C 1
ATOM 2699 O O . ASP A 1 338 ? -38.030 6.628 36.012 1.00 92.75 338 ASP A O 1
ATOM 2703 N N . SER A 1 339 ? -36.309 6.259 34.625 1.00 90.19 339 SER A N 1
ATOM 2704 C CA . SER A 1 339 ? -36.951 6.867 33.450 1.00 90.19 339 SER A CA 1
ATOM 2705 C C . SER A 1 339 ? -38.201 6.095 33.011 1.00 90.19 339 SER A C 1
ATOM 2707 O O . SER A 1 339 ? -39.225 6.697 32.695 1.00 90.19 339 SER A O 1
ATOM 2709 N N . ILE A 1 340 ? -38.143 4.757 33.006 1.00 88.50 340 ILE A N 1
ATOM 2710 C CA . ILE A 1 340 ? -39.293 3.903 32.671 1.00 88.50 340 ILE A CA 1
ATOM 2711 C C . ILE A 1 340 ? -40.401 4.049 33.718 1.00 88.50 340 ILE A C 1
ATOM 2713 O O . ILE A 1 340 ? -41.567 4.164 33.345 1.00 88.50 340 ILE A O 1
ATOM 2717 N N . ASP A 1 341 ? -40.055 4.045 35.004 1.00 91.12 341 ASP A N 1
ATOM 2718 C CA . ASP A 1 341 ? -41.025 4.159 36.094 1.00 91.12 341 ASP A CA 1
ATOM 2719 C C . ASP A 1 341 ? -41.676 5.558 36.104 1.00 91.12 341 ASP A C 1
ATOM 2721 O O . ASP A 1 341 ? -42.898 5.655 36.184 1.00 91.12 341 ASP A O 1
ATOM 2725 N N . THR A 1 342 ? -40.917 6.622 35.814 1.00 92.75 342 THR A N 1
ATOM 2726 C CA . THR A 1 342 ? -41.461 7.982 35.615 1.00 92.75 342 THR A CA 1
ATOM 2727 C C . THR A 1 342 ? -42.473 8.039 34.464 1.00 92.75 342 THR A C 1
ATOM 2729 O O . THR A 1 342 ? -43.537 8.649 34.583 1.00 92.75 342 THR A O 1
ATOM 2732 N N . VAL A 1 343 ? -42.180 7.383 33.333 1.00 88.75 343 VAL A N 1
ATOM 2733 C CA . VAL A 1 343 ? -43.117 7.306 32.199 1.00 88.75 343 VAL A CA 1
ATOM 2734 C C . VAL A 1 343 ? -44.369 6.508 32.572 1.00 88.75 343 VAL A C 1
ATOM 2736 O O . VAL A 1 343 ? -45.472 6.901 32.188 1.00 88.75 343 VAL A O 1
ATOM 2739 N N . LYS A 1 344 ? -44.235 5.420 33.341 1.00 86.94 344 LYS A N 1
ATOM 2740 C CA . LYS A 1 344 ? -45.385 4.648 33.837 1.00 86.94 344 LYS A CA 1
ATOM 2741 C C . LYS A 1 344 ? -46.274 5.479 34.759 1.00 86.94 344 LYS A C 1
ATOM 2743 O O . LYS A 1 344 ? -47.488 5.453 34.572 1.00 86.94 344 LYS A O 1
ATOM 2748 N N . ASP A 1 345 ? -45.697 6.245 35.680 1.00 89.94 345 ASP A N 1
ATOM 2749 C CA . ASP A 1 345 ? -46.448 7.109 36.596 1.00 89.94 345 ASP A CA 1
ATOM 2750 C C . ASP A 1 345 ? -47.169 8.242 35.847 1.00 89.94 345 ASP A C 1
ATOM 2752 O O . ASP A 1 345 ? -48.335 8.539 36.124 1.00 89.94 345 ASP A O 1
ATOM 2756 N N . LEU A 1 346 ? -46.533 8.831 34.826 1.00 87.88 346 LEU A N 1
ATOM 2757 C CA . LEU A 1 346 ? -47.169 9.815 33.937 1.00 87.88 346 LEU A CA 1
ATOM 2758 C C . LEU A 1 346 ? -48.346 9.222 33.150 1.00 87.88 346 LEU A C 1
ATOM 2760 O O . LEU A 1 346 ? -49.365 9.889 32.968 1.00 87.88 346 LEU A O 1
ATOM 2764 N N . ILE A 1 347 ? -48.227 7.975 32.686 1.00 84.81 347 ILE A N 1
ATOM 2765 C CA . ILE A 1 347 ? -49.326 7.275 32.010 1.00 84.81 347 ILE A CA 1
ATOM 2766 C C . ILE A 1 347 ? -50.451 6.979 33.009 1.00 84.81 347 ILE A C 1
ATOM 2768 O O . ILE A 1 347 ? -51.605 7.281 32.719 1.00 84.81 347 ILE A O 1
ATOM 2772 N N . ALA A 1 348 ? -50.136 6.454 34.197 1.00 85.12 348 ALA A N 1
ATOM 2773 C CA . ALA A 1 348 ? -51.125 6.122 35.223 1.00 85.12 348 ALA A CA 1
ATOM 2774 C C . ALA A 1 348 ? -51.918 7.354 35.692 1.00 85.12 348 ALA A C 1
ATOM 2776 O O . ALA A 1 348 ? -53.144 7.302 35.785 1.00 85.12 348 ALA A O 1
ATOM 2777 N N . THR A 1 349 ? -51.236 8.479 35.924 1.00 87.50 349 THR A N 1
ATOM 2778 C CA . THR A 1 349 ? -51.863 9.735 36.370 1.00 87.50 349 THR A CA 1
ATOM 2779 C C . THR A 1 349 ? -52.716 10.408 35.294 1.00 87.50 349 THR A C 1
ATOM 2781 O O . THR A 1 349 ? -53.732 11.012 35.637 1.00 87.50 349 THR A O 1
ATOM 2784 N N . LYS A 1 350 ? -52.353 10.297 34.007 1.00 80.06 350 LYS A N 1
ATOM 2785 C CA . LYS A 1 350 ? -53.186 10.793 32.895 1.00 80.06 350 LYS A CA 1
ATOM 2786 C C . LYS A 1 350 ? -54.411 9.914 32.651 1.00 80.06 350 LYS A C 1
ATOM 2788 O O . LYS A 1 350 ? -55.512 10.436 32.554 1.00 80.06 350 LYS A O 1
ATOM 2793 N N . VAL A 1 351 ? -54.236 8.590 32.639 1.00 73.81 351 VAL A N 1
ATOM 2794 C CA . VAL A 1 351 ? -55.335 7.627 32.429 1.00 73.81 351 VAL A CA 1
ATOM 2795 C C . VAL A 1 351 ? -56.397 7.715 33.532 1.00 73.81 351 VAL A C 1
ATOM 2797 O O . VAL A 1 351 ? -57.561 7.443 33.273 1.00 73.81 351 VAL A O 1
ATOM 2800 N N . TRP A 1 352 ? -56.022 8.117 34.748 1.00 67.56 352 TRP A N 1
ATOM 2801 C CA . TRP A 1 352 ? -56.971 8.310 35.851 1.00 67.56 352 TRP A CA 1
ATOM 2802 C C . TRP A 1 352 ? -57.696 9.660 35.855 1.00 67.56 352 TRP A C 1
ATOM 2804 O O . TRP A 1 352 ? -58.721 9.778 36.522 1.00 67.56 352 TRP A O 1
ATOM 2814 N N . LYS A 1 353 ? -57.168 10.686 35.177 1.00 64.69 353 LYS A N 1
ATOM 2815 C CA . LYS A 1 353 ? -57.765 12.033 35.177 1.00 64.69 353 LYS A CA 1
ATOM 2816 C C . LYS A 1 353 ? -58.759 12.258 34.044 1.00 64.69 353 LYS A C 1
ATOM 2818 O O . LYS A 1 353 ? -59.678 13.051 34.223 1.00 64.69 353 LYS A O 1
ATOM 2823 N N . ASP A 1 354 ? -58.602 11.552 32.933 1.00 59.62 354 ASP A N 1
ATOM 2824 C CA . ASP A 1 354 ? -59.553 11.602 31.831 1.00 59.62 354 ASP A CA 1
ATOM 2825 C C . ASP A 1 354 ? -60.568 10.465 32.021 1.00 59.62 354 ASP A C 1
ATOM 2827 O O . ASP A 1 354 ? -60.231 9.291 31.871 1.00 59.62 354 ASP A O 1
ATOM 2831 N N . ASP A 1 355 ? -61.800 10.807 32.417 1.00 56.09 355 ASP A N 1
ATOM 2832 C CA . ASP A 1 355 ? -62.918 9.869 32.585 1.00 56.09 355 ASP A CA 1
ATOM 2833 C C . ASP A 1 355 ? -63.021 8.956 31.344 1.00 56.09 355 ASP A C 1
ATOM 2835 O O . ASP A 1 355 ? -63.420 9.379 30.259 1.00 56.09 355 ASP A O 1
ATOM 2839 N N . ILE A 1 356 ? -62.668 7.675 31.505 1.00 56.19 356 ILE A N 1
ATOM 2840 C CA . ILE A 1 356 ? -62.557 6.635 30.456 1.00 56.19 356 ILE A CA 1
ATOM 2841 C C . ILE A 1 356 ? -63.900 6.349 29.737 1.00 56.19 356 ILE A C 1
ATOM 2843 O O . ILE A 1 356 ? -63.994 5.471 28.882 1.00 56.19 356 ILE A O 1
ATOM 2847 N N . ARG A 1 357 ? -64.968 7.093 30.036 1.00 56.03 357 ARG A N 1
ATOM 2848 C CA . ARG A 1 357 ? -66.314 6.814 29.526 1.00 56.03 357 ARG A CA 1
ATOM 2849 C C . ARG A 1 357 ? -66.532 7.167 28.054 1.00 56.03 357 ARG A C 1
ATOM 2851 O O . ARG A 1 357 ? -67.496 6.651 27.507 1.00 56.03 357 ARG A O 1
ATOM 2858 N N . ASP A 1 358 ? -65.649 7.935 27.408 1.00 56.25 358 ASP A N 1
ATOM 2859 C CA . ASP A 1 358 ? -65.878 8.400 26.022 1.00 56.25 358 ASP A CA 1
ATOM 2860 C C . ASP A 1 358 ? -64.791 8.036 24.990 1.00 56.25 358 ASP A C 1
ATOM 2862 O O . ASP A 1 358 ? -64.874 8.428 23.826 1.00 56.25 358 ASP A O 1
ATOM 2866 N N . ILE A 1 359 ? -63.776 7.238 25.346 1.00 56.75 359 ILE A N 1
ATOM 2867 C CA . ILE A 1 359 ? -62.714 6.852 24.394 1.00 56.75 359 ILE A CA 1
ATOM 2868 C C . ILE A 1 359 ? -63.042 5.501 23.739 1.00 56.75 359 ILE A C 1
ATOM 2870 O O . ILE A 1 359 ? -62.366 4.492 23.945 1.00 56.75 359 ILE A O 1
ATOM 2874 N N . SER A 1 360 ? -64.083 5.469 22.903 1.00 51.97 360 SER A N 1
ATOM 2875 C CA . SER A 1 360 ? -64.322 4.367 21.962 1.00 51.97 360 SER A CA 1
ATOM 2876 C C . SER A 1 360 ? -63.505 4.597 20.683 1.00 51.97 360 SER A C 1
ATOM 2878 O O . SER A 1 360 ? -64.016 5.103 19.685 1.00 51.97 360 SER A O 1
ATOM 2880 N N . GLY A 1 361 ? -62.205 4.281 20.701 1.00 61.81 361 GLY A N 1
ATOM 2881 C CA . GLY A 1 361 ? -61.352 4.482 19.526 1.00 61.81 361 GLY A CA 1
ATOM 2882 C C . GLY A 1 361 ? -60.000 3.752 19.548 1.00 61.81 361 GLY A C 1
ATOM 2883 O O . GLY A 1 361 ? -59.529 3.325 20.605 1.00 61.81 361 GLY A O 1
ATOM 2884 N N . PRO A 1 362 ? -59.333 3.629 18.381 1.00 64.81 362 PRO A N 1
ATOM 2885 C CA . PRO A 1 362 ? -58.120 2.824 18.168 1.00 64.81 362 PRO A CA 1
ATOM 2886 C C . PRO A 1 362 ? -56.896 3.222 19.016 1.00 64.81 362 PRO A C 1
ATOM 2888 O O . PRO A 1 362 ? -55.921 2.473 19.057 1.00 64.81 362 PRO A O 1
ATOM 2891 N N . MET A 1 363 ? -56.926 4.350 19.736 1.00 57.44 363 MET A N 1
ATOM 2892 C CA . MET A 1 363 ? -55.843 4.755 20.643 1.00 57.44 363 MET A CA 1
ATOM 2893 C C . MET A 1 363 ? -55.657 3.819 21.846 1.00 57.44 363 MET A C 1
ATOM 2895 O O . MET A 1 363 ? -54.522 3.631 22.285 1.00 57.44 363 MET A O 1
ATOM 2899 N N . VAL A 1 364 ? -56.720 3.176 22.345 1.00 65.31 364 VAL A N 1
ATOM 2900 C CA . VAL A 1 364 ? -56.624 2.260 23.502 1.00 65.31 364 VAL A CA 1
ATOM 2901 C C . VAL A 1 364 ? -55.734 1.050 23.180 1.00 65.31 364 VAL A C 1
ATOM 2903 O O . VAL A 1 364 ? -54.930 0.615 24.006 1.00 65.31 364 VAL A O 1
ATOM 2906 N N . LEU A 1 365 ? -55.796 0.563 21.936 1.00 68.06 365 LEU A N 1
ATOM 2907 C CA . LEU A 1 365 ? -54.945 -0.520 21.438 1.00 68.06 365 LEU A CA 1
ATOM 2908 C C . LEU A 1 365 ? -53.465 -0.115 21.373 1.00 68.06 365 LEU A C 1
ATOM 2910 O O . LEU A 1 365 ? -52.603 -0.909 21.743 1.00 68.06 365 LEU A O 1
ATOM 2914 N N . TRP A 1 366 ? -53.153 1.120 20.969 1.00 72.00 366 TRP A N 1
ATOM 2915 C CA . TRP A 1 366 ? -51.766 1.593 20.877 1.00 72.00 366 TRP A CA 1
ATOM 2916 C C . TRP A 1 366 ? -51.110 1.782 22.245 1.00 72.00 366 TRP A C 1
ATOM 2918 O O . TRP A 1 366 ? -49.956 1.389 22.423 1.00 72.00 366 TRP A O 1
ATOM 2928 N N . VAL A 1 367 ? -51.845 2.307 23.231 1.00 71.06 367 VAL A N 1
ATOM 2929 C CA . VAL A 1 367 ? -51.339 2.430 24.609 1.00 71.06 367 VAL A CA 1
ATOM 2930 C C . VAL A 1 367 ? -51.106 1.045 25.223 1.00 71.06 367 VAL A C 1
ATOM 2932 O O . VAL A 1 367 ? -50.057 0.811 25.824 1.00 71.06 367 VAL A O 1
ATOM 2935 N N . GLY A 1 368 ? -52.018 0.092 24.994 1.00 73.56 368 GLY A N 1
ATOM 2936 C CA . GLY A 1 368 ? -51.846 -1.299 25.420 1.00 73.56 368 GLY A CA 1
ATOM 2937 C C . GLY A 1 368 ? -50.616 -1.972 24.797 1.00 73.56 368 GLY A C 1
ATOM 2938 O O . GLY A 1 368 ? -49.820 -2.587 25.506 1.00 73.56 368 GLY A O 1
ATOM 2939 N N . VAL A 1 369 ? -50.403 -1.807 23.486 1.00 74.75 369 VAL A N 1
ATOM 2940 C CA . VAL A 1 369 ? -49.226 -2.355 22.786 1.00 74.75 369 VAL A CA 1
ATOM 2941 C C . VAL A 1 369 ? -47.929 -1.716 23.288 1.00 74.75 369 VAL A C 1
ATOM 2943 O O . VAL A 1 369 ? -46.954 -2.433 23.519 1.00 74.75 369 VAL A O 1
ATOM 2946 N N . LEU A 1 370 ? -47.908 -0.401 23.521 1.00 73.56 370 LEU A N 1
ATOM 2947 C CA . LEU A 1 370 ? -46.733 0.292 24.053 1.00 73.56 370 LEU A CA 1
ATOM 2948 C C . LEU A 1 370 ? -46.374 -0.210 25.462 1.00 73.56 370 LEU A C 1
ATOM 2950 O O . LEU A 1 370 ? -45.207 -0.497 25.724 1.00 73.56 370 LEU A O 1
ATOM 2954 N N . LEU A 1 371 ? -47.365 -0.399 26.341 1.00 71.62 371 LEU A N 1
ATOM 2955 C CA . LEU A 1 371 ? -47.159 -0.946 27.689 1.00 71.62 371 LEU A CA 1
ATOM 2956 C C . LEU A 1 371 ? -46.631 -2.390 27.654 1.00 71.62 371 LEU A C 1
ATOM 2958 O O . LEU A 1 371 ? -45.707 -2.724 28.397 1.00 71.62 371 LEU A O 1
ATOM 2962 N N . VAL A 1 372 ? -47.138 -3.229 26.744 1.00 74.44 372 VAL A N 1
ATOM 2963 C CA . VAL A 1 372 ? -46.643 -4.605 26.550 1.00 74.44 372 VAL A CA 1
ATOM 2964 C C . VAL A 1 372 ? -45.209 -4.623 26.004 1.00 74.44 372 VAL A C 1
ATOM 2966 O O . VAL A 1 372 ? -44.396 -5.454 26.419 1.00 74.44 372 VAL A O 1
ATOM 2969 N N . LEU A 1 373 ? -44.863 -3.709 25.093 1.00 69.94 373 LEU A N 1
ATOM 2970 C CA . LEU A 1 373 ? -43.504 -3.591 24.552 1.00 69.94 373 LEU A CA 1
ATOM 2971 C C . LEU A 1 373 ? -42.506 -3.071 25.598 1.00 69.94 373 LEU A C 1
ATOM 2973 O O . LEU A 1 373 ? -41.370 -3.554 25.644 1.00 69.94 373 LEU A O 1
ATOM 2977 N N . LEU A 1 374 ? -42.926 -2.143 26.462 1.00 65.69 374 LEU A N 1
ATOM 2978 C CA . LEU A 1 374 ? -42.122 -1.657 27.586 1.00 65.69 374 LEU A CA 1
ATOM 2979 C C . LEU A 1 374 ? -41.906 -2.753 28.648 1.00 65.69 374 LEU A C 1
ATOM 2981 O O . LEU A 1 374 ? -40.776 -2.926 29.109 1.00 65.69 374 LEU A O 1
ATOM 2985 N N . ASP A 1 375 ? -42.923 -3.566 28.967 1.00 69.38 375 ASP A N 1
ATOM 2986 C CA . ASP A 1 375 ? -42.779 -4.696 29.907 1.00 69.38 375 ASP A CA 1
ATOM 2987 C C . ASP A 1 375 ? -41.868 -5.809 29.351 1.00 69.38 375 ASP A C 1
ATOM 2989 O O . ASP A 1 375 ? -41.047 -6.385 30.072 1.00 69.38 375 ASP A O 1
ATOM 2993 N N . ARG A 1 376 ? -41.927 -6.066 28.035 1.00 66.12 376 ARG A N 1
ATOM 2994 C CA . ARG A 1 376 ? -41.037 -7.033 27.368 1.00 66.12 376 ARG A CA 1
ATOM 2995 C C . ARG A 1 376 ? -39.573 -6.596 27.333 1.00 66.12 376 ARG A C 1
ATOM 2997 O O . ARG A 1 376 ? -38.707 -7.462 27.416 1.00 66.12 376 ARG A O 1
ATOM 3004 N N . LYS A 1 377 ? -39.273 -5.295 27.239 1.00 60.00 377 LYS A N 1
ATOM 3005 C CA . LYS A 1 377 ? -37.885 -4.793 27.291 1.00 60.00 377 LYS A CA 1
ATOM 3006 C C . LYS A 1 377 ? -37.299 -4.776 28.710 1.00 60.00 377 LYS A C 1
ATOM 3008 O O . LYS A 1 377 ? -36.091 -4.942 28.847 1.00 60.00 377 LYS A O 1
ATOM 3013 N N . GLY A 1 378 ? -38.124 -4.628 29.752 1.00 54.78 378 GLY A N 1
ATOM 3014 C CA . GLY A 1 378 ? -37.679 -4.662 31.156 1.00 54.78 378 GLY A CA 1
ATOM 3015 C C . GLY A 1 378 ? -37.318 -6.063 31.670 1.00 54.78 378 GLY A C 1
ATOM 3016 O O . GLY A 1 378 ? -36.448 -6.216 32.528 1.00 54.78 378 GLY A O 1
ATOM 3017 N N . LYS A 1 379 ? -37.927 -7.114 31.112 1.00 51.66 379 LYS A N 1
ATOM 3018 C CA . LYS A 1 379 ? -37.559 -8.510 31.388 1.00 51.66 379 LYS A CA 1
ATOM 3019 C C . LYS A 1 379 ? -36.370 -8.901 30.512 1.00 51.66 379 LYS A C 1
ATOM 3021 O O . LYS A 1 379 ? -36.526 -9.574 29.497 1.00 51.66 379 LYS A O 1
ATOM 3026 N N . GLY A 1 380 ? -35.175 -8.454 30.903 1.00 43.62 380 GLY A N 1
ATOM 3027 C CA . GLY A 1 380 ? -33.920 -8.845 30.263 1.00 43.62 380 GLY A CA 1
ATOM 3028 C C . GLY A 1 380 ? -33.871 -10.354 30.005 1.00 43.62 380 GLY A C 1
ATOM 3029 O O . GLY A 1 380 ? -34.236 -11.155 30.869 1.00 43.62 380 GLY A O 1
ATOM 3030 N N . VAL A 1 381 ? -33.449 -10.729 28.796 1.00 43.34 381 VAL A N 1
ATOM 3031 C CA . VAL A 1 381 ? -33.270 -12.115 28.350 1.00 43.34 381 VAL A CA 1
ATOM 3032 C C . VAL A 1 381 ? -32.370 -12.839 29.353 1.00 43.34 381 VAL A C 1
ATOM 3034 O O . VAL A 1 381 ? -31.143 -12.759 29.284 1.00 43.34 381 VAL A O 1
ATOM 3037 N N . LYS A 1 382 ? -32.969 -13.558 30.310 1.00 41.94 382 LYS A N 1
ATOM 3038 C CA . LYS A 1 382 ? -32.249 -14.529 31.134 1.00 41.94 382 LYS A CA 1
ATOM 3039 C C . LYS A 1 382 ? -31.705 -15.575 30.168 1.00 41.94 382 LYS A C 1
ATOM 3041 O O . LYS A 1 382 ? -32.462 -16.400 29.663 1.00 41.94 382 LYS A O 1
ATOM 3046 N N . LYS A 1 383 ? -30.399 -15.524 29.883 1.00 41.09 383 LYS A N 1
ATOM 3047 C CA . LYS A 1 383 ? -29.691 -16.595 29.174 1.00 41.09 383 LYS A CA 1
ATOM 3048 C C . LYS A 1 383 ? -29.989 -17.906 29.899 1.00 41.09 383 LYS A C 1
ATOM 3050 O O . LYS A 1 383 ? -29.506 -18.127 31.009 1.00 41.09 383 LYS A O 1
ATOM 3055 N N . ILE A 1 384 ? -30.795 -18.759 29.273 1.00 37.56 384 ILE A N 1
ATOM 3056 C CA . ILE A 1 384 ? -31.008 -20.137 29.704 1.00 37.56 384 ILE A CA 1
ATOM 3057 C C . ILE A 1 384 ? -29.644 -20.825 29.599 1.00 37.56 384 ILE A C 1
ATOM 3059 O O . ILE A 1 384 ? -29.165 -21.114 28.503 1.00 37.56 384 ILE A O 1
ATOM 3063 N N . LYS A 1 385 ? -28.979 -21.045 30.738 1.00 41.41 385 LYS A N 1
ATOM 3064 C CA . LYS A 1 385 ? -27.821 -21.938 30.818 1.00 41.41 385 LYS A CA 1
ATOM 3065 C C . LYS A 1 385 ? -28.332 -23.356 30.555 1.00 41.41 385 LYS A C 1
ATOM 3067 O O . LYS A 1 385 ? -28.834 -24.007 31.465 1.00 41.41 385 LYS A O 1
ATOM 3072 N N . GLN A 1 386 ? -28.214 -23.833 29.318 1.00 39.50 386 GLN A N 1
ATOM 3073 C CA . GLN A 1 386 ? -28.324 -25.261 29.027 1.00 39.50 386 GLN A CA 1
ATOM 3074 C C . GLN A 1 386 ? -27.120 -25.969 29.660 1.00 39.50 386 GLN A C 1
ATOM 3076 O O . GLN A 1 386 ? -26.022 -25.992 29.105 1.00 39.50 386 GLN A O 1
ATOM 3081 N N . GLY A 1 387 ? -27.317 -26.512 30.860 1.00 35.97 387 GLY A N 1
ATOM 3082 C CA . GLY A 1 387 ? -26.380 -27.442 31.473 1.00 35.97 387 GLY A CA 1
ATOM 3083 C C . GLY A 1 387 ? -26.388 -28.754 30.695 1.00 35.97 387 GLY A C 1
ATOM 3084 O O . GLY A 1 387 ? -27.307 -29.554 30.838 1.00 35.97 387 GLY A O 1
ATOM 3085 N N . LYS A 1 388 ? -25.365 -28.988 29.867 1.00 41.62 388 LYS A N 1
ATOM 3086 C CA . LYS A 1 388 ? -25.075 -30.322 29.331 1.00 41.62 388 LYS A CA 1
ATOM 3087 C C . LYS A 1 388 ? -24.473 -31.170 30.452 1.00 41.62 388 LYS A C 1
ATOM 3089 O O . LYS A 1 388 ? -23.291 -31.042 30.766 1.00 41.62 388 LYS A O 1
ATOM 3094 N N . ALA A 1 389 ? -25.289 -32.034 31.048 1.00 38.75 389 ALA A N 1
ATOM 3095 C CA . ALA A 1 389 ? -24.816 -33.114 31.901 1.00 38.75 389 ALA A CA 1
ATOM 3096 C C . ALA A 1 389 ? -24.006 -34.110 31.050 1.00 38.75 389 ALA A C 1
ATOM 3098 O O . ALA A 1 389 ? -24.541 -34.765 30.157 1.00 38.75 389 ALA A O 1
ATOM 3099 N N . ARG A 1 390 ? -22.697 -34.201 31.307 1.00 47.41 390 ARG A N 1
ATOM 3100 C CA . ARG A 1 390 ? -21.832 -35.267 30.785 1.00 47.41 390 ARG A CA 1
ATOM 3101 C C . ARG A 1 390 ? -22.133 -36.547 31.566 1.00 47.41 390 ARG A C 1
ATOM 3103 O O . ARG A 1 390 ? -21.815 -36.630 32.749 1.00 47.41 390 ARG A O 1
ATOM 3110 N N . GLN A 1 391 ? -22.714 -37.543 30.901 1.00 46.94 391 GLN A N 1
ATOM 3111 C CA . GLN A 1 391 ? -22.725 -38.917 31.397 1.00 46.94 391 GLN A CA 1
ATOM 3112 C C . GLN A 1 391 ? -21.283 -39.445 31.420 1.00 46.94 391 GLN A C 1
ATOM 3114 O O . GLN A 1 391 ? -20.610 -39.485 30.389 1.00 46.94 391 GLN A O 1
ATOM 3119 N N . ARG A 1 392 ? -20.800 -39.833 32.605 1.00 50.06 392 ARG A N 1
ATOM 3120 C CA . ARG A 1 392 ? -19.605 -40.670 32.755 1.00 50.06 392 ARG A CA 1
ATOM 3121 C C . ARG A 1 392 ? -19.989 -42.099 32.374 1.00 50.06 392 ARG A C 1
ATOM 3123 O O . ARG A 1 392 ? -20.801 -42.712 33.059 1.00 50.06 392 ARG A O 1
ATOM 3130 N N . LYS A 1 393 ? -19.404 -42.615 31.293 1.00 55.41 393 LYS A N 1
ATOM 3131 C CA . LYS A 1 393 ? -19.314 -44.057 31.049 1.00 55.41 393 LYS A CA 1
ATOM 3132 C C . LYS A 1 393 ? -18.214 -44.595 31.961 1.00 55.41 393 LYS A C 1
ATOM 3134 O O . LYS A 1 393 ? -17.076 -44.146 31.867 1.00 55.41 393 LYS A O 1
ATOM 3139 N N . VAL A 1 394 ? -18.594 -45.493 32.861 1.00 48.62 394 VAL A N 1
ATOM 3140 C CA . VAL A 1 394 ? -17.671 -46.368 33.582 1.00 48.62 394 VAL A CA 1
ATOM 3141 C C . VAL A 1 394 ? -17.309 -47.501 32.625 1.00 48.62 394 VAL A C 1
ATOM 3143 O O . VAL A 1 394 ? -18.208 -48.151 32.087 1.00 48.62 394 VAL A O 1
ATOM 3146 N N . MET A 1 395 ? -16.014 -47.687 32.396 1.00 54.78 395 MET A N 1
ATOM 3147 C CA . MET A 1 395 ? -15.396 -48.943 31.982 1.00 54.78 395 MET A CA 1
ATOM 3148 C C . MET A 1 395 ? -14.120 -49.106 32.789 1.00 54.78 395 MET A C 1
ATOM 3150 O O . MET A 1 395 ? -13.430 -48.073 32.963 1.00 54.78 395 MET A O 1
#

Radius of gyration: 31.19 Å; chains: 1; bounding box: 90×68×76 Å

Sequence (395 aa):
MYKVAATYGHARGQYEYALCLLQGTGVSNTCEQAYDASNEEVEEAIQFLCRSSTKGFYGPSYTYLAKTLIDIAEKLHGTVYAVGKSPIPRVLQMLALGMECPYGISDALRDETSKLIKHYENSKNKCSNCGMTGSQTHPLRICTMCGCVAYCSNVCQKRDYRDGHKFDCCSKNDLFNFQSLRLTLPWVSKSGWKREGVQLPQLSNHTEERSLMQMVKDETDEVYGEENQDYDDYVLANLMLRMRQNIEMFLNRESQNSNSPSILKQQIDIFAESIAEYPGQQDFIEAMEAVRKLGNSAAHGPKLECNKLVQLECEKAVREYRLQKERFEKYRERKTKDSIDTVKDLIATKVWKDDIRDISGPMVLWVGVLLVLLDRKGKGVKKIKQGKARQRKVM

Foldseek 3Di:
DLVVCLVVLDLVSLQVQLVCQCQVVPDPDPDPDRDRRDLVSLLSSLLSLLSSVVVLAALVSLQVNLVSLQVLCCVPVVHLLPQQLHLQLLSLLSLVSSLVHPDHADPVNNVVSVVVNVVQQVQQQAASQPRHGADPVQGWPADPASRRGTHSDPVSVVVSCVRRVVLNGHHPVCSSVSVSVCSSRPPSPPPDPDPPDDDDPPDPPPDDPQDPVSVVVPVPVVVPDPPDDPCVLVVVLVVVVVVVVVVVVVVVVLVVVPVPPPPVVVVVVVVVVLLVPQPCNVQLVVLVVQLVVLSVCSVPPDPDPPPVVSVVSNVVSVVSNVVVVVSSVVVVLVVVVVVLVVVVVVVVVVVVVPDPPPPPDPVVVVVVVVVVVSVVVNPPPPPPPPDDDDDDDDD

InterPro domains:
  IPR002893 Zinc finger, MYND-type [PF01753] (127-169)
  IPR002893 Zinc finger, MYND-type [PS50865] (127-169)

Organism: NCBI:txid49249

pLDDT: mean 77.67, std 19.78, range [32.44, 97.38]